Protein AF-A0A2V8KDV2-F1 (afdb_monomer)

Structure (mmCIF, N/CA/C/O backbone):
data_AF-A0A2V8KDV2-F1
#
_entry.id   AF-A0A2V8KDV2-F1
#
loop_
_atom_site.group_PDB
_atom_site.id
_atom_site.type_symbol
_atom_site.label_atom_id
_atom_site.label_alt_id
_atom_site.label_comp_id
_atom_site.label_asym_id
_atom_site.label_entity_id
_atom_site.label_seq_id
_atom_site.pdbx_PDB_ins_code
_atom_site.Cartn_x
_atom_site.Cartn_y
_atom_site.Cartn_z
_atom_site.occupancy
_atom_site.B_iso_or_equiv
_atom_site.auth_seq_id
_atom_site.auth_comp_id
_atom_site.auth_asym_id
_atom_site.auth_atom_id
_atom_site.pdbx_PDB_model_num
ATOM 1 N N . MET A 1 1 ? 4.527 46.635 -53.537 1.00 34.62 1 MET A N 1
ATOM 2 C CA . MET A 1 1 ? 4.434 48.098 -53.340 1.00 34.62 1 MET A CA 1
ATOM 3 C C . MET A 1 1 ? 5.466 48.495 -52.297 1.00 34.62 1 MET A C 1
ATOM 5 O O . MET A 1 1 ? 5.543 47.807 -51.293 1.00 34.62 1 MET A O 1
ATOM 9 N N . ALA A 1 2 ? 6.193 49.582 -52.572 1.00 33.09 2 ALA A N 1
ATOM 10 C CA . ALA A 1 2 ? 7.099 50.331 -51.689 1.00 33.09 2 ALA A CA 1
ATOM 11 C C . ALA A 1 2 ? 8.478 49.719 -51.327 1.00 33.09 2 ALA A C 1
ATOM 13 O O . ALA A 1 2 ? 8.607 48.861 -50.462 1.00 33.09 2 ALA A O 1
ATOM 14 N N . PHE A 1 3 ? 9.504 50.270 -51.992 1.00 33.22 3 PHE A N 1
ATOM 15 C CA . PHE A 1 3 ? 10.864 50.568 -51.491 1.00 33.22 3 PHE A CA 1
ATOM 16 C C . PHE A 1 3 ? 10.808 51.548 -50.291 1.00 33.22 3 PHE A C 1
ATOM 18 O O . PHE A 1 3 ? 9.760 52.188 -50.147 1.00 33.22 3 PHE A O 1
ATOM 25 N N . PRO A 1 4 ? 11.857 51.717 -49.441 1.00 47.66 4 PRO A N 1
ATOM 26 C CA . PRO A 1 4 ? 13.233 52.181 -49.778 1.00 47.66 4 PRO A CA 1
ATOM 27 C C . PRO A 1 4 ? 14.346 51.423 -48.998 1.00 47.66 4 PRO A C 1
ATOM 29 O O . PRO A 1 4 ? 14.032 50.593 -48.160 1.00 47.66 4 PRO A O 1
ATOM 32 N N . GLY A 1 5 ? 15.666 51.557 -49.178 1.00 29.25 5 GLY A N 1
ATOM 33 C CA . GLY A 1 5 ? 16.561 52.512 -49.845 1.00 29.25 5 GLY A CA 1
ATOM 34 C C . GLY A 1 5 ? 17.769 52.768 -48.915 1.00 29.25 5 GLY A C 1
ATOM 35 O O . GLY A 1 5 ? 17.532 53.039 -47.744 1.00 29.25 5 GLY A O 1
ATOM 36 N N . ALA A 1 6 ? 19.012 52.635 -49.413 1.00 30.75 6 ALA A N 1
ATOM 37 C CA . ALA A 1 6 ? 20.308 53.131 -48.874 1.00 30.75 6 ALA A CA 1
ATOM 38 C C . ALA A 1 6 ? 21.452 52.236 -49.404 1.00 30.75 6 ALA A C 1
ATOM 40 O O . ALA A 1 6 ? 21.262 51.031 -49.511 1.00 30.75 6 ALA A O 1
ATOM 41 N N . LEU A 1 7 ? 22.679 52.663 -49.694 1.00 30.34 7 LEU A N 1
ATOM 42 C CA . LEU A 1 7 ? 23.321 53.939 -50.026 1.00 30.34 7 LEU A CA 1
ATOM 43 C C . LEU A 1 7 ? 24.714 53.496 -50.520 1.00 30.34 7 LEU A C 1
ATOM 45 O O . LEU A 1 7 ? 25.354 52.667 -49.876 1.00 30.34 7 LEU A O 1
ATOM 49 N N . TRP A 1 8 ? 25.135 53.968 -51.691 1.00 27.30 8 TRP A N 1
ATOM 50 C CA . TRP A 1 8 ? 26.495 53.782 -52.201 1.00 27.30 8 TRP A CA 1
ATOM 51 C C . TRP A 1 8 ? 27.394 54.864 -51.616 1.00 27.30 8 TRP A C 1
ATOM 53 O O . TRP A 1 8 ? 26.974 56.019 -51.572 1.00 27.30 8 TRP A O 1
ATOM 63 N N . ASP A 1 9 ? 28.624 54.500 -51.259 1.00 28.36 9 ASP A N 1
ATOM 64 C CA . ASP A 1 9 ? 29.692 55.460 -51.007 1.00 28.36 9 ASP A CA 1
ATOM 65 C C . ASP A 1 9 ? 30.884 55.176 -51.921 1.00 28.36 9 ASP A C 1
ATOM 67 O O . ASP A 1 9 ? 31.297 54.035 -52.139 1.00 28.36 9 ASP A O 1
ATOM 71 N N . SER A 1 10 ? 31.384 56.258 -52.502 1.00 30.78 10 SER A N 1
ATOM 72 C CA . SER A 1 10 ? 32.435 56.331 -53.508 1.00 30.78 10 SER A CA 1
ATOM 73 C C . SER A 1 10 ? 33.691 56.949 -52.907 1.00 30.78 10 SER A C 1
ATOM 75 O O . SER A 1 10 ? 33.577 57.958 -52.224 1.00 30.78 10 SER A O 1
ATOM 77 N N . THR A 1 11 ? 34.876 56.425 -53.220 1.00 31.62 11 THR A N 1
ATOM 78 C CA . THR A 1 11 ? 36.174 57.136 -53.355 1.00 31.62 11 THR A CA 1
ATOM 79 C C . THR A 1 11 ? 37.250 56.070 -53.637 1.00 31.62 11 THR A C 1
ATOM 81 O O . THR A 1 11 ? 37.161 54.964 -53.127 1.00 31.62 11 THR A O 1
ATOM 84 N N . GLY A 1 12 ? 38.274 56.251 -54.468 1.00 28.36 12 GLY A N 1
ATOM 85 C CA . GLY A 1 12 ? 38.781 57.433 -55.145 1.00 28.36 12 GLY A CA 1
ATOM 86 C C . GLY A 1 12 ? 39.626 57.057 -56.372 1.00 28.36 12 GLY A C 1
ATOM 87 O O . GLY A 1 12 ? 39.880 55.891 -56.665 1.00 28.36 12 GLY A O 1
ATOM 88 N N . CYS A 1 13 ? 40.016 58.095 -57.100 1.00 27.50 13 CYS A N 1
ATOM 89 C CA . CYS A 1 13 ? 40.739 58.084 -58.365 1.00 27.50 13 CYS A CA 1
ATOM 90 C C . CYS A 1 13 ? 42.143 58.675 -58.148 1.00 27.50 13 CYS A C 1
ATOM 92 O O . CYS A 1 13 ? 42.252 59.623 -57.376 1.00 27.50 13 CYS A O 1
ATOM 94 N N . HIS A 1 14 ? 43.170 58.147 -58.829 1.00 31.34 14 HIS A N 1
ATOM 95 C CA . HIS A 1 14 ? 44.278 58.887 -59.476 1.00 31.34 14 HIS A CA 1
ATOM 96 C C . HIS A 1 14 ? 45.264 57.887 -60.121 1.00 31.34 14 HIS A C 1
ATOM 98 O O . HIS A 1 14 ? 45.765 57.000 -59.442 1.00 31.34 14 HIS A O 1
ATOM 104 N N . SER A 1 15 ? 45.277 57.821 -61.465 1.00 30.39 15 SER A N 1
ATOM 105 C CA . SER A 1 15 ? 46.349 58.255 -62.401 1.00 30.39 15 SER A CA 1
ATOM 106 C C . SER A 1 15 ? 47.634 57.397 -62.333 1.00 30.39 15 SER A C 1
ATOM 108 O O . SER A 1 15 ? 48.112 57.066 -61.262 1.00 30.39 15 SER A O 1
ATOM 110 N N . VAL A 1 16 ? 48.237 56.942 -63.441 1.00 30.56 16 VAL A N 1
ATOM 111 C CA . VAL A 1 16 ? 49.133 57.728 -64.312 1.00 30.56 16 VAL A CA 1
ATOM 112 C C . VAL A 1 16 ? 49.655 56.832 -65.473 1.00 30.56 16 VAL A C 1
ATOM 114 O O . VAL A 1 16 ? 50.129 55.729 -65.237 1.00 30.56 16 VAL A O 1
ATOM 117 N N . HIS A 1 17 ? 49.655 57.408 -66.685 1.00 30.64 17 HIS A N 1
ATOM 118 C CA . HIS A 1 17 ? 50.540 57.206 -67.856 1.00 30.64 17 HIS A CA 1
ATOM 119 C C . HIS A 1 17 ? 50.221 56.241 -69.010 1.00 30.64 17 HIS A C 1
ATOM 121 O O . HIS A 1 17 ? 49.856 55.083 -68.870 1.00 30.64 17 HIS A O 1
ATOM 127 N N . ASN A 1 18 ? 50.439 56.834 -70.186 1.00 33.66 18 ASN A N 1
ATOM 128 C CA . ASN A 1 18 ? 50.181 56.420 -71.550 1.00 33.66 18 ASN A CA 1
ATOM 129 C C . ASN A 1 18 ? 51.482 56.705 -72.327 1.00 33.66 18 ASN A C 1
ATOM 131 O O . ASN A 1 18 ? 51.979 57.828 -72.244 1.00 33.66 18 ASN A O 1
ATOM 135 N N . ALA A 1 19 ? 52.035 55.718 -73.030 1.00 31.22 19 ALA A N 1
ATOM 136 C CA . ALA A 1 19 ? 53.083 55.824 -74.060 1.00 31.22 19 ALA A CA 1
ATOM 137 C C . ALA A 1 19 ? 53.296 54.400 -74.607 1.00 31.22 19 ALA A C 1
ATOM 139 O O . ALA A 1 19 ? 53.347 53.466 -73.820 1.00 31.22 19 ALA A O 1
ATOM 140 N N . GLY A 1 20 ? 53.427 54.091 -75.889 1.00 30.09 20 GLY A N 1
ATOM 141 C CA . GLY A 1 20 ? 53.430 54.827 -77.143 1.00 30.09 20 GLY A CA 1
ATOM 142 C C . GLY A 1 20 ? 53.583 53.753 -78.232 1.00 30.09 20 GLY A C 1
ATOM 143 O O . GLY A 1 20 ? 54.290 52.767 -78.031 1.00 30.09 20 GLY A O 1
ATOM 144 N N . LEU A 1 21 ? 52.866 53.893 -79.346 1.00 33.53 21 LEU A N 1
ATOM 145 C CA . LEU A 1 21 ? 52.949 52.989 -80.495 1.00 33.53 21 LEU A CA 1
ATOM 146 C C . LEU A 1 21 ? 54.197 53.332 -81.320 1.00 33.53 21 LEU A C 1
ATOM 148 O O . LEU A 1 21 ? 54.305 54.448 -81.823 1.00 33.53 21 LEU A O 1
ATOM 152 N N . GLY A 1 22 ? 55.105 52.369 -81.470 1.00 29.73 22 GLY A N 1
ATOM 153 C CA . GLY A 1 22 ? 56.222 52.402 -82.411 1.00 29.73 22 GLY A CA 1
ATOM 154 C C . GLY A 1 22 ? 56.173 51.154 -83.287 1.00 29.73 22 GLY A C 1
ATOM 155 O O . GLY A 1 22 ? 56.286 50.041 -82.784 1.00 29.73 22 GLY A O 1
ATOM 156 N N . VAL A 1 23 ? 55.941 51.357 -84.583 1.00 35.41 23 VAL A N 1
ATOM 157 C CA . VAL A 1 23 ? 56.058 50.346 -85.637 1.00 35.41 23 VAL A CA 1
ATOM 158 C C . VAL A 1 23 ? 57.466 50.477 -86.206 1.00 35.41 23 VAL A C 1
ATOM 160 O O . VAL A 1 23 ? 57.772 51.507 -86.802 1.00 35.41 23 VAL A O 1
ATOM 163 N N . GLU A 1 24 ? 58.300 49.452 -86.052 1.00 30.30 24 GLU A N 1
ATOM 164 C CA . GLU A 1 24 ? 59.510 49.278 -86.857 1.00 30.30 24 GLU A CA 1
ATOM 165 C C . GLU A 1 24 ? 59.434 47.948 -87.607 1.00 30.30 24 GLU A C 1
ATOM 167 O O . GLU A 1 24 ? 59.089 46.900 -87.064 1.00 30.30 24 GLU A O 1
ATOM 172 N N . SER A 1 25 ? 59.683 48.058 -88.907 1.00 37.00 25 SER A N 1
ATOM 173 C CA . SER A 1 25 ? 59.745 46.997 -89.898 1.00 37.00 25 SER A CA 1
ATOM 174 C C . SER A 1 25 ? 61.060 46.231 -89.781 1.00 37.00 25 SER A C 1
ATOM 176 O O . SER A 1 25 ? 62.118 46.822 -89.998 1.00 37.00 25 SER A O 1
ATOM 178 N N . GLU A 1 26 ? 60.997 44.921 -89.556 1.00 33.69 26 GLU A N 1
ATOM 179 C CA . GLU A 1 26 ? 62.131 44.022 -89.770 1.00 33.69 26 GLU A CA 1
ATOM 180 C C . GLU A 1 26 ? 61.859 43.067 -90.936 1.00 33.69 26 GLU A C 1
ATOM 182 O O . GLU A 1 26 ? 60.777 42.512 -91.113 1.00 33.69 26 GLU A O 1
ATOM 187 N N . SER A 1 27 ? 62.886 42.958 -91.771 1.00 35.72 27 SER A N 1
ATOM 188 C CA . SER A 1 27 ? 63.000 42.220 -93.021 1.00 35.72 27 SER A CA 1
ATOM 189 C C . SER A 1 27 ? 62.919 40.698 -92.849 1.00 35.72 27 SER A C 1
ATOM 191 O O . SER A 1 27 ? 63.696 40.122 -92.090 1.00 35.72 27 SER A O 1
ATOM 193 N N . GLU A 1 28 ? 62.072 40.038 -93.644 1.00 39.47 28 GLU A N 1
ATOM 194 C CA . GLU A 1 28 ? 62.040 38.577 -93.797 1.00 39.47 28 GLU A CA 1
ATOM 195 C C . GLU A 1 28 ? 63.324 38.050 -94.471 1.00 39.47 28 GLU A C 1
ATOM 197 O O . GLU A 1 28 ? 63.562 38.263 -95.661 1.00 39.47 28 GLU A O 1
ATOM 202 N N . GLN A 1 29 ? 64.147 37.311 -93.720 1.00 48.09 29 GLN A N 1
ATOM 203 C CA . GLN A 1 29 ? 65.137 36.373 -94.263 1.00 48.09 29 GLN A CA 1
ATOM 204 C C . GLN A 1 29 ? 64.539 34.957 -94.275 1.00 48.09 29 GLN A C 1
ATOM 206 O O . GLN A 1 29 ? 64.110 34.455 -93.237 1.00 48.09 29 GLN A O 1
ATOM 211 N N . MET A 1 30 ? 64.533 34.288 -95.437 1.00 44.88 30 MET A N 1
ATOM 212 C CA . MET A 1 30 ? 64.141 32.873 -95.539 1.00 44.88 30 MET A CA 1
ATOM 213 C C . MET A 1 30 ? 65.131 31.979 -94.765 1.00 44.88 30 MET A C 1
ATOM 215 O O . MET A 1 30 ? 66.336 32.051 -95.028 1.00 44.88 30 MET A O 1
ATOM 219 N N . PRO A 1 31 ? 64.665 31.096 -93.861 1.00 47.69 31 PRO A N 1
ATOM 220 C CA . PRO A 1 31 ? 65.542 30.205 -93.114 1.00 47.69 31 PRO A CA 1
ATOM 221 C C . PRO A 1 31 ? 66.068 29.068 -94.004 1.00 47.69 31 PRO A C 1
ATOM 223 O O . PRO A 1 31 ? 65.322 28.412 -94.730 1.00 47.69 31 PRO A O 1
ATOM 226 N N . THR A 1 32 ? 67.373 28.807 -93.931 1.00 58.31 32 THR A N 1
ATOM 227 C CA . THR A 1 32 ? 68.025 27.621 -94.506 1.00 58.31 32 THR A CA 1
ATOM 228 C C . THR A 1 32 ? 67.496 26.336 -93.854 1.00 58.31 32 THR A C 1
ATOM 230 O O . THR A 1 32 ? 67.084 26.341 -92.698 1.00 58.31 32 THR A O 1
ATOM 233 N N . VAL A 1 33 ? 67.544 25.207 -94.573 1.00 56.41 33 VAL A N 1
ATOM 234 C CA . VAL A 1 33 ? 66.999 23.891 -94.155 1.00 56.41 33 VAL A CA 1
ATOM 235 C C . VAL A 1 33 ? 67.446 23.450 -92.744 1.00 56.41 33 VAL A C 1
ATOM 237 O O . VAL A 1 33 ? 66.669 22.821 -92.032 1.00 56.41 33 VAL A O 1
ATOM 240 N N . ASN A 1 34 ? 68.640 23.855 -92.290 1.00 55.38 34 ASN A N 1
ATOM 241 C CA . ASN A 1 34 ? 69.121 23.605 -90.922 1.00 55.38 34 ASN A CA 1
ATOM 242 C C . ASN A 1 34 ? 68.360 24.387 -89.833 1.00 55.38 34 ASN A C 1
ATOM 244 O O . ASN A 1 34 ? 68.148 23.854 -88.749 1.00 55.38 34 ASN A O 1
ATOM 248 N N . ASN A 1 35 ? 67.915 25.619 -90.107 1.00 56.16 35 ASN A N 1
ATOM 249 C CA . ASN A 1 35 ? 67.125 26.408 -89.153 1.00 56.16 35 ASN A CA 1
ATOM 250 C C . ASN A 1 35 ? 65.719 25.822 -88.967 1.00 56.16 35 ASN A C 1
ATOM 252 O O . ASN A 1 35 ? 65.177 25.854 -87.866 1.00 56.16 35 ASN A O 1
ATOM 256 N N . ILE A 1 36 ? 65.140 25.241 -90.022 1.00 58.59 36 ILE A N 1
ATOM 257 C CA . ILE A 1 36 ? 63.823 24.592 -89.949 1.00 58.59 36 ILE A CA 1
ATOM 258 C C . ILE A 1 36 ? 63.907 23.311 -89.106 1.00 58.59 36 ILE A C 1
ATOM 260 O O . ILE A 1 36 ? 63.037 23.085 -88.272 1.00 58.59 36 ILE A O 1
ATOM 264 N N . ALA A 1 37 ? 64.970 22.512 -89.257 1.00 60.38 37 ALA A N 1
ATOM 265 C CA . ALA A 1 37 ? 65.183 21.304 -88.456 1.00 60.38 37 ALA A CA 1
ATOM 266 C C . ALA A 1 37 ? 65.340 21.610 -86.952 1.00 60.38 37 ALA A C 1
ATOM 268 O O . ALA A 1 37 ? 64.659 20.991 -86.138 1.00 60.38 37 ALA A O 1
ATOM 269 N N . GLN A 1 38 ? 66.142 22.623 -86.597 1.00 63.66 38 GLN A N 1
ATOM 270 C CA . GLN A 1 38 ? 66.318 23.069 -85.208 1.00 63.66 38 GLN A CA 1
ATOM 271 C C . GLN A 1 38 ? 64.997 23.576 -84.598 1.00 63.66 38 GLN A C 1
ATOM 273 O O . GLN A 1 38 ? 64.636 23.212 -83.484 1.00 63.66 38 GLN A O 1
ATOM 278 N N . THR A 1 39 ? 64.222 24.351 -85.366 1.00 66.69 39 THR A N 1
ATOM 279 C CA . THR A 1 39 ? 62.921 24.886 -84.921 1.00 66.69 39 THR A CA 1
ATOM 280 C C . THR A 1 39 ? 61.887 23.773 -84.712 1.00 66.69 39 THR A C 1
ATOM 282 O O . THR A 1 39 ? 61.055 23.858 -83.806 1.00 66.69 39 THR A O 1
ATOM 285 N N . VAL A 1 40 ? 61.928 22.714 -85.530 1.00 67.19 40 VAL A N 1
ATOM 286 C CA . VAL A 1 40 ? 61.067 21.532 -85.368 1.00 67.19 40 VAL A CA 1
ATOM 287 C C . VAL A 1 40 ? 61.475 20.725 -84.135 1.00 67.19 40 VAL A C 1
ATOM 289 O O . VAL A 1 40 ? 60.594 20.356 -83.364 1.00 67.19 40 VAL A O 1
ATOM 292 N N . GLU A 1 41 ? 62.770 20.498 -83.895 1.00 70.25 41 GLU A N 1
ATOM 293 C CA . GLU A 1 41 ? 63.252 19.831 -82.674 1.00 70.25 41 GLU A CA 1
ATOM 294 C C . GLU A 1 41 ? 62.891 20.613 -81.404 1.00 70.25 41 GLU A C 1
ATOM 296 O O . GLU A 1 41 ? 62.358 20.029 -80.459 1.00 70.25 41 GLU A O 1
ATOM 301 N N . ASP A 1 42 ? 63.075 21.935 -81.399 1.00 73.69 42 ASP A N 1
ATOM 302 C CA . ASP A 1 42 ? 62.696 22.792 -80.271 1.00 73.69 42 ASP A CA 1
ATOM 303 C C . ASP A 1 42 ? 61.176 22.792 -80.038 1.00 73.69 42 ASP A C 1
ATOM 305 O O . ASP A 1 42 ? 60.716 22.762 -78.893 1.00 73.69 42 ASP A O 1
ATOM 309 N N . SER A 1 43 ? 60.380 22.751 -81.113 1.00 71.44 43 SER A N 1
ATOM 310 C CA . SER A 1 43 ? 58.916 22.647 -81.031 1.00 71.44 43 SER A CA 1
ATOM 311 C C . SER A 1 43 ? 58.456 21.283 -80.506 1.00 71.44 43 SER A C 1
ATOM 313 O O . SER A 1 43 ? 57.512 21.219 -79.717 1.00 71.44 43 SER A O 1
ATOM 315 N N . VAL A 1 44 ? 59.127 20.191 -80.889 1.00 75.38 44 VAL A N 1
ATOM 316 C CA . VAL A 1 44 ? 58.861 18.840 -80.366 1.00 75.38 44 VAL A CA 1
ATOM 317 C C . VAL A 1 44 ? 59.246 18.756 -78.886 1.00 75.38 44 VAL A C 1
ATOM 319 O O . VAL A 1 44 ? 58.448 18.286 -78.078 1.00 75.38 44 VAL A O 1
ATOM 322 N N . ALA A 1 45 ? 60.399 19.304 -78.495 1.00 74.44 45 ALA A N 1
ATOM 323 C CA . ALA A 1 45 ? 60.830 19.362 -77.099 1.00 74.44 45 ALA A CA 1
ATOM 324 C C . ALA A 1 45 ? 59.925 20.261 -76.230 1.00 74.44 45 ALA A C 1
ATOM 326 O O . ALA A 1 45 ? 59.726 19.994 -75.041 1.00 74.44 45 ALA A O 1
ATOM 327 N N . ALA A 1 46 ? 59.360 21.332 -76.797 1.00 77.25 46 ALA A N 1
ATOM 328 C CA . ALA A 1 46 ? 58.353 22.161 -76.133 1.00 77.25 46 ALA A CA 1
ATOM 329 C C . ALA A 1 46 ? 57.011 21.420 -75.982 1.00 77.25 46 ALA A C 1
ATOM 331 O O . ALA A 1 46 ? 56.392 21.480 -74.917 1.00 77.25 46 ALA A O 1
ATOM 332 N N . ALA A 1 47 ? 56.587 20.671 -77.004 1.00 76.38 47 ALA A N 1
ATOM 333 C CA . ALA A 1 47 ? 55.383 19.844 -76.955 1.00 76.38 47 ALA A CA 1
ATOM 334 C C . ALA A 1 47 ? 55.503 18.697 -75.933 1.00 76.38 47 ALA A C 1
ATOM 336 O O . ALA A 1 47 ? 54.548 18.426 -75.203 1.00 76.38 47 ALA A O 1
ATOM 337 N N . GLU A 1 48 ? 56.673 18.062 -75.817 1.00 80.75 48 GLU A N 1
ATOM 338 C CA . GLU A 1 48 ? 56.940 17.047 -74.790 1.00 80.75 48 GLU A CA 1
ATOM 339 C C . GLU A 1 48 ? 56.935 17.635 -73.373 1.00 80.75 48 GLU A C 1
ATOM 341 O O . GLU A 1 48 ? 56.349 17.038 -72.467 1.00 80.75 48 GLU A O 1
ATOM 346 N N . ARG A 1 49 ? 57.492 18.840 -73.175 1.00 80.50 49 ARG A N 1
ATOM 347 C CA . ARG A 1 49 ? 57.406 19.555 -71.888 1.00 80.50 49 ARG A CA 1
ATOM 348 C C . ARG A 1 49 ? 55.962 19.868 -71.494 1.00 80.50 49 ARG A C 1
ATOM 350 O O . ARG A 1 49 ? 55.569 19.572 -70.368 1.00 80.50 49 ARG A O 1
ATOM 357 N N . LEU A 1 50 ? 55.159 20.387 -72.424 1.00 82.12 50 LEU A N 1
ATOM 358 C CA . LEU A 1 50 ? 53.734 20.658 -72.194 1.00 82.12 50 LEU A CA 1
ATOM 359 C C . LEU A 1 50 ? 52.937 19.379 -71.908 1.00 82.12 50 LEU A C 1
ATOM 361 O O . LEU A 1 50 ? 52.034 19.392 -71.073 1.00 82.12 50 LEU A O 1
ATOM 365 N N . ARG A 1 51 ? 53.271 18.262 -72.564 1.00 83.81 51 ARG A N 1
ATOM 366 C CA . ARG A 1 51 ? 52.642 16.960 -72.309 1.00 83.81 51 ARG A CA 1
ATOM 367 C C . ARG A 1 51 ? 52.918 16.460 -70.890 1.00 83.81 51 ARG A C 1
ATOM 369 O O . ARG A 1 51 ? 51.976 16.062 -70.209 1.00 83.81 51 ARG A O 1
ATOM 376 N N . LEU A 1 52 ? 54.173 16.507 -70.441 1.00 83.75 52 LEU A N 1
ATOM 377 C CA . LEU A 1 52 ? 54.552 16.120 -69.076 1.00 83.75 52 LEU A CA 1
ATOM 378 C C . LEU A 1 52 ? 53.891 17.026 -68.027 1.00 83.75 52 LEU A C 1
ATOM 380 O O . LEU A 1 52 ? 53.451 16.557 -66.979 1.00 83.75 52 LEU A O 1
ATOM 384 N N . GLU A 1 53 ? 53.758 18.319 -68.322 1.00 84.62 53 GLU A N 1
ATOM 385 C CA . GLU A 1 53 ? 53.080 19.270 -67.442 1.00 84.62 53 GLU A CA 1
ATOM 386 C C . GLU A 1 53 ? 51.558 19.030 -67.376 1.00 84.62 53 GLU A C 1
ATOM 388 O O . GLU A 1 53 ? 50.971 19.062 -66.294 1.00 84.62 53 GLU A O 1
ATOM 393 N N . LEU A 1 54 ? 50.919 18.674 -68.498 1.00 83.38 54 LEU A N 1
ATOM 394 C CA . LEU A 1 54 ? 49.524 18.214 -68.543 1.00 83.38 54 LEU A CA 1
ATOM 395 C C . LEU A 1 54 ? 49.305 16.905 -67.770 1.00 83.38 54 LEU A C 1
ATOM 397 O O . LEU A 1 54 ? 48.273 16.752 -67.114 1.00 83.38 54 LEU A O 1
ATOM 401 N N . GLU A 1 55 ? 50.245 15.959 -67.833 1.00 83.69 55 GLU A N 1
ATOM 402 C CA . GLU A 1 55 ? 50.203 14.719 -67.046 1.00 83.69 55 GLU A CA 1
ATOM 403 C C . GLU A 1 55 ? 50.330 15.010 -65.539 1.00 83.69 55 GLU A C 1
ATOM 405 O O . GLU A 1 55 ? 49.538 14.478 -64.754 1.00 83.69 55 GLU A O 1
ATOM 410 N N . ARG A 1 56 ? 51.216 15.937 -65.140 1.00 85.19 56 ARG A N 1
ATOM 411 C CA . ARG A 1 56 ? 51.322 16.426 -63.752 1.00 85.19 56 ARG A CA 1
ATOM 412 C C . ARG A 1 56 ? 50.009 17.053 -63.274 1.00 85.19 56 ARG A C 1
ATOM 414 O O . ARG A 1 56 ? 49.472 16.625 -62.255 1.00 85.19 56 ARG A O 1
ATOM 421 N N . TYR A 1 57 ? 49.441 17.991 -64.037 1.00 82.69 57 TYR A N 1
ATOM 422 C CA . TYR A 1 57 ? 48.170 18.635 -63.683 1.00 82.69 57 TYR A CA 1
ATOM 423 C C . TYR A 1 57 ? 46.998 17.651 -63.619 1.00 82.69 57 TYR A C 1
ATOM 425 O O . TYR A 1 57 ? 46.128 17.791 -62.762 1.00 82.69 57 TYR A O 1
ATOM 433 N N . ARG A 1 58 ? 46.952 16.630 -64.485 1.00 82.38 58 ARG A N 1
ATOM 434 C CA . ARG A 1 58 ? 45.934 15.567 -64.399 1.00 82.38 58 ARG A CA 1
ATOM 435 C C . ARG A 1 58 ? 46.064 14.749 -63.117 1.00 82.38 58 ARG A C 1
ATOM 437 O O . ARG A 1 58 ? 45.035 14.422 -62.528 1.00 82.38 58 ARG A O 1
ATOM 444 N N . SER A 1 59 ? 47.289 14.446 -62.685 1.00 82.00 59 SER A N 1
ATOM 445 C CA . SER A 1 59 ? 47.544 13.752 -61.418 1.00 82.00 59 SER A CA 1
ATOM 446 C C . SER A 1 59 ? 47.120 14.607 -60.221 1.00 82.00 59 SER A C 1
ATOM 448 O O . SER A 1 59 ? 46.351 14.144 -59.381 1.00 82.00 59 SER A O 1
ATOM 450 N N . GLU A 1 60 ? 47.523 15.880 -60.188 1.00 84.44 60 GLU A N 1
ATOM 451 C CA . GLU A 1 60 ? 47.149 16.833 -59.130 1.00 84.44 60 GLU A CA 1
ATOM 452 C C . GLU A 1 60 ? 45.628 17.061 -59.067 1.00 84.44 60 GLU A C 1
ATOM 454 O O . GLU A 1 60 ? 45.034 17.031 -57.991 1.00 84.44 60 GLU A O 1
ATOM 459 N N . LEU A 1 61 ? 44.953 17.214 -60.214 1.00 80.19 61 LEU A N 1
ATOM 460 C CA . LEU A 1 61 ? 43.488 17.316 -60.279 1.00 80.19 61 LEU A CA 1
ATOM 461 C C . LEU A 1 61 ? 42.785 16.023 -59.843 1.00 80.19 61 LEU A C 1
ATOM 463 O O . LEU A 1 61 ? 41.662 16.085 -59.338 1.00 80.19 61 LEU A O 1
ATOM 467 N N . GLY A 1 62 ? 43.410 14.862 -60.055 1.00 77.31 62 GLY A N 1
ATOM 468 C CA . GLY A 1 62 ? 42.936 13.573 -59.554 1.00 77.31 62 GLY A CA 1
ATOM 469 C C . GLY A 1 62 ? 43.007 13.493 -58.028 1.00 77.31 62 GLY A C 1
ATOM 470 O O . GLY A 1 62 ? 42.023 13.125 -57.388 1.00 77.31 62 GLY A O 1
ATOM 471 N N . GLU A 1 63 ? 44.128 13.914 -57.438 1.00 79.19 63 GLU A N 1
ATOM 472 C CA . GLU A 1 63 ? 44.292 13.997 -55.982 1.00 79.19 63 GLU A CA 1
ATOM 473 C C . GLU A 1 63 ? 43.352 15.027 -55.344 1.00 79.19 63 GLU A C 1
ATOM 475 O O . GLU A 1 63 ? 42.720 14.730 -54.330 1.00 79.19 63 GLU A O 1
ATOM 480 N N . CYS A 1 64 ? 43.191 16.208 -55.951 1.00 77.31 64 CYS A N 1
ATOM 481 C CA . CYS A 1 64 ? 42.241 17.221 -55.486 1.00 77.31 64 CYS A CA 1
ATOM 482 C C . CYS A 1 64 ? 40.794 16.715 -55.530 1.00 77.31 64 CYS A C 1
ATOM 484 O O . CYS A 1 64 ? 40.065 16.902 -54.559 1.00 77.31 64 CYS A O 1
ATOM 486 N N . ARG A 1 65 ? 40.382 16.018 -56.601 1.00 74.00 65 ARG A N 1
ATOM 487 C CA . ARG A 1 65 ? 39.048 15.393 -56.666 1.00 74.00 65 ARG A CA 1
ATOM 488 C C . ARG A 1 65 ? 38.848 14.338 -55.584 1.00 74.00 65 ARG A C 1
ATOM 490 O O . ARG A 1 65 ? 37.775 14.281 -54.994 1.00 74.00 65 ARG A O 1
ATOM 497 N N . LYS A 1 66 ? 39.874 13.533 -55.301 1.00 75.00 66 LYS A N 1
ATOM 498 C CA . LYS A 1 66 ? 39.820 12.536 -54.228 1.00 75.00 66 LYS A CA 1
ATOM 499 C C . LYS A 1 66 ? 39.659 13.197 -52.853 1.00 75.00 66 LYS A C 1
ATOM 501 O O . LYS A 1 66 ? 38.778 12.798 -52.102 1.00 75.00 66 LYS A O 1
ATOM 506 N N . ARG A 1 67 ? 40.437 14.248 -52.563 1.00 77.75 67 ARG A N 1
ATOM 507 C CA . ARG A 1 67 ? 40.326 15.017 -51.308 1.00 77.75 67 ARG A CA 1
ATOM 508 C C . ARG A 1 67 ? 38.974 15.713 -51.162 1.00 77.75 67 ARG A C 1
ATOM 510 O O . ARG A 1 67 ? 38.431 15.729 -50.066 1.00 77.75 67 ARG A O 1
ATOM 517 N N . MET A 1 68 ? 38.426 16.269 -52.245 1.00 75.62 68 MET A N 1
ATOM 518 C CA . MET A 1 68 ? 37.078 16.850 -52.231 1.00 75.62 68 MET A CA 1
ATOM 519 C C . MET A 1 68 ? 36.015 15.799 -51.897 1.00 75.62 68 MET A C 1
ATOM 521 O O . MET A 1 68 ? 35.186 16.053 -51.035 1.00 75.62 68 MET A O 1
ATOM 525 N N . GLY A 1 69 ? 36.085 14.607 -52.499 1.00 74.25 69 GLY A N 1
ATOM 526 C CA . GLY A 1 69 ? 35.162 13.516 -52.172 1.00 74.25 69 GLY A CA 1
ATOM 527 C C . GLY A 1 69 ? 35.277 13.039 -50.718 1.00 74.25 69 GLY A C 1
ATOM 528 O O . GLY A 1 69 ? 34.263 12.787 -50.075 1.00 74.25 69 GLY A O 1
ATOM 529 N N . GLU A 1 70 ? 36.494 12.963 -50.169 1.00 74.06 70 GLU A N 1
ATOM 530 C CA . GLU A 1 70 ? 36.725 12.629 -48.752 1.00 74.06 70 GLU A CA 1
ATOM 531 C C . GLU A 1 70 ? 36.160 13.708 -47.801 1.00 74.06 70 GLU A C 1
ATOM 533 O O . GLU A 1 70 ? 35.585 13.375 -46.764 1.00 74.06 70 GLU A O 1
ATOM 538 N N . LEU A 1 71 ? 36.273 14.992 -48.166 1.00 78.25 71 LEU A N 1
ATOM 539 C CA . LEU A 1 71 ? 35.690 16.118 -47.422 1.00 78.25 71 LEU A CA 1
ATOM 540 C C . LEU A 1 71 ? 34.156 16.100 -47.452 1.00 78.25 71 LEU A C 1
ATOM 542 O O . LEU A 1 71 ? 33.535 16.186 -46.396 1.00 78.25 71 LEU A O 1
ATOM 546 N N . GLU A 1 72 ? 33.549 15.929 -48.628 1.00 78.69 72 GLU A N 1
ATOM 547 C CA . GLU A 1 72 ? 32.088 15.853 -48.790 1.00 78.69 72 GLU A CA 1
ATOM 548 C C . GLU A 1 72 ? 31.490 14.688 -47.983 1.00 78.69 72 GLU A C 1
ATOM 550 O O . GLU A 1 72 ? 30.472 14.844 -47.308 1.00 78.69 72 GLU A O 1
ATOM 555 N N . GLN A 1 73 ? 32.155 13.527 -47.984 1.00 74.75 73 GLN A N 1
ATOM 556 C CA . GLN A 1 73 ? 31.754 12.372 -47.175 1.00 74.75 73 GLN A CA 1
ATOM 557 C C . GLN A 1 73 ? 31.877 12.638 -45.670 1.00 74.75 73 GLN A C 1
ATOM 559 O O . GLN A 1 73 ? 30.995 12.246 -44.903 1.00 74.75 73 GLN A O 1
ATOM 564 N N . GLY A 1 74 ? 32.945 13.316 -45.237 1.00 79.25 74 GLY A N 1
ATOM 565 C CA . GLY A 1 74 ? 33.123 13.722 -43.842 1.00 79.25 74 GLY A CA 1
ATOM 566 C C . GLY A 1 74 ? 32.055 14.714 -43.371 1.00 79.25 74 GLY A C 1
ATOM 567 O O . GLY A 1 74 ? 31.527 14.576 -42.267 1.00 79.25 74 GLY A O 1
ATOM 568 N N . GLU A 1 75 ? 31.681 15.678 -44.214 1.00 84.12 75 GLU A N 1
ATOM 569 C CA . GLU A 1 75 ? 30.607 16.635 -43.923 1.00 84.12 75 GLU A CA 1
ATOM 570 C C . GLU A 1 75 ? 29.233 15.958 -43.840 1.00 84.12 75 GLU A C 1
ATOM 572 O O . GLU A 1 75 ? 28.479 16.221 -42.899 1.00 84.12 75 GLU A O 1
ATOM 577 N N . ALA A 1 76 ? 28.920 15.050 -44.773 1.00 84.31 76 ALA A N 1
ATOM 578 C CA . ALA A 1 76 ? 27.676 14.278 -44.759 1.00 84.31 76 ALA A CA 1
ATOM 579 C C . ALA A 1 76 ? 27.553 13.417 -43.492 1.00 84.31 76 ALA A C 1
ATOM 581 O O . ALA A 1 76 ? 26.497 13.383 -42.854 1.00 84.31 76 ALA A O 1
ATOM 582 N N . LEU A 1 77 ? 28.655 12.783 -43.082 1.00 86.25 77 LEU A N 1
ATOM 583 C CA . LEU A 1 77 ? 28.734 11.999 -41.855 1.00 86.25 77 LEU A CA 1
ATOM 584 C C . LEU A 1 77 ? 28.454 12.861 -40.617 1.00 86.25 77 LEU A C 1
ATOM 586 O O . LEU A 1 77 ? 27.535 12.550 -39.863 1.00 86.25 77 LEU A O 1
ATOM 590 N N . LEU A 1 78 ? 29.157 13.986 -40.452 1.00 87.12 78 LEU A N 1
ATOM 591 C CA . LEU A 1 78 ? 28.951 14.905 -39.323 1.00 87.12 78 LEU A CA 1
ATOM 592 C C . LEU A 1 78 ? 27.524 15.480 -39.282 1.00 87.12 78 LEU A C 1
ATOM 594 O O . LEU A 1 78 ? 26.910 15.577 -38.214 1.00 87.12 78 LEU A O 1
ATOM 598 N N . ALA A 1 79 ? 26.969 15.854 -40.438 1.00 88.81 79 ALA A N 1
ATOM 599 C CA . ALA A 1 79 ? 25.598 16.349 -40.536 1.00 88.81 79 ALA A CA 1
ATOM 600 C C . ALA A 1 79 ? 24.574 15.269 -40.141 1.00 88.81 79 ALA A C 1
ATOM 602 O O . ALA A 1 79 ? 23.617 15.548 -39.408 1.00 88.81 79 ALA A O 1
ATOM 603 N N . GLY A 1 80 ? 24.796 14.029 -40.582 1.00 89.00 80 GLY A N 1
ATOM 604 C CA . GLY A 1 80 ? 23.985 12.874 -40.219 1.00 89.00 80 GLY A CA 1
ATOM 605 C C . GLY A 1 80 ? 24.047 12.540 -38.729 1.00 89.00 80 GLY A C 1
ATOM 606 O O . GLY A 1 80 ? 23.000 12.358 -38.105 1.00 89.00 80 GLY A O 1
ATOM 607 N N . GLU A 1 81 ? 25.245 12.528 -38.140 1.00 90.25 81 GLU A N 1
ATOM 608 C CA . GLU A 1 81 ? 25.457 12.306 -36.705 1.00 90.25 81 GLU A CA 1
ATOM 609 C C . GLU A 1 81 ? 24.702 13.338 -35.866 1.00 90.25 81 GLU A C 1
ATOM 611 O O . GLU A 1 81 ? 23.957 12.977 -34.951 1.00 90.25 81 GLU A O 1
ATOM 616 N N . LYS A 1 82 ? 24.827 14.625 -36.216 1.00 91.50 82 LYS A N 1
ATOM 617 C CA . LYS A 1 82 ? 24.107 15.707 -35.536 1.00 91.50 82 LYS A CA 1
ATOM 618 C C . LYS A 1 82 ? 22.596 15.476 -35.570 1.00 91.50 82 LYS A C 1
ATOM 620 O O . LYS A 1 82 ? 21.939 15.567 -34.533 1.00 91.50 82 LYS A O 1
ATOM 625 N N . ARG A 1 83 ? 22.042 15.135 -36.738 1.00 92.50 83 ARG A N 1
ATOM 626 C CA . ARG A 1 83 ? 20.608 14.843 -36.896 1.00 92.50 83 ARG A CA 1
ATOM 627 C C . ARG A 1 83 ? 20.166 13.683 -35.999 1.00 92.50 83 ARG A C 1
ATOM 629 O O . ARG A 1 83 ? 19.119 13.768 -35.362 1.00 92.50 83 ARG A O 1
ATOM 636 N N . ILE A 1 84 ? 20.957 12.617 -35.923 1.00 93.00 84 ILE A N 1
ATOM 637 C CA . ILE A 1 84 ? 20.646 11.432 -35.112 1.00 93.00 84 ILE A CA 1
ATOM 638 C C . ILE A 1 84 ? 20.718 11.755 -33.616 1.00 93.00 84 ILE A C 1
ATOM 640 O O . ILE A 1 84 ? 19.809 11.394 -32.868 1.00 93.00 84 ILE A O 1
ATOM 644 N N . LEU A 1 85 ? 21.736 12.496 -33.176 1.00 91.06 85 LEU A N 1
ATOM 645 C CA . LEU A 1 85 ? 21.840 12.965 -31.793 1.00 91.06 85 LEU A CA 1
ATOM 646 C C . LEU A 1 85 ? 20.652 13.852 -31.402 1.00 91.06 85 LEU A C 1
ATOM 648 O O . LEU A 1 85 ? 20.129 13.713 -30.298 1.00 91.06 85 LEU A O 1
ATOM 652 N N . GLU A 1 86 ? 20.164 14.704 -32.306 1.00 92.38 86 GLU A N 1
ATOM 653 C CA . GLU A 1 86 ? 18.936 15.474 -32.084 1.00 92.38 86 GLU A CA 1
ATOM 654 C C . GLU A 1 86 ? 17.694 14.577 -31.955 1.00 92.38 86 GLU A C 1
ATOM 656 O O . GLU A 1 86 ? 16.840 14.839 -31.105 1.00 92.38 86 GLU A O 1
ATOM 661 N N . MET A 1 87 ? 17.580 13.510 -32.756 1.00 92.19 87 MET A N 1
ATOM 662 C CA . MET A 1 87 ? 16.477 12.544 -32.648 1.00 92.19 87 MET A CA 1
ATOM 663 C C . MET A 1 87 ? 16.501 11.798 -31.310 1.00 92.19 87 MET A C 1
ATOM 665 O O . MET A 1 87 ? 15.451 11.661 -30.673 1.00 92.19 87 MET A O 1
ATOM 669 N N . ILE A 1 88 ? 17.690 11.368 -30.868 1.00 90.44 88 ILE A N 1
ATOM 670 C CA . ILE A 1 88 ? 17.913 10.754 -29.553 1.00 90.44 88 ILE A CA 1
ATOM 671 C C . ILE A 1 88 ? 17.538 11.754 -28.455 1.00 90.44 88 ILE A C 1
ATOM 673 O O . ILE A 1 88 ? 16.775 11.416 -27.553 1.00 90.44 88 ILE A O 1
ATOM 677 N N . ALA A 1 89 ? 18.015 13.001 -28.549 1.00 88.94 89 ALA A N 1
ATOM 678 C CA . ALA A 1 89 ? 17.746 14.061 -27.579 1.00 88.94 89 ALA A CA 1
ATOM 679 C C . ALA A 1 89 ? 16.247 14.346 -27.412 1.00 88.94 89 ALA A C 1
ATOM 681 O O . ALA A 1 89 ? 15.790 14.521 -26.282 1.00 88.94 89 ALA A O 1
ATOM 682 N N . LYS A 1 90 ? 15.488 14.322 -28.513 1.00 87.38 90 LYS A N 1
ATOM 683 C CA . LYS A 1 90 ? 14.033 14.539 -28.551 1.00 87.38 90 LYS A CA 1
ATOM 684 C C . LYS A 1 90 ? 13.199 13.318 -28.119 1.00 87.38 90 LYS A C 1
ATOM 686 O O . LYS A 1 90 ? 11.981 13.368 -28.247 1.00 87.38 90 LYS A O 1
ATOM 691 N N . SER A 1 91 ? 13.822 12.243 -27.617 1.00 77.19 91 SER A N 1
ATOM 692 C CA . SER A 1 91 ? 13.149 10.987 -27.231 1.00 77.19 91 SER A CA 1
ATOM 693 C C . SER A 1 91 ? 12.271 10.404 -28.351 1.00 77.19 91 SER A C 1
ATOM 695 O O . SER A 1 91 ? 11.152 9.947 -28.120 1.00 77.19 91 SER A O 1
ATOM 697 N N . SER A 1 92 ? 12.777 10.428 -29.589 1.00 79.81 92 SER A N 1
ATOM 698 C CA . SER A 1 92 ? 12.090 9.798 -30.724 1.00 79.81 92 SER A CA 1
ATOM 699 C C . SER A 1 92 ? 11.979 8.280 -30.524 1.00 79.81 92 SER A C 1
ATOM 701 O O . SER A 1 92 ? 12.733 7.681 -29.753 1.00 79.81 92 SER A O 1
ATOM 703 N N . LEU A 1 93 ? 11.051 7.637 -31.239 1.00 88.62 93 LEU A N 1
ATOM 704 C CA . LEU A 1 93 ? 10.977 6.174 -31.275 1.00 88.62 93 LEU A CA 1
ATOM 705 C C . LEU A 1 93 ? 12.321 5.585 -31.741 1.00 88.62 93 LEU A C 1
ATOM 707 O O . LEU A 1 93 ? 12.997 6.162 -32.595 1.00 88.62 93 LEU A O 1
ATOM 711 N N . LEU A 1 94 ? 12.701 4.436 -31.173 1.00 92.69 94 LEU A N 1
ATOM 712 C CA . LEU A 1 94 ? 14.001 3.809 -31.431 1.00 92.69 94 LEU A CA 1
ATOM 713 C C . LEU A 1 94 ? 14.152 3.378 -32.895 1.00 92.69 94 LEU A C 1
ATOM 715 O O . LEU A 1 94 ? 15.198 3.608 -33.487 1.00 92.69 94 LEU A O 1
ATOM 719 N N . GLU A 1 95 ? 13.107 2.804 -33.485 1.00 92.62 95 GLU A N 1
ATOM 720 C CA . GLU A 1 95 ? 13.112 2.309 -34.867 1.00 92.62 95 GLU A CA 1
ATOM 721 C C . GLU A 1 95 ? 13.492 3.405 -35.889 1.00 92.62 95 GLU A C 1
ATOM 723 O O . GLU A 1 95 ? 14.496 3.221 -36.575 1.00 92.62 95 GLU A O 1
ATOM 728 N N . PRO A 1 96 ? 12.858 4.600 -35.919 1.00 93.44 96 PRO A N 1
ATOM 729 C CA . PRO A 1 96 ? 13.310 5.711 -36.762 1.00 93.44 96 PRO A CA 1
ATOM 730 C C . PRO A 1 96 ? 14.775 6.126 -36.571 1.00 93.44 96 PRO A C 1
ATOM 732 O O . PRO A 1 96 ? 15.419 6.558 -37.526 1.00 93.44 96 PRO A O 1
ATOM 735 N N . ILE A 1 97 ? 15.307 6.033 -35.347 1.00 94.38 97 ILE A N 1
ATOM 736 C CA . ILE A 1 97 ? 16.709 6.367 -35.055 1.00 94.38 97 ILE A CA 1
ATOM 737 C C . ILE A 1 97 ? 17.642 5.317 -35.673 1.00 94.38 97 ILE A C 1
ATOM 739 O O . ILE A 1 97 ? 18.624 5.677 -36.322 1.00 94.38 97 ILE A O 1
ATOM 743 N N . LEU A 1 98 ? 17.332 4.030 -35.496 1.00 95.94 98 LEU A N 1
ATOM 744 C CA . LEU A 1 98 ? 18.111 2.926 -36.064 1.00 95.94 98 LEU A CA 1
ATOM 745 C C . LEU A 1 98 ? 18.042 2.910 -37.598 1.00 95.94 98 LEU A C 1
ATOM 747 O O . LEU A 1 98 ? 19.053 2.668 -38.259 1.00 95.94 98 LEU A O 1
ATOM 751 N N . ASP A 1 99 ? 16.887 3.246 -38.170 1.00 94.94 99 ASP A N 1
ATOM 752 C CA . ASP A 1 99 ? 16.720 3.424 -39.612 1.00 94.94 99 ASP A CA 1
ATOM 753 C C . ASP A 1 99 ? 17.556 4.595 -40.137 1.00 94.94 99 ASP A C 1
ATOM 755 O O . ASP A 1 99 ? 18.243 4.459 -41.150 1.00 94.94 99 ASP A O 1
ATOM 759 N N . ALA A 1 100 ? 17.556 5.735 -39.440 1.00 94.69 100 ALA A N 1
ATOM 760 C CA . ALA A 1 100 ? 18.380 6.884 -39.807 1.00 94.69 100 ALA A CA 1
ATOM 761 C C . ALA A 1 100 ? 19.884 6.566 -39.743 1.00 94.69 100 ALA A C 1
ATOM 763 O O . ALA A 1 100 ? 20.631 7.019 -40.610 1.00 94.69 100 ALA A O 1
ATOM 764 N N . LEU A 1 101 ? 20.318 5.762 -38.763 1.00 95.56 101 LEU A N 1
ATOM 765 C CA . LEU A 1 101 ? 21.690 5.250 -38.672 1.00 95.56 101 LEU A CA 1
ATOM 766 C C . LEU A 1 101 ? 22.050 4.381 -39.881 1.00 95.56 101 LEU A C 1
ATOM 768 O O . LEU A 1 101 ? 23.109 4.574 -40.473 1.00 95.56 101 LEU A O 1
ATOM 772 N N . CYS A 1 102 ? 21.167 3.465 -40.284 1.00 95.38 102 CYS A N 1
ATOM 773 C CA . CYS A 1 102 ? 21.405 2.633 -41.463 1.00 95.38 102 CYS A CA 1
ATOM 774 C C . CYS A 1 102 ? 21.468 3.478 -42.745 1.00 95.38 102 CYS A C 1
ATOM 776 O O . CYS A 1 102 ? 22.409 3.334 -43.519 1.00 95.38 102 CYS A O 1
ATOM 778 N N . ARG A 1 103 ? 20.536 4.422 -42.939 1.00 94.31 103 ARG A N 1
ATOM 779 C CA . ARG A 1 103 ? 20.548 5.323 -44.107 1.00 94.31 103 ARG A CA 1
ATOM 780 C C . ARG A 1 103 ? 21.810 6.182 -44.174 1.00 94.31 103 ARG A C 1
ATOM 782 O O . ARG A 1 103 ? 22.312 6.414 -45.264 1.00 94.31 103 ARG A O 1
ATOM 789 N N . LEU A 1 104 ? 22.336 6.626 -43.030 1.00 93.38 104 LEU A N 1
ATOM 790 C CA . LEU A 1 104 ? 23.578 7.402 -42.979 1.00 93.38 104 LEU A CA 1
ATOM 791 C C . LEU A 1 104 ? 24.776 6.599 -43.508 1.00 93.38 104 LEU A C 1
ATOM 793 O O . LEU A 1 104 ? 25.597 7.128 -44.251 1.00 93.38 104 LEU A O 1
ATOM 797 N N . VAL A 1 105 ? 24.860 5.313 -43.163 1.00 92.94 105 VAL A N 1
ATOM 798 C CA . VAL A 1 105 ? 25.909 4.418 -43.680 1.00 92.94 105 VAL A CA 1
ATOM 799 C C . VAL A 1 105 ? 25.804 4.271 -45.193 1.00 92.94 105 VAL A C 1
ATOM 801 O O . VAL A 1 105 ? 26.816 4.342 -45.885 1.00 92.94 105 VAL A O 1
ATOM 804 N N . GLU A 1 106 ? 24.586 4.074 -45.695 1.00 92.44 106 GLU A N 1
ATOM 805 C CA . GLU A 1 106 ? 24.300 3.892 -47.123 1.00 92.44 106 GLU A CA 1
ATOM 806 C C . GLU A 1 106 ? 24.556 5.172 -47.939 1.00 92.44 106 GLU A C 1
ATOM 808 O O . GLU A 1 106 ? 24.920 5.096 -49.109 1.00 92.44 106 GLU A O 1
ATOM 813 N N . GLU A 1 107 ? 24.408 6.348 -47.320 1.00 89.69 107 GLU A N 1
ATOM 814 C CA . GLU A 1 107 ? 24.701 7.655 -47.921 1.00 89.69 107 GLU A CA 1
ATOM 815 C C . GLU A 1 107 ? 26.211 7.937 -47.990 1.00 89.69 107 GLU A C 1
ATOM 817 O O . GLU A 1 107 ? 26.714 8.392 -49.017 1.00 89.69 107 GLU A O 1
ATOM 822 N N . VAL A 1 108 ? 26.951 7.638 -46.916 1.00 87.62 108 VAL A N 1
ATOM 823 C CA . VAL A 1 108 ? 28.391 7.942 -46.816 1.00 87.62 108 VAL A CA 1
ATOM 824 C C . VAL A 1 108 ? 29.257 6.870 -47.494 1.00 87.62 108 VAL A C 1
ATOM 826 O O . VAL A 1 108 ? 30.347 7.180 -47.977 1.00 87.62 108 VAL A O 1
ATOM 829 N N . SER A 1 109 ? 28.786 5.619 -47.569 1.00 85.88 109 SER A N 1
ATOM 830 C CA . SER A 1 109 ? 29.469 4.520 -48.263 1.00 85.88 109 SER A CA 1
ATOM 831 C C . SER A 1 109 ? 28.651 4.006 -49.449 1.00 85.88 109 SER A C 1
ATOM 833 O O . SER A 1 109 ? 27.761 3.164 -49.317 1.00 85.88 109 SER A O 1
ATOM 835 N N . ASN A 1 110 ? 28.994 4.491 -50.642 1.00 79.62 110 ASN A N 1
ATOM 836 C CA . ASN A 1 110 ? 28.294 4.126 -51.868 1.00 79.62 110 ASN A CA 1
ATOM 837 C C . ASN A 1 110 ? 28.414 2.618 -52.168 1.00 79.62 110 ASN A C 1
ATOM 839 O O . ASN A 1 110 ? 29.510 2.058 -52.169 1.00 79.62 110 ASN A O 1
ATOM 843 N N . GLY A 1 111 ? 27.283 1.969 -52.450 1.00 83.62 111 GLY A N 1
ATOM 844 C CA . GLY A 1 111 ? 27.205 0.526 -52.710 1.00 83.62 111 GLY A CA 1
ATOM 845 C C . GLY A 1 111 ? 27.118 -0.357 -51.458 1.00 83.62 111 GLY A C 1
ATOM 846 O O . GLY A 1 111 ? 26.915 -1.566 -51.594 1.00 83.62 111 GLY A O 1
ATOM 847 N N . SER A 1 112 ? 27.214 0.231 -50.262 1.00 91.31 112 SER A N 1
ATOM 848 C CA . SER A 1 112 ? 26.965 -0.461 -48.997 1.00 91.31 112 SER A CA 1
ATOM 849 C C . SER A 1 112 ? 25.481 -0.443 -48.638 1.00 91.31 112 SER A C 1
ATOM 851 O O . SER A 1 112 ? 24.781 0.534 -48.882 1.00 91.31 112 SER A O 1
ATOM 853 N N . LEU A 1 113 ? 25.011 -1.526 -48.027 1.00 94.38 113 LEU A N 1
ATOM 854 C CA . LEU A 1 113 ? 23.691 -1.661 -47.409 1.00 94.38 113 LEU A CA 1
ATOM 855 C C . LEU A 1 113 ? 23.883 -1.873 -45.909 1.00 94.38 113 LEU A C 1
ATOM 857 O O . LEU A 1 113 ? 24.844 -2.530 -45.506 1.00 94.38 113 LEU A O 1
ATOM 861 N N . ALA A 1 114 ? 22.988 -1.353 -45.078 1.00 94.88 114 ALA A N 1
ATOM 862 C CA . ALA A 1 114 ? 23.143 -1.415 -43.628 1.00 94.88 114 ALA A CA 1
ATOM 863 C C . ALA A 1 114 ? 21.958 -2.097 -42.941 1.00 94.88 114 ALA A C 1
ATOM 865 O O . ALA A 1 114 ? 20.800 -1.935 -43.327 1.00 94.88 114 ALA A O 1
ATOM 866 N N . THR A 1 115 ? 22.251 -2.852 -41.884 1.00 95.94 115 THR A N 1
ATOM 867 C CA . THR A 1 115 ? 21.227 -3.413 -41.002 1.00 95.94 115 THR A CA 1
ATOM 868 C C . THR A 1 115 ? 21.659 -3.405 -39.543 1.00 95.94 115 THR A C 1
ATOM 870 O O . THR A 1 115 ? 22.829 -3.608 -39.218 1.00 95.94 115 THR A O 1
ATOM 873 N N . ILE A 1 116 ? 20.695 -3.186 -38.652 1.00 96.81 116 ILE A N 1
ATOM 874 C CA . ILE A 1 116 ? 20.843 -3.351 -37.209 1.00 96.81 116 ILE A CA 1
ATOM 875 C C . ILE A 1 116 ? 19.865 -4.428 -36.742 1.00 96.81 116 ILE A C 1
ATOM 877 O O . ILE A 1 116 ? 18.665 -4.373 -37.028 1.00 96.81 116 ILE A O 1
ATOM 881 N N . LEU A 1 117 ? 20.392 -5.387 -35.983 1.00 95.44 117 LEU A N 1
ATOM 882 C CA . LEU A 1 117 ? 19.625 -6.392 -35.259 1.00 95.44 117 LEU A CA 1
ATOM 883 C C . LEU A 1 117 ? 19.769 -6.148 -33.757 1.00 95.44 117 LEU A C 1
ATOM 885 O O . LEU A 1 117 ? 20.887 -5.962 -33.275 1.00 95.44 117 LEU A O 1
ATOM 889 N N . LEU A 1 118 ? 18.670 -6.186 -33.012 1.00 95.94 118 LEU A N 1
ATOM 890 C CA . LEU A 1 118 ? 18.666 -6.039 -31.558 1.00 95.94 118 LEU A CA 1
ATOM 891 C C . LEU A 1 118 ? 18.613 -7.398 -30.871 1.00 95.94 118 LEU A C 1
ATOM 893 O O . LEU A 1 118 ? 17.912 -8.304 -31.310 1.00 95.94 118 LEU A O 1
ATOM 897 N N . LEU A 1 119 ? 19.340 -7.522 -29.765 1.00 94.62 119 LEU A N 1
ATOM 898 C CA . LEU A 1 119 ? 19.237 -8.669 -28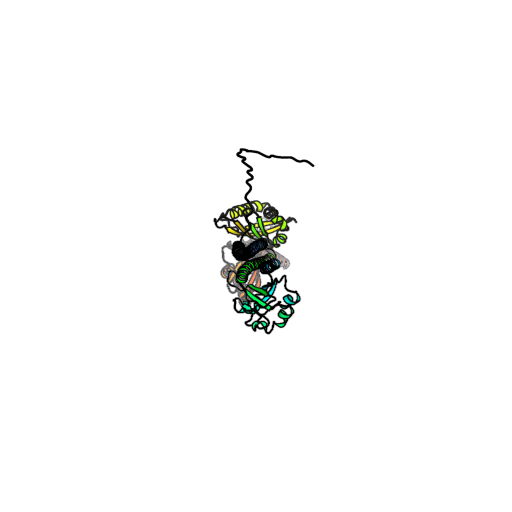.876 1.00 94.62 119 LEU A CA 1
ATOM 899 C C . LEU A 1 119 ? 17.954 -8.565 -28.053 1.00 94.62 119 LEU A C 1
ATOM 901 O O . LEU A 1 119 ? 17.793 -7.615 -27.280 1.00 94.62 119 LEU A O 1
ATOM 905 N N . ASP A 1 120 ? 17.111 -9.584 -28.156 1.00 91.38 120 ASP A N 1
ATOM 906 C CA . ASP A 1 120 ? 16.117 -9.892 -27.139 1.00 91.38 120 ASP A CA 1
ATOM 907 C C . ASP A 1 120 ? 16.778 -10.728 -26.034 1.00 91.38 120 ASP A C 1
ATOM 909 O O . ASP A 1 120 ? 17.247 -11.846 -26.267 1.00 91.38 120 ASP A O 1
ATOM 913 N N . SER A 1 121 ? 16.841 -10.159 -24.830 1.00 83.38 121 SER A N 1
ATOM 914 C CA . SER A 1 121 ? 17.457 -10.795 -23.667 1.00 83.38 121 SER A CA 1
ATOM 915 C C . SER A 1 121 ? 16.670 -11.993 -23.141 1.00 83.38 121 SER A C 1
ATOM 917 O O . SER A 1 121 ? 17.275 -12.852 -22.506 1.00 83.38 121 SER A O 1
ATOM 919 N N . GLU A 1 122 ? 15.358 -12.073 -23.388 1.00 85.69 122 GLU A N 1
ATOM 920 C CA . GLU A 1 122 ? 14.531 -13.178 -22.889 1.00 85.69 122 GLU A CA 1
ATOM 921 C C . GLU A 1 122 ? 14.705 -14.434 -23.744 1.00 85.69 122 GLU A C 1
ATOM 923 O O . GLU A 1 122 ? 14.965 -15.519 -23.224 1.00 85.69 122 GLU A O 1
ATOM 928 N N . SER A 1 123 ? 14.612 -14.289 -25.069 1.00 88.69 123 SER A N 1
ATOM 929 C CA . SER A 1 123 ? 14.781 -15.415 -25.995 1.00 88.69 123 SER A CA 1
ATOM 930 C C . SER A 1 123 ? 16.239 -15.697 -26.379 1.00 88.69 123 SER A C 1
ATOM 932 O O . SER A 1 123 ? 16.510 -16.726 -27.005 1.00 88.69 123 SER A O 1
ATOM 934 N N . ASN A 1 124 ? 17.173 -14.811 -26.005 1.00 89.81 124 ASN A N 1
ATOM 935 C CA . ASN A 1 124 ? 18.586 -14.829 -26.400 1.00 89.81 124 ASN A CA 1
ATOM 936 C C . ASN A 1 124 ? 18.772 -14.934 -27.928 1.00 89.81 124 ASN A C 1
ATOM 938 O O . ASN A 1 124 ? 19.568 -15.731 -28.439 1.00 89.81 124 ASN A O 1
ATOM 942 N N . ARG A 1 125 ? 17.981 -14.150 -28.667 1.00 94.12 125 ARG A N 1
ATOM 943 C CA . ARG A 1 125 ? 17.948 -14.122 -30.136 1.00 94.12 125 ARG A CA 1
ATOM 944 C C . ARG A 1 125 ? 18.076 -12.702 -30.659 1.00 94.12 125 ARG A C 1
ATOM 946 O O . ARG A 1 125 ? 17.694 -11.742 -29.994 1.00 94.12 125 ARG A O 1
ATOM 953 N N . LEU A 1 126 ? 18.608 -12.585 -31.869 1.00 92.88 126 LEU A N 1
ATOM 954 C CA . LEU A 1 126 ? 18.679 -11.324 -32.593 1.00 92.88 126 LEU A CA 1
ATOM 955 C C . LEU A 1 126 ? 17.421 -11.140 -33.440 1.00 92.88 126 LEU A C 1
ATOM 957 O O . LEU A 1 126 ? 17.023 -12.034 -34.188 1.00 92.88 126 LEU A O 1
ATOM 961 N N . TRP A 1 127 ? 16.828 -9.960 -33.341 1.00 93.12 127 TRP A N 1
ATOM 962 C CA . TRP A 1 127 ? 15.652 -9.557 -34.095 1.00 93.12 127 TRP A CA 1
ATOM 963 C C . TRP A 1 127 ? 15.975 -8.363 -34.973 1.00 93.12 127 TRP A C 1
ATOM 965 O O . TRP A 1 127 ? 16.701 -7.456 -34.563 1.00 93.12 127 TRP A O 1
ATOM 975 N N . HIS A 1 128 ? 15.432 -8.369 -36.186 1.00 92.50 128 HIS A N 1
ATOM 976 C CA . HIS A 1 128 ? 15.513 -7.224 -37.083 1.00 92.50 128 HIS A CA 1
ATOM 977 C C . HIS A 1 128 ? 14.957 -5.965 -36.411 1.00 92.50 128 HIS A C 1
ATOM 979 O O . HIS A 1 128 ? 13.904 -6.008 -35.778 1.00 92.50 128 HIS A O 1
ATOM 985 N N . ALA A 1 129 ? 15.709 -4.868 -36.518 1.00 92.81 129 ALA A N 1
ATOM 986 C CA . ALA A 1 129 ? 15.327 -3.580 -35.950 1.00 92.81 129 ALA A CA 1
ATOM 987 C C . ALA A 1 129 ? 15.405 -2.430 -36.957 1.00 92.81 129 ALA A C 1
ATOM 989 O O . ALA A 1 129 ? 14.599 -1.512 -36.878 1.00 92.81 129 ALA A O 1
ATOM 990 N N . ALA A 1 130 ? 16.365 -2.466 -37.886 1.00 94.81 130 ALA A N 1
ATOM 991 C CA . ALA A 1 130 ? 16.454 -1.507 -38.984 1.00 94.81 130 ALA A CA 1
ATOM 992 C C . ALA A 1 130 ? 17.174 -2.124 -40.186 1.00 94.81 130 ALA A C 1
ATOM 994 O O . ALA A 1 130 ? 18.181 -2.824 -40.030 1.00 94.81 130 ALA A O 1
ATOM 995 N N . ALA A 1 131 ? 16.640 -1.892 -41.385 1.00 92.88 131 ALA A N 1
ATOM 996 C CA . ALA A 1 131 ? 17.269 -2.258 -42.658 1.00 92.88 131 ALA A CA 1
ATOM 997 C C . ALA A 1 131 ? 16.558 -1.558 -43.839 1.00 92.88 131 ALA A C 1
ATOM 999 O O . ALA A 1 131 ? 15.853 -2.202 -44.616 1.00 92.88 131 ALA A O 1
ATOM 1000 N N . PRO A 1 132 ? 16.704 -0.234 -43.966 1.00 92.19 132 PRO A N 1
ATOM 1001 C CA . PRO A 1 132 ? 15.856 0.612 -44.805 1.00 92.19 132 PRO A CA 1
ATOM 1002 C C . PRO A 1 132 ? 15.937 0.327 -46.312 1.00 92.19 132 PRO A C 1
ATOM 1004 O O . PRO A 1 132 ? 14.988 0.643 -47.031 1.00 92.19 132 PRO A O 1
ATOM 1007 N N . SER A 1 133 ? 17.055 -0.227 -46.789 1.00 92.06 133 SER A N 1
ATOM 1008 C CA . SER A 1 133 ? 17.299 -0.501 -48.214 1.00 92.06 133 SER A CA 1
ATOM 1009 C C . SER A 1 133 ? 17.393 -1.995 -48.541 1.00 92.06 133 SER A C 1
ATOM 1011 O O . SER A 1 133 ? 17.696 -2.364 -49.680 1.00 92.06 133 SER A O 1
ATOM 1013 N N . LEU A 1 134 ? 17.120 -2.870 -47.565 1.00 88.62 134 LEU A N 1
ATOM 1014 C CA . LEU A 1 134 ? 17.001 -4.307 -47.804 1.00 88.62 134 LEU A CA 1
ATOM 1015 C C . LEU A 1 134 ? 15.554 -4.677 -48.170 1.00 88.62 134 LEU A C 1
ATOM 1017 O O . LEU A 1 134 ? 14.617 -4.124 -47.596 1.00 88.62 134 LEU A O 1
ATOM 1021 N N . PRO A 1 135 ? 15.340 -5.621 -49.108 1.00 85.75 135 PRO A N 1
ATOM 1022 C CA . PRO A 1 135 ? 14.001 -6.106 -49.437 1.00 85.75 135 PRO A CA 1
ATOM 1023 C C . PRO A 1 135 ? 13.293 -6.715 -48.222 1.00 85.75 135 PRO A C 1
ATOM 1025 O O . PRO A 1 135 ? 13.921 -7.445 -47.450 1.00 85.75 135 PRO A O 1
ATOM 1028 N N . SER A 1 136 ? 11.978 -6.506 -48.103 1.00 81.75 136 SER A N 1
ATOM 1029 C CA . SER A 1 136 ? 11.183 -7.055 -46.993 1.00 81.75 136 SER A CA 1
ATOM 1030 C C . SER A 1 136 ? 11.259 -8.584 -46.915 1.00 81.75 136 SER A C 1
ATOM 1032 O O . SER A 1 136 ? 11.383 -9.148 -45.833 1.00 81.75 136 SER A O 1
ATOM 1034 N N . THR A 1 137 ? 11.317 -9.255 -48.069 1.00 83.25 137 THR A N 1
ATOM 1035 C CA . THR A 1 137 ? 11.502 -10.712 -48.189 1.00 83.25 137 THR A CA 1
ATOM 1036 C C . THR A 1 137 ? 12.799 -11.218 -47.557 1.00 83.25 137 THR A C 1
ATOM 1038 O O . THR A 1 137 ? 12.891 -12.386 -47.187 1.00 83.25 137 THR A O 1
ATOM 1041 N N . TYR A 1 138 ? 13.811 -10.358 -47.430 1.00 84.19 138 TYR A N 1
ATOM 1042 C CA . TYR A 1 138 ? 15.066 -10.676 -46.758 1.00 84.19 138 TYR A CA 1
ATOM 1043 C C . TYR A 1 138 ? 15.001 -10.349 -45.260 1.00 84.19 138 TYR A C 1
ATOM 1045 O O . TYR A 1 138 ? 15.442 -11.154 -44.442 1.00 84.19 138 TYR A O 1
ATOM 1053 N N . THR A 1 139 ? 14.419 -9.206 -44.882 1.00 83.00 139 THR A N 1
ATOM 1054 C CA . THR A 1 139 ? 14.327 -8.772 -43.476 1.00 83.00 139 THR A CA 1
ATOM 1055 C C . THR A 1 139 ? 13.348 -9.615 -42.659 1.00 83.00 139 THR A C 1
ATOM 1057 O O . THR A 1 139 ? 13.622 -9.895 -41.496 1.00 83.00 139 THR A O 1
ATOM 1060 N N . GLU A 1 140 ? 12.258 -10.099 -43.262 1.00 78.12 140 GLU A N 1
ATOM 1061 C CA . GLU A 1 140 ? 11.331 -11.058 -42.638 1.00 78.12 140 GLU A CA 1
ATOM 1062 C C . GLU A 1 140 ? 12.044 -12.363 -42.244 1.00 78.12 140 GLU A C 1
ATOM 1064 O O . GLU A 1 140 ? 11.762 -12.943 -41.196 1.00 78.12 140 GLU A O 1
ATOM 1069 N N . GLY A 1 141 ? 13.039 -12.785 -43.033 1.00 73.69 141 GLY A N 1
ATOM 1070 C CA . GLY A 1 141 ? 13.885 -13.946 -42.742 1.00 73.69 141 GLY A CA 1
ATOM 1071 C C . GLY A 1 141 ? 14.923 -13.725 -41.634 1.00 73.69 141 GLY A C 1
ATOM 1072 O O . GLY A 1 141 ? 15.558 -14.687 -41.207 1.00 73.69 141 GLY A O 1
ATOM 1073 N N . MET A 1 142 ? 15.106 -12.488 -41.154 1.00 73.62 142 MET A N 1
ATOM 1074 C CA . MET A 1 142 ? 16.037 -12.144 -40.068 1.00 73.62 142 MET A CA 1
ATOM 1075 C C . MET A 1 142 ? 15.385 -12.081 -38.680 1.00 73.62 142 MET A C 1
ATOM 1077 O O . MET A 1 142 ? 16.040 -11.711 -37.703 1.00 73.62 142 MET A O 1
ATOM 1081 N N . GLY A 1 143 ? 14.101 -12.416 -38.563 1.00 74.69 143 GLY A N 1
ATOM 1082 C CA . GLY A 1 143 ? 13.428 -12.498 -37.269 1.00 74.69 143 GLY A CA 1
ATOM 1083 C C . GLY A 1 143 ? 13.901 -13.708 -36.457 1.00 74.69 143 GLY A C 1
ATOM 1084 O O . GLY A 1 143 ? 13.781 -14.846 -36.904 1.00 74.69 143 GLY A O 1
ATOM 1085 N N . GLY A 1 144 ? 14.414 -13.479 -35.245 1.00 85.25 144 GLY A N 1
ATOM 1086 C CA . GLY A 1 144 ? 14.690 -14.545 -34.276 1.00 85.25 144 GLY A CA 1
ATOM 1087 C C . GLY A 1 144 ? 15.956 -15.370 -34.542 1.00 85.25 144 GLY A C 1
ATOM 1088 O O . GLY A 1 144 ? 15.990 -16.563 -34.211 1.00 85.25 144 GLY A O 1
ATOM 1089 N N . ILE A 1 145 ? 17.004 -14.755 -35.101 1.00 88.25 145 ILE A N 1
ATOM 1090 C CA . ILE A 1 145 ? 18.297 -15.400 -35.377 1.00 88.25 145 ILE A CA 1
ATOM 1091 C C . ILE A 1 145 ? 18.933 -15.893 -34.069 1.00 88.25 145 ILE A C 1
ATOM 1093 O O . ILE A 1 145 ? 19.087 -15.141 -33.105 1.00 88.25 145 ILE A O 1
ATOM 1097 N N . VAL A 1 146 ? 19.325 -17.169 -34.041 1.00 90.69 146 VAL A N 1
ATOM 1098 C CA . VAL A 1 146 ? 20.031 -17.778 -32.903 1.00 90.69 146 VAL A CA 1
ATOM 1099 C C . VAL A 1 146 ? 21.447 -17.218 -32.806 1.00 90.69 146 VAL A C 1
ATOM 1101 O O . VAL A 1 146 ? 22.147 -17.091 -33.807 1.00 90.69 146 VAL A O 1
ATOM 1104 N N . ILE A 1 147 ? 21.910 -16.938 -31.593 1.00 93.56 147 ILE A N 1
ATOM 1105 C CA . ILE A 1 147 ? 23.313 -16.596 -31.353 1.00 93.56 147 ILE A CA 1
ATOM 1106 C C . ILE A 1 147 ? 24.120 -17.890 -31.235 1.00 93.56 147 ILE A C 1
ATOM 1108 O O . ILE A 1 147 ? 23.862 -18.712 -30.357 1.00 93.56 147 ILE A O 1
ATOM 1112 N N . GLY A 1 148 ? 25.099 -18.082 -32.120 1.00 92.56 148 GLY A N 1
ATOM 1113 C CA . GLY A 1 148 ? 25.897 -19.305 -32.164 1.00 92.56 148 GLY A CA 1
ATOM 1114 C C . GLY A 1 148 ? 27.171 -19.169 -33.003 1.00 92.56 148 GLY A C 1
ATOM 1115 O O . GLY A 1 148 ? 27.343 -18.176 -33.703 1.00 92.56 148 GLY A O 1
ATOM 1116 N N . PRO A 1 149 ? 28.072 -20.165 -32.959 1.00 92.19 149 PRO A N 1
ATOM 1117 C CA . PRO A 1 149 ? 29.418 -20.068 -33.533 1.00 92.19 149 PRO A CA 1
ATOM 1118 C C . PRO A 1 149 ? 29.479 -20.052 -35.071 1.00 92.19 149 PRO A C 1
ATOM 1120 O O . PRO A 1 149 ? 30.536 -19.732 -35.618 1.00 92.19 149 PRO A O 1
ATOM 1123 N N . SER A 1 150 ? 28.386 -20.424 -35.748 1.00 90.88 150 SER A N 1
ATOM 1124 C CA . SER A 1 150 ? 28.293 -20.530 -37.211 1.00 90.88 150 SER A CA 1
ATOM 1125 C C . SER A 1 150 ? 26.901 -20.135 -37.722 1.00 90.88 150 SER A C 1
ATOM 1127 O O . SER A 1 150 ? 26.26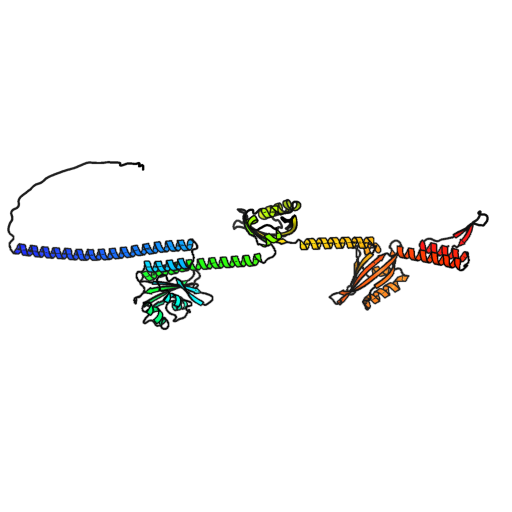9 -20.876 -38.469 1.00 90.88 150 SER A O 1
ATOM 1129 N N . VAL A 1 151 ? 26.395 -18.986 -37.265 1.00 89.94 151 VAL A N 1
ATOM 1130 C CA . VAL A 1 151 ? 25.045 -18.491 -37.586 1.00 89.94 151 VAL A CA 1
ATOM 1131 C C . VAL A 1 151 ? 25.134 -17.191 -38.386 1.00 89.94 151 VAL A C 1
ATOM 1133 O O . VAL A 1 151 ? 24.896 -16.095 -37.870 1.00 89.94 151 VAL A O 1
ATOM 1136 N N . GLY A 1 152 ? 25.572 -17.303 -39.644 1.00 90.50 152 GLY A N 1
ATOM 1137 C CA . GLY A 1 152 ? 25.873 -16.149 -40.492 1.00 90.50 152 GLY A CA 1
ATOM 1138 C C . GLY A 1 152 ? 26.934 -15.234 -39.872 1.00 90.50 152 GLY A C 1
ATOM 1139 O O . GLY A 1 152 ? 27.636 -15.602 -38.928 1.00 90.50 152 GLY A O 1
ATOM 1140 N N . SER A 1 153 ? 27.052 -14.011 -40.378 1.00 92.75 153 SER A N 1
ATOM 1141 C CA . SER A 1 153 ? 27.954 -12.998 -39.813 1.00 92.75 153 SER A CA 1
ATOM 1142 C C . SER A 1 153 ? 27.405 -12.401 -38.509 1.00 92.75 153 SER A C 1
ATOM 1144 O O . SER A 1 153 ? 28.121 -12.359 -37.510 1.00 92.75 153 SER A O 1
ATOM 1146 N N . CYS A 1 154 ? 26.128 -12.002 -38.469 1.00 92.62 154 CYS A N 1
ATOM 1147 C CA . CYS A 1 154 ? 25.524 -11.337 -37.307 1.00 92.62 154 CYS A CA 1
ATOM 1148 C C . CYS A 1 154 ? 25.428 -12.239 -36.065 1.00 92.62 154 CYS A C 1
ATOM 1150 O O . CYS A 1 154 ? 25.911 -11.864 -34.998 1.00 92.62 154 CYS A O 1
ATOM 1152 N N . GLY A 1 155 ? 24.854 -13.442 -36.186 1.00 92.69 155 GLY A N 1
ATOM 1153 C CA . GLY A 1 155 ? 24.714 -14.367 -35.053 1.00 92.69 155 GLY A CA 1
ATOM 1154 C C . GLY A 1 155 ? 26.068 -14.817 -34.500 1.00 92.69 155 GLY A C 1
ATOM 1155 O O . GLY A 1 155 ? 26.248 -14.908 -33.284 1.00 92.69 155 GLY A O 1
ATOM 1156 N N . THR A 1 156 ? 27.050 -15.004 -35.386 1.00 95.56 156 THR A N 1
ATOM 1157 C CA . THR A 1 156 ? 28.426 -15.347 -35.005 1.00 95.56 156 THR A CA 1
ATOM 1158 C C . THR A 1 156 ? 29.155 -14.186 -34.333 1.00 95.56 156 THR A C 1
ATOM 1160 O O . THR A 1 156 ? 29.824 -14.405 -33.325 1.00 95.56 156 THR A O 1
ATOM 1163 N N . ALA A 1 157 ? 29.006 -12.953 -34.828 1.00 96.06 157 ALA A N 1
ATOM 1164 C CA . ALA A 1 157 ? 29.597 -11.771 -34.199 1.00 96.06 157 ALA A CA 1
ATOM 1165 C C . ALA A 1 157 ? 29.063 -11.575 -32.774 1.00 96.06 157 ALA A C 1
ATOM 1167 O O . ALA A 1 157 ? 29.836 -11.368 -31.839 1.00 96.06 157 ALA A O 1
ATOM 1168 N N . ALA A 1 158 ? 27.749 -11.727 -32.584 1.00 95.56 158 ALA A N 1
ATOM 1169 C CA . ALA A 1 158 ? 27.126 -11.714 -31.263 1.00 95.56 158 ALA A CA 1
ATOM 1170 C C . ALA A 1 158 ? 27.689 -12.804 -30.334 1.00 95.56 158 ALA A C 1
ATOM 1172 O O . ALA A 1 158 ? 27.994 -12.520 -29.177 1.00 95.56 158 ALA A O 1
ATOM 1173 N N . TYR A 1 159 ? 27.865 -14.030 -30.842 1.00 96.06 159 TYR A N 1
ATOM 1174 C CA . TYR A 1 159 ? 28.383 -15.161 -30.066 1.00 96.06 159 TYR A CA 1
ATOM 1175 C C . TYR A 1 159 ? 29.835 -14.948 -29.632 1.00 96.06 159 TYR A C 1
ATOM 1177 O O . TYR A 1 159 ? 30.171 -15.131 -28.463 1.00 96.06 159 TYR A O 1
ATOM 1185 N N . ARG A 1 160 ? 30.693 -14.539 -30.572 1.00 96.25 160 ARG A N 1
ATOM 1186 C CA . ARG A 1 160 ? 32.123 -14.318 -30.318 1.00 96.25 160 ARG A CA 1
ATOM 1187 C C . ARG A 1 160 ? 32.404 -13.013 -29.581 1.00 96.25 160 ARG A C 1
ATOM 1189 O O . ARG A 1 160 ? 33.475 -12.865 -29.006 1.00 96.25 160 ARG A O 1
ATOM 1196 N N . ARG A 1 161 ? 31.443 -12.082 -29.579 1.00 95.88 161 ARG A N 1
ATOM 1197 C CA . ARG A 1 161 ? 31.577 -10.726 -29.026 1.00 95.88 161 ARG A CA 1
ATOM 1198 C C . ARG A 1 161 ? 32.716 -9.932 -29.680 1.00 95.88 161 ARG A C 1
ATOM 1200 O O . ARG A 1 161 ? 33.289 -9.041 -29.062 1.00 95.88 161 ARG A O 1
ATOM 1207 N N . GLU A 1 162 ? 32.991 -10.225 -30.947 1.00 96.00 162 GLU A N 1
ATOM 1208 C CA . GLU A 1 162 ? 33.997 -9.564 -31.779 1.00 96.00 162 GLU A CA 1
ATOM 1209 C C . GLU A 1 162 ? 33.456 -9.355 -33.208 1.00 96.00 162 GLU A C 1
ATOM 1211 O O . GLU A 1 162 ? 32.495 -10.028 -33.602 1.00 96.00 162 GLU A O 1
ATOM 1216 N N . PRO A 1 163 ? 34.028 -8.428 -33.998 1.00 96.44 163 PRO A N 1
ATOM 1217 C CA . PRO A 1 163 ? 33.640 -8.247 -35.393 1.00 96.44 163 PRO A CA 1
ATOM 1218 C C . PRO A 1 163 ? 33.884 -9.504 -36.242 1.00 96.44 163 PRO A C 1
ATOM 1220 O O . PRO A 1 163 ? 34.940 -10.127 -36.163 1.00 96.44 163 PRO A O 1
ATOM 1223 N N . VAL A 1 164 ? 32.930 -9.837 -37.112 1.00 97.12 164 VAL A N 1
ATOM 1224 C CA . VAL A 1 164 ? 33.027 -10.939 -38.080 1.00 97.12 164 VAL A CA 1
ATOM 1225 C C . VAL A 1 164 ? 32.964 -10.371 -39.490 1.00 97.12 164 VAL A C 1
ATOM 1227 O O . VAL A 1 164 ? 32.000 -9.703 -39.860 1.00 97.12 164 VAL A O 1
ATOM 1230 N N . ILE A 1 165 ? 33.996 -10.653 -40.284 1.00 96.50 165 ILE A N 1
ATOM 1231 C CA . ILE A 1 165 ? 34.157 -10.144 -41.647 1.00 96.50 165 ILE A CA 1
ATOM 1232 C C . ILE A 1 165 ? 34.018 -11.314 -42.619 1.00 96.50 165 ILE A C 1
ATOM 1234 O O . ILE A 1 165 ? 34.871 -12.196 -42.647 1.00 96.50 165 ILE A O 1
ATOM 1238 N N . VAL A 1 166 ? 32.962 -11.299 -43.433 1.00 96.44 166 VAL A N 1
ATOM 1239 C CA . VAL A 1 166 ? 32.754 -12.242 -44.536 1.00 96.44 166 VAL A CA 1
ATOM 1240 C C . VAL A 1 166 ? 32.897 -11.496 -45.860 1.00 96.44 166 VAL A C 1
ATOM 1242 O O . VAL A 1 166 ? 32.021 -10.715 -46.231 1.00 96.44 166 VAL A O 1
ATOM 1245 N N . CYS A 1 167 ? 33.999 -11.737 -46.575 1.00 94.69 167 CYS A N 1
ATOM 1246 C CA . CYS A 1 167 ? 34.292 -11.057 -47.843 1.00 94.69 167 CYS A CA 1
ATOM 1247 C C . CYS A 1 167 ? 33.585 -11.682 -49.058 1.00 94.69 167 CYS A C 1
ATOM 1249 O O . CYS A 1 167 ? 33.371 -10.983 -50.045 1.00 94.69 167 CYS A O 1
ATOM 1251 N N . ASP A 1 168 ? 33.216 -12.970 -48.997 1.00 96.00 168 ASP A N 1
ATOM 1252 C CA . ASP A 1 168 ? 32.347 -13.620 -49.990 1.00 96.00 168 ASP A CA 1
ATOM 1253 C C . ASP A 1 168 ? 31.411 -14.660 -49.347 1.00 96.00 168 ASP A C 1
ATOM 1255 O O . ASP A 1 168 ? 31.814 -15.775 -49.014 1.00 96.00 168 ASP A O 1
ATOM 1259 N N . ILE A 1 169 ? 30.129 -14.316 -49.230 1.00 94.75 169 ILE A N 1
ATOM 1260 C CA . ILE A 1 169 ? 29.045 -15.161 -48.704 1.00 94.75 169 ILE A CA 1
ATOM 1261 C C . ILE A 1 169 ? 28.936 -16.487 -49.475 1.00 94.75 169 ILE A C 1
ATOM 1263 O O . ILE A 1 169 ? 28.574 -17.520 -48.902 1.00 94.75 169 ILE A O 1
ATOM 1267 N N . ALA A 1 170 ? 29.261 -16.490 -50.773 1.00 93.38 170 ALA A N 1
ATOM 1268 C CA . ALA A 1 170 ? 29.164 -17.688 -51.603 1.00 93.38 170 ALA A CA 1
ATOM 1269 C C . ALA A 1 170 ? 30.186 -18.771 -51.218 1.00 93.38 170 ALA A C 1
ATOM 1271 O O . ALA A 1 170 ? 29.937 -19.951 -51.463 1.00 93.38 170 ALA A O 1
ATOM 1272 N N . ALA A 1 171 ? 31.312 -18.383 -50.614 1.00 93.00 171 ALA A N 1
ATOM 1273 C CA . ALA A 1 171 ? 32.406 -19.283 -50.258 1.00 93.00 171 ALA A CA 1
ATOM 1274 C C . ALA A 1 171 ? 32.556 -19.482 -48.741 1.00 93.00 171 ALA A C 1
ATOM 1276 O O . ALA A 1 171 ? 33.120 -20.488 -48.312 1.00 93.00 171 ALA A O 1
ATOM 1277 N N . ASP A 1 172 ? 32.039 -18.560 -47.927 1.00 94.81 172 ASP A N 1
ATOM 1278 C CA . ASP A 1 172 ? 32.265 -18.566 -46.484 1.00 94.81 172 ASP A CA 1
ATOM 1279 C C . ASP A 1 172 ? 31.459 -19.665 -45.753 1.00 94.81 172 ASP A C 1
ATOM 1281 O O . ASP A 1 172 ? 30.263 -19.851 -46.036 1.00 94.81 172 ASP A O 1
ATOM 1285 N N . PRO A 1 173 ? 32.085 -20.416 -44.823 1.00 92.62 173 PRO A N 1
ATOM 1286 C CA . PRO A 1 173 ? 31.429 -21.489 -44.077 1.00 92.62 173 PRO A CA 1
ATOM 1287 C C . PRO A 1 173 ? 30.387 -20.992 -43.065 1.00 92.62 173 PRO A C 1
ATOM 1289 O O . PRO A 1 173 ? 29.427 -21.716 -42.809 1.00 92.62 173 PRO A O 1
ATOM 1292 N N . LEU A 1 174 ? 30.504 -19.767 -42.533 1.00 92.00 174 LEU A N 1
ATOM 1293 C CA . LEU A 1 174 ? 29.529 -19.215 -41.576 1.00 92.00 174 LEU A CA 1
ATOM 1294 C C . LEU A 1 174 ? 28.140 -19.039 -42.198 1.00 92.00 174 LEU A C 1
ATOM 1296 O O . LEU A 1 174 ? 27.137 -18.967 -41.489 1.00 92.00 174 LEU A O 1
ATOM 1300 N N . TRP A 1 175 ? 28.083 -18.972 -43.528 1.00 91.44 175 TRP A N 1
ATOM 1301 C CA . TRP A 1 175 ? 26.861 -18.807 -44.301 1.00 91.44 175 TRP A CA 1
ATOM 1302 C C . TRP A 1 175 ? 26.294 -20.120 -44.844 1.00 91.44 175 TRP A C 1
ATOM 1304 O O . TRP A 1 175 ? 25.310 -20.054 -45.566 1.00 91.44 175 TRP A O 1
ATOM 1314 N N . ALA A 1 176 ? 26.844 -21.299 -44.523 1.00 89.75 176 ALA A N 1
ATOM 1315 C CA . ALA A 1 176 ? 26.404 -22.575 -45.111 1.00 89.75 176 ALA A CA 1
ATOM 1316 C C . ALA A 1 176 ? 24.872 -22.772 -45.095 1.00 89.75 176 ALA A C 1
ATOM 1318 O O . ALA A 1 176 ? 24.288 -23.087 -46.132 1.00 89.75 176 ALA A O 1
ATOM 1319 N N . ASP A 1 177 ? 24.224 -22.469 -43.967 1.00 86.44 177 ASP A N 1
ATOM 1320 C CA . ASP A 1 177 ? 22.773 -22.632 -43.787 1.00 86.44 177 ASP A CA 1
ATOM 1321 C C . ASP A 1 177 ? 21.939 -21.439 -44.301 1.00 86.44 177 ASP A C 1
ATOM 1323 O O . ASP A 1 177 ? 20.724 -21.540 -44.458 1.00 86.44 177 ASP A O 1
ATOM 1327 N N . TYR A 1 178 ? 22.580 -20.303 -44.602 1.00 86.81 178 TYR A N 1
ATOM 1328 C CA . TYR A 1 178 ? 21.923 -19.019 -44.907 1.00 86.81 178 TYR A CA 1
ATOM 1329 C C . TYR A 1 178 ? 22.247 -18.473 -46.308 1.00 86.81 178 TYR A C 1
ATOM 1331 O O . TYR A 1 178 ? 21.620 -17.522 -46.780 1.00 86.81 178 TYR A O 1
ATOM 1339 N N . ARG A 1 179 ? 23.218 -19.074 -47.004 1.00 89.44 179 ARG A N 1
ATOM 1340 C CA . ARG A 1 179 ? 23.801 -18.589 -48.264 1.00 89.44 179 ARG A CA 1
ATOM 1341 C C . ARG A 1 179 ? 22.751 -18.394 -49.346 1.00 89.44 179 ARG A C 1
ATOM 1343 O O . ARG A 1 179 ? 22.745 -17.359 -50.002 1.00 89.44 179 ARG A O 1
ATOM 1350 N N . ASN A 1 180 ? 21.846 -19.357 -49.513 1.00 87.88 180 ASN A N 1
ATOM 1351 C CA . ASN A 1 180 ? 20.812 -19.295 -50.550 1.00 87.88 180 ASN A CA 1
ATOM 1352 C C . ASN A 1 180 ? 19.901 -18.071 -50.376 1.00 87.88 180 ASN A C 1
ATOM 1354 O O . ASN A 1 180 ? 19.532 -17.437 -51.360 1.00 87.88 180 ASN A O 1
ATOM 1358 N N . VAL A 1 181 ? 19.594 -17.706 -49.127 1.00 87.12 181 VAL A N 1
ATOM 1359 C CA . VAL A 1 181 ? 18.726 -16.568 -48.799 1.00 87.12 181 VAL A CA 1
ATOM 1360 C C . VAL A 1 181 ? 19.418 -15.241 -49.123 1.00 87.12 181 VAL A C 1
ATOM 1362 O O . VAL A 1 181 ? 18.811 -14.371 -49.744 1.00 87.12 181 VAL A O 1
ATOM 1365 N N . ALA A 1 182 ? 20.696 -15.091 -48.765 1.00 88.31 182 ALA A N 1
ATOM 1366 C CA . ALA A 1 182 ? 21.464 -13.882 -49.072 1.00 88.31 182 ALA A CA 1
ATOM 1367 C C . ALA A 1 182 ? 21.770 -13.729 -50.573 1.00 88.31 182 ALA A C 1
ATOM 1369 O O . ALA A 1 182 ? 21.587 -12.645 -51.132 1.00 88.31 182 ALA A O 1
ATOM 1370 N N . LEU A 1 183 ? 22.169 -14.813 -51.252 1.00 91.25 183 LEU A N 1
ATOM 1371 C CA . LEU A 1 183 ? 22.485 -14.788 -52.685 1.00 91.25 183 LEU A CA 1
ATOM 1372 C C . LEU A 1 183 ? 21.255 -14.496 -53.551 1.00 91.25 183 LEU A C 1
ATOM 1374 O O . LEU A 1 183 ? 21.379 -13.776 -54.540 1.00 91.25 183 LEU A O 1
ATOM 1378 N N . ALA A 1 184 ? 20.068 -14.983 -53.167 1.00 90.62 184 ALA A N 1
ATOM 1379 C CA . ALA A 1 184 ? 18.816 -14.675 -53.865 1.00 90.62 184 ALA A CA 1
ATOM 1380 C C . ALA A 1 184 ? 18.506 -13.166 -53.902 1.00 90.62 184 ALA A C 1
ATOM 1382 O O . ALA A 1 184 ? 17.861 -12.693 -54.834 1.00 90.62 184 ALA A O 1
ATOM 1383 N N . HIS A 1 185 ? 19.010 -12.405 -52.927 1.00 90.00 185 HIS A N 1
ATOM 1384 C CA . HIS A 1 185 ? 18.862 -10.950 -52.850 1.00 90.00 185 HIS A CA 1
ATOM 1385 C C . HIS A 1 185 ? 20.100 -10.190 -53.366 1.00 90.00 185 HIS A C 1
ATOM 1387 O O . HIS A 1 185 ? 20.185 -8.968 -53.235 1.00 90.00 185 HIS A O 1
ATOM 1393 N N . GLY A 1 186 ? 21.050 -10.900 -53.987 1.00 91.06 186 GLY A N 1
ATOM 1394 C CA . GLY A 1 186 ? 22.249 -10.327 -54.596 1.00 91.06 186 GLY A CA 1
ATOM 1395 C C . GLY A 1 186 ? 23.312 -9.876 -53.596 1.00 91.06 186 GLY A C 1
ATOM 1396 O O . GLY A 1 186 ? 24.153 -9.061 -53.955 1.00 91.06 186 GLY A O 1
ATOM 1397 N N . LEU A 1 187 ? 23.276 -10.366 -52.354 1.00 93.25 187 LEU A N 1
ATOM 1398 C CA . LEU A 1 187 ? 24.248 -10.016 -51.320 1.00 93.25 187 LEU A CA 1
ATOM 1399 C C . LEU A 1 187 ? 25.456 -10.946 -51.401 1.00 93.25 187 LEU A C 1
ATOM 1401 O O . LEU A 1 187 ? 25.310 -12.167 -51.453 1.00 93.25 187 LEU A O 1
ATOM 1405 N N . ARG A 1 188 ? 26.656 -10.367 -51.411 1.00 95.38 188 ARG A N 1
ATOM 1406 C CA . ARG A 1 188 ? 27.919 -11.082 -51.621 1.00 95.38 188 ARG A CA 1
ATOM 1407 C C . ARG A 1 188 ? 28.930 -10.901 -50.508 1.00 95.38 188 ARG A C 1
ATOM 1409 O O . ARG A 1 188 ? 29.718 -11.812 -50.328 1.00 95.38 188 ARG A O 1
ATOM 1416 N N . ALA A 1 189 ? 28.890 -9.832 -49.723 1.00 95.44 189 ALA A N 1
ATOM 1417 C CA . ALA A 1 189 ? 29.736 -9.691 -48.535 1.00 95.44 189 ALA A CA 1
ATOM 1418 C C . ALA A 1 189 ? 28.914 -9.202 -47.339 1.00 95.44 189 ALA A C 1
ATOM 1420 O O . ALA A 1 189 ? 27.890 -8.538 -47.518 1.00 95.44 189 ALA A O 1
ATOM 1421 N N . SER A 1 190 ? 29.352 -9.543 -46.125 1.00 95.44 190 SER A N 1
ATOM 1422 C CA . SER A 1 190 ? 28.719 -9.109 -44.878 1.00 95.44 190 SER A CA 1
ATOM 1423 C C . SER A 1 190 ? 29.745 -8.926 -43.766 1.00 95.44 190 SER A C 1
ATOM 1425 O O . SER A 1 190 ? 30.480 -9.855 -43.429 1.00 95.44 190 SER A O 1
ATOM 1427 N N . TRP A 1 191 ? 29.772 -7.742 -43.166 1.00 96.56 191 TRP A N 1
ATOM 1428 C CA . TRP A 1 191 ? 30.663 -7.410 -42.059 1.00 96.56 191 TRP A CA 1
ATOM 1429 C C . TRP A 1 191 ? 29.826 -6.993 -40.864 1.00 96.56 191 TRP A C 1
ATOM 1431 O O . TRP A 1 191 ? 29.168 -5.956 -40.901 1.00 96.56 191 TRP A O 1
ATOM 1441 N N . SER A 1 192 ? 29.848 -7.804 -39.814 1.00 96.44 192 SER A N 1
ATOM 1442 C CA . SER A 1 192 ? 28.998 -7.629 -38.641 1.00 96.44 192 SER A CA 1
ATOM 1443 C C . SER A 1 192 ? 29.833 -7.263 -37.429 1.00 96.44 192 SER A C 1
ATOM 1445 O O . SER A 1 192 ? 30.797 -7.948 -37.098 1.00 96.44 192 SER A O 1
ATOM 1447 N N . THR A 1 193 ? 29.440 -6.200 -36.741 1.00 97.56 193 THR A N 1
ATOM 1448 C CA . THR A 1 193 ? 30.074 -5.708 -35.520 1.00 97.56 193 THR A CA 1
ATOM 1449 C C . THR A 1 193 ? 29.068 -5.729 -34.371 1.00 97.56 193 THR A C 1
ATOM 1451 O O . THR A 1 193 ? 27.958 -5.208 -34.519 1.00 97.56 193 THR A O 1
ATOM 1454 N N . PRO A 1 194 ? 29.416 -6.321 -33.218 1.00 97.56 194 PRO A N 1
ATOM 1455 C CA . PRO A 1 194 ? 28.571 -6.271 -32.032 1.00 97.56 194 PRO A CA 1
ATOM 1456 C C . PRO A 1 194 ? 28.392 -4.842 -31.514 1.00 97.56 194 PRO A C 1
ATOM 1458 O O . PRO A 1 194 ? 29.345 -4.068 -31.456 1.00 97.56 194 PRO A O 1
ATOM 1461 N N . ILE A 1 195 ? 27.176 -4.511 -31.092 1.00 97.75 195 ILE A N 1
ATOM 1462 C CA . ILE A 1 195 ? 26.870 -3.264 -30.388 1.00 97.75 195 ILE A CA 1
ATOM 1463 C C . ILE A 1 195 ? 26.870 -3.578 -28.894 1.00 97.75 195 ILE A C 1
ATOM 1465 O O . ILE A 1 195 ? 26.106 -4.436 -28.446 1.00 97.75 195 ILE A O 1
ATOM 1469 N N . PHE A 1 196 ? 27.700 -2.881 -28.121 1.00 96.12 196 PHE A N 1
ATOM 1470 C CA . PHE A 1 196 ? 27.769 -3.034 -26.667 1.00 96.12 196 PHE A CA 1
ATOM 1471 C C . PHE A 1 196 ? 27.232 -1.803 -25.951 1.00 96.12 196 PHE A C 1
ATOM 1473 O O . PHE A 1 196 ? 27.403 -0.688 -26.437 1.00 96.12 196 PHE A O 1
ATOM 1480 N N . SER A 1 197 ? 26.626 -2.004 -24.784 1.00 95.12 197 SER A N 1
ATOM 1481 C CA . SER A 1 197 ? 26.313 -0.925 -23.848 1.00 95.12 197 SER A CA 1
ATOM 1482 C C . SER A 1 197 ? 27.585 -0.319 -23.256 1.00 95.12 197 SER A C 1
ATOM 1484 O O . SER A 1 197 ? 28.646 -0.947 -23.257 1.00 95.12 197 SER A O 1
ATOM 1486 N N . SER A 1 198 ? 27.455 0.855 -22.645 1.00 91.88 198 SER A N 1
ATOM 1487 C CA . SER A 1 198 ? 28.476 1.479 -21.795 1.00 91.88 198 SER A CA 1
ATOM 1488 C C . SER A 1 198 ? 29.005 0.546 -20.690 1.00 91.88 198 SER A C 1
ATOM 1490 O O . SER A 1 198 ? 30.173 0.613 -20.316 1.00 91.88 198 SER A O 1
ATOM 1492 N N . SER A 1 199 ? 28.161 -0.374 -20.209 1.00 91.50 199 SER A N 1
ATOM 1493 C CA . SER A 1 199 ? 28.483 -1.421 -19.226 1.00 91.50 199 SER A CA 1
ATOM 1494 C C . SER A 1 199 ? 29.076 -2.707 -19.823 1.00 91.50 199 SER A C 1
ATOM 1496 O O . SER A 1 199 ? 29.363 -3.647 -19.085 1.00 91.50 199 SER A O 1
ATOM 1498 N N . GLY A 1 200 ? 29.256 -2.780 -21.144 1.00 91.50 200 GLY A N 1
ATOM 1499 C CA . GLY A 1 200 ? 29.831 -3.937 -21.830 1.00 91.50 200 GLY A CA 1
ATOM 1500 C C . GLY A 1 200 ? 28.855 -5.092 -22.073 1.00 91.50 200 GLY A C 1
ATOM 1501 O O . GLY A 1 200 ? 29.295 -6.198 -22.368 1.00 91.50 200 GLY A O 1
ATOM 1502 N N . ASN A 1 201 ? 27.542 -4.892 -21.975 1.00 93.38 201 ASN A N 1
ATOM 1503 C CA . ASN A 1 201 ? 26.546 -5.908 -22.330 1.00 93.38 201 ASN A CA 1
ATOM 1504 C C . ASN A 1 201 ? 26.247 -5.873 -23.830 1.00 93.38 201 ASN A C 1
ATOM 1506 O O . ASN A 1 201 ? 26.197 -4.802 -24.428 1.00 93.38 201 ASN A O 1
ATOM 1510 N N . LEU A 1 202 ? 26.033 -7.037 -24.450 1.00 95.69 202 LEU A N 1
ATOM 1511 C CA . LEU A 1 202 ? 25.642 -7.109 -25.858 1.00 95.69 202 LEU A CA 1
ATOM 1512 C C . LEU A 1 202 ? 24.221 -6.548 -26.025 1.00 95.69 202 LEU A C 1
ATOM 1514 O O . LEU A 1 202 ? 23.287 -7.011 -25.376 1.00 95.69 202 LEU A O 1
ATOM 1518 N N . LEU A 1 203 ? 24.058 -5.557 -26.897 1.00 95.81 203 LEU A N 1
ATOM 1519 C CA . LEU A 1 203 ? 22.768 -4.937 -27.214 1.00 95.81 203 LEU A CA 1
ATOM 1520 C C . LEU A 1 203 ? 22.196 -5.428 -28.542 1.00 95.81 203 LEU A C 1
ATOM 1522 O O . LEU A 1 203 ? 20.983 -5.400 -28.739 1.00 95.81 203 LEU A O 1
ATOM 1526 N N . GLY A 1 204 ? 23.061 -5.867 -29.450 1.00 96.19 204 GLY A N 1
ATOM 1527 C CA . GLY A 1 204 ? 22.690 -6.249 -30.801 1.00 96.19 204 GLY A CA 1
ATOM 1528 C C . GLY A 1 204 ? 23.907 -6.352 -31.707 1.00 96.19 204 GLY A C 1
ATOM 1529 O O . GLY A 1 204 ? 25.047 -6.397 -31.244 1.00 96.19 204 GLY A O 1
ATOM 1530 N N . THR A 1 205 ? 23.668 -6.359 -33.010 1.00 96.94 205 THR A N 1
ATOM 1531 C CA . THR A 1 205 ? 24.714 -6.370 -34.034 1.00 96.94 205 THR A CA 1
ATOM 1532 C C . THR A 1 205 ? 24.362 -5.397 -35.141 1.00 96.94 205 THR A C 1
ATOM 1534 O O . THR A 1 205 ? 23.212 -5.334 -35.567 1.00 96.94 205 THR A O 1
ATOM 1537 N N . PHE A 1 206 ? 25.355 -4.658 -35.607 1.00 97.56 206 PHE A N 1
ATOM 1538 C CA . PHE A 1 206 ? 25.277 -3.825 -36.796 1.00 97.56 206 PHE A CA 1
ATOM 1539 C C . PHE A 1 206 ? 26.029 -4.527 -37.920 1.00 97.56 206 PHE A C 1
ATOM 1541 O O . PHE A 1 206 ? 27.127 -5.030 -37.685 1.00 97.56 206 PHE A O 1
ATOM 1548 N N . ALA A 1 207 ? 25.466 -4.572 -39.122 1.00 95.69 207 ALA A N 1
ATOM 1549 C CA . ALA A 1 207 ? 26.132 -5.161 -40.269 1.00 95.69 207 ALA A CA 1
ATOM 1550 C C . ALA A 1 207 ? 26.089 -4.262 -41.500 1.00 95.69 207 ALA A C 1
ATOM 1552 O O . ALA A 1 207 ? 25.055 -3.680 -41.827 1.00 95.69 207 ALA A O 1
ATOM 1553 N N . ILE A 1 208 ? 27.221 -4.223 -42.199 1.00 96.00 208 ILE A N 1
ATOM 1554 C CA . ILE A 1 208 ? 27.353 -3.663 -43.540 1.00 96.00 208 ILE A CA 1
ATOM 1555 C C . ILE A 1 208 ? 27.347 -4.825 -44.533 1.00 96.00 208 ILE A C 1
ATOM 1557 O O . ILE A 1 208 ? 28.023 -5.836 -44.336 1.00 96.00 208 ILE A O 1
ATOM 1561 N N . LEU A 1 209 ? 26.560 -4.694 -45.591 1.00 94.19 209 LEU A N 1
ATOM 1562 C CA . LEU A 1 209 ? 26.358 -5.682 -46.640 1.00 94.19 209 LEU A CA 1
ATOM 1563 C C . LEU A 1 209 ? 26.758 -5.078 -47.988 1.00 94.19 209 LEU A C 1
ATOM 1565 O O . LEU A 1 209 ? 26.492 -3.908 -48.248 1.00 94.19 209 LEU A O 1
ATOM 1569 N N . SER A 1 210 ? 27.354 -5.883 -48.864 1.00 93.75 210 SER A N 1
ATOM 1570 C CA . SER A 1 210 ? 27.721 -5.477 -50.228 1.00 93.75 210 SER A CA 1
ATOM 1571 C C . SER A 1 210 ? 27.157 -6.453 -51.250 1.00 93.75 210 SER A C 1
ATOM 1573 O O . SER A 1 210 ? 27.014 -7.648 -50.972 1.00 93.75 210 SER A O 1
ATOM 1575 N N . ARG A 1 211 ? 26.860 -5.950 -52.452 1.00 93.62 211 ARG A N 1
ATOM 1576 C CA . ARG A 1 211 ? 26.441 -6.765 -53.605 1.00 93.62 211 ARG A CA 1
ATOM 1577 C C . ARG A 1 211 ? 27.609 -7.401 -54.360 1.00 93.62 211 ARG A C 1
ATOM 1579 O O . ARG A 1 211 ? 27.397 -8.289 -55.180 1.00 93.62 211 ARG A O 1
ATOM 1586 N N . GLU A 1 212 ? 28.834 -6.993 -54.052 1.00 92.81 212 GLU A N 1
ATOM 1587 C CA . GLU A 1 212 ? 30.064 -7.531 -54.632 1.00 92.81 212 GLU A CA 1
ATOM 1588 C C . GLU A 1 212 ? 30.962 -8.133 -53.542 1.00 92.81 212 GLU A C 1
ATOM 1590 O O . GLU A 1 212 ? 30.941 -7.645 -52.407 1.00 92.81 212 GLU A O 1
ATOM 1595 N N . PRO A 1 213 ? 31.756 -9.177 -53.850 1.00 94.31 213 PRO A N 1
ATOM 1596 C CA . PRO A 1 213 ? 32.774 -9.670 -52.930 1.00 94.31 213 PRO A CA 1
ATOM 1597 C C . PRO A 1 213 ? 33.808 -8.586 -52.638 1.00 94.31 213 PRO A C 1
ATOM 1599 O O . PRO A 1 213 ? 34.499 -8.118 -53.544 1.00 94.31 213 PRO A O 1
ATOM 1602 N N . CYS A 1 214 ? 33.927 -8.184 -51.377 1.00 92.62 214 CYS A N 1
ATOM 1603 C CA . CYS A 1 214 ? 34.866 -7.147 -50.976 1.00 92.62 214 CYS A CA 1
ATOM 1604 C C . CYS A 1 214 ? 35.272 -7.269 -49.505 1.00 92.62 214 CYS A C 1
ATOM 1606 O O . CYS A 1 214 ? 34.562 -7.837 -48.671 1.00 92.62 214 CYS A O 1
ATOM 1608 N N . SER A 1 215 ? 36.443 -6.713 -49.198 1.00 91.94 215 SER A N 1
ATOM 1609 C CA . SER A 1 215 ? 36.936 -6.531 -47.832 1.00 91.94 215 SER A CA 1
ATOM 1610 C C . SER A 1 215 ? 36.612 -5.116 -47.339 1.00 91.94 215 SER A C 1
ATOM 1612 O O . SER A 1 215 ? 36.563 -4.192 -48.158 1.00 91.94 215 SER A O 1
ATOM 1614 N N . PRO A 1 216 ? 36.428 -4.914 -46.020 1.00 91.75 216 PRO A N 1
ATOM 1615 C CA . PRO A 1 216 ? 36.198 -3.588 -45.469 1.00 91.75 216 PRO A CA 1
ATOM 1616 C C . PRO A 1 216 ? 37.399 -2.676 -45.727 1.00 91.75 216 PRO A C 1
ATOM 1618 O O . PRO A 1 216 ? 38.552 -3.106 -45.781 1.00 91.75 216 PRO A O 1
ATOM 1621 N N . THR A 1 217 ? 37.110 -1.389 -45.879 1.00 89.94 217 THR A N 1
ATOM 1622 C CA . THR A 1 217 ? 38.112 -0.333 -46.070 1.00 89.94 217 THR A CA 1
ATOM 1623 C C . THR A 1 217 ? 38.320 0.402 -44.740 1.00 89.94 217 THR A C 1
ATOM 1625 O O . THR A 1 217 ? 37.470 0.303 -43.851 1.00 89.94 217 THR A O 1
ATOM 1628 N N . PRO A 1 218 ? 39.396 1.193 -44.571 1.00 86.94 218 PRO A N 1
ATOM 1629 C CA . PRO A 1 218 ? 39.568 2.034 -43.382 1.00 86.94 218 PRO A CA 1
ATOM 1630 C C . PRO A 1 218 ? 38.361 2.942 -43.087 1.00 86.94 218 PRO A C 1
ATOM 1632 O O . PRO A 1 218 ? 37.991 3.124 -41.929 1.00 86.94 218 PRO A O 1
ATOM 1635 N N . GLN A 1 219 ? 37.691 3.437 -44.131 1.00 84.44 219 GLN A N 1
ATOM 1636 C CA . GLN A 1 219 ? 36.456 4.213 -44.009 1.00 84.44 219 GLN A CA 1
ATOM 1637 C C . GLN A 1 219 ? 35.310 3.390 -43.403 1.00 84.44 219 GLN A C 1
ATOM 1639 O O . GLN A 1 219 ? 34.627 3.867 -42.500 1.00 84.44 219 GLN A O 1
ATOM 1644 N N . HIS A 1 220 ? 35.134 2.135 -43.833 1.00 90.06 220 HIS A N 1
ATOM 1645 C CA . HIS A 1 220 ? 34.137 1.238 -43.244 1.00 90.06 220 HIS A CA 1
ATOM 1646 C C . HIS A 1 220 ? 34.385 1.002 -41.754 1.00 90.06 220 HIS A C 1
ATOM 1648 O O . HIS A 1 220 ? 33.430 0.978 -40.980 1.00 90.06 220 HIS A O 1
ATOM 1654 N N . HIS A 1 221 ? 35.647 0.873 -41.333 1.00 88.69 221 HIS A N 1
ATOM 1655 C CA . HIS A 1 221 ? 35.983 0.744 -39.915 1.00 88.69 221 HIS A CA 1
ATOM 1656 C C . HIS A 1 221 ? 35.598 1.992 -39.114 1.00 88.69 221 HIS A C 1
ATOM 1658 O O . HIS A 1 221 ? 34.991 1.856 -38.052 1.00 88.69 221 HIS A O 1
ATOM 1664 N N . HIS A 1 222 ? 35.891 3.189 -39.633 1.00 86.62 222 HIS A N 1
ATOM 1665 C CA . HIS A 1 222 ? 35.550 4.447 -38.966 1.00 86.62 222 HIS A CA 1
ATOM 1666 C C . HIS A 1 222 ? 34.031 4.624 -38.806 1.00 86.62 222 HIS A C 1
ATOM 1668 O O . HIS A 1 222 ? 33.545 4.784 -37.686 1.00 86.62 222 HIS A O 1
ATOM 1674 N N . ILE A 1 223 ? 33.277 4.462 -39.899 1.00 89.62 223 ILE A N 1
ATOM 1675 C CA . ILE A 1 223 ? 31.810 4.574 -39.890 1.00 89.62 223 ILE A CA 1
ATOM 1676 C C . ILE A 1 223 ? 31.201 3.523 -38.956 1.00 89.62 223 ILE A C 1
ATOM 1678 O O . ILE A 1 223 ? 30.323 3.830 -38.157 1.00 89.62 223 ILE A O 1
ATOM 1682 N N . THR A 1 224 ? 31.693 2.281 -38.996 1.00 92.19 224 THR A N 1
ATOM 1683 C CA . THR A 1 224 ? 31.206 1.208 -38.117 1.00 92.19 224 THR A CA 1
ATOM 1684 C C . THR A 1 224 ? 31.362 1.570 -36.641 1.00 92.19 224 THR A C 1
ATOM 1686 O O . THR A 1 224 ? 30.435 1.354 -35.859 1.00 92.19 224 THR A O 1
ATOM 1689 N N . GLN A 1 225 ? 32.499 2.145 -36.242 1.00 90.75 225 GLN A N 1
ATOM 1690 C CA . GLN A 1 225 ? 32.722 2.578 -34.860 1.00 90.75 225 GLN A CA 1
ATOM 1691 C C . GLN A 1 225 ? 31.740 3.680 -34.441 1.00 90.75 225 GLN A C 1
ATOM 1693 O O . GLN A 1 225 ? 31.142 3.588 -33.371 1.00 90.75 225 GLN A O 1
ATOM 1698 N N . GLN A 1 226 ? 31.517 4.686 -35.289 1.00 90.69 226 GLN A N 1
ATOM 1699 C CA . GLN A 1 226 ? 30.587 5.780 -34.984 1.00 90.69 226 GLN A CA 1
ATOM 1700 C C . GLN A 1 226 ? 29.139 5.301 -34.897 1.00 90.69 226 GLN A C 1
ATOM 1702 O O . GLN A 1 226 ? 28.422 5.621 -33.949 1.00 90.69 226 GLN A O 1
ATOM 1707 N N . ILE A 1 227 ? 28.712 4.480 -35.854 1.00 93.44 227 ILE A N 1
ATOM 1708 C CA . ILE A 1 227 ? 27.338 3.985 -35.930 1.00 93.44 227 ILE A CA 1
ATOM 1709 C C . ILE A 1 227 ? 27.029 3.041 -34.773 1.00 93.44 227 ILE A C 1
ATOM 1711 O O . ILE A 1 227 ? 25.979 3.171 -34.148 1.00 93.44 227 ILE A O 1
ATOM 1715 N N . THR A 1 228 ? 27.947 2.132 -34.433 1.00 95.38 228 THR A N 1
ATOM 1716 C CA . THR A 1 228 ? 27.773 1.251 -33.265 1.00 95.38 228 THR A CA 1
ATOM 1717 C C . THR A 1 228 ? 27.743 2.044 -31.959 1.00 95.38 228 THR A C 1
ATOM 1719 O O . THR A 1 228 ? 26.944 1.721 -31.079 1.00 95.38 228 THR A O 1
ATOM 1722 N N . HIS A 1 229 ? 28.529 3.120 -31.847 1.00 94.12 229 HIS A N 1
ATOM 1723 C CA . HIS A 1 229 ? 28.497 4.018 -30.694 1.00 94.12 229 HIS A CA 1
ATOM 1724 C C . HIS A 1 229 ? 27.162 4.774 -30.569 1.00 94.12 229 HIS A C 1
ATOM 1726 O O . HIS A 1 229 ? 26.541 4.752 -29.506 1.00 94.12 229 HIS A O 1
ATOM 1732 N N . LEU A 1 230 ? 26.663 5.381 -31.649 1.00 94.44 230 LEU A N 1
ATOM 1733 C CA . LEU A 1 230 ? 25.369 6.076 -31.645 1.00 94.44 230 LEU A CA 1
ATOM 1734 C C . LEU A 1 230 ? 24.190 5.120 -31.427 1.00 94.44 230 LEU A C 1
ATOM 1736 O O . LEU A 1 230 ? 23.261 5.448 -30.685 1.00 94.44 230 LEU A O 1
ATOM 1740 N N . ALA A 1 231 ? 24.238 3.927 -32.027 1.00 95.44 231 ALA A N 1
ATOM 1741 C CA . ALA A 1 231 ? 23.250 2.879 -31.794 1.00 95.44 231 ALA A CA 1
ATOM 1742 C C . ALA A 1 231 ? 23.230 2.469 -30.317 1.00 95.44 231 ALA A C 1
ATOM 1744 O O . ALA A 1 231 ? 22.155 2.372 -29.731 1.00 95.44 231 ALA A O 1
ATOM 1745 N N . SER A 1 232 ? 24.403 2.292 -29.701 1.00 96.00 232 SER A N 1
ATOM 1746 C CA . SER A 1 232 ? 24.529 1.987 -28.274 1.00 96.00 232 SER A CA 1
ATOM 1747 C C . SER A 1 232 ? 23.826 3.036 -27.405 1.00 96.00 232 SER A C 1
ATOM 1749 O O . SER A 1 232 ? 22.920 2.688 -26.646 1.00 96.00 232 SER A O 1
ATOM 1751 N N . ILE A 1 233 ? 24.122 4.325 -27.617 1.00 93.75 233 ILE A N 1
ATOM 1752 C CA . ILE A 1 233 ? 23.485 5.436 -26.888 1.00 93.75 233 ILE A CA 1
ATOM 1753 C C . ILE A 1 233 ? 21.959 5.419 -27.062 1.00 93.75 233 ILE A C 1
ATOM 1755 O O . ILE A 1 233 ? 21.218 5.550 -26.084 1.00 93.75 233 ILE A O 1
ATOM 1759 N N . ALA A 1 234 ? 21.473 5.258 -28.297 1.00 93.94 234 ALA A N 1
ATOM 1760 C CA . ALA A 1 234 ? 20.042 5.245 -28.590 1.00 93.94 234 ALA A CA 1
ATOM 1761 C C . ALA A 1 234 ? 19.321 4.076 -27.896 1.00 93.94 234 ALA A C 1
ATOM 1763 O O . ALA A 1 234 ? 18.273 4.270 -27.272 1.00 93.94 234 ALA A O 1
ATOM 1764 N N . ILE A 1 235 ? 19.897 2.873 -27.973 1.00 93.56 235 ILE A N 1
ATOM 1765 C CA . ILE A 1 235 ? 19.334 1.654 -27.384 1.00 93.56 235 ILE A CA 1
ATOM 1766 C C . ILE A 1 235 ? 19.343 1.744 -25.853 1.00 93.56 235 ILE A C 1
ATOM 1768 O O . ILE A 1 235 ? 18.323 1.458 -25.225 1.00 93.56 235 ILE A O 1
ATOM 1772 N N . GLU A 1 236 ? 20.455 2.163 -25.240 1.00 92.44 236 GLU A N 1
ATOM 1773 C CA . GLU A 1 236 ? 20.561 2.306 -23.781 1.00 92.44 236 GLU A CA 1
ATOM 1774 C C . GLU A 1 236 ? 19.572 3.335 -23.238 1.00 92.44 236 GLU A C 1
ATOM 1776 O O . GLU A 1 236 ? 18.872 3.062 -22.258 1.00 92.44 236 GLU A O 1
ATOM 1781 N N . ARG A 1 237 ? 19.453 4.492 -23.901 1.00 90.75 237 ARG A N 1
ATOM 1782 C CA . ARG A 1 237 ? 18.485 5.521 -23.510 1.00 90.75 237 ARG A CA 1
ATOM 1783 C C . ARG A 1 237 ? 17.062 4.982 -23.571 1.00 90.75 237 ARG A C 1
ATOM 1785 O O . ARG A 1 237 ? 16.309 5.174 -22.617 1.00 90.75 237 ARG A O 1
ATOM 1792 N N . LYS A 1 238 ? 16.697 4.278 -24.649 1.00 89.56 238 LYS A N 1
ATOM 1793 C CA . LYS A 1 238 ? 15.343 3.730 -24.788 1.00 89.56 238 LYS A CA 1
ATOM 1794 C C . LYS A 1 238 ? 15.045 2.649 -23.753 1.00 89.56 238 LYS A C 1
ATOM 1796 O O . LYS A 1 238 ? 13.959 2.653 -23.180 1.00 89.56 238 LYS A O 1
ATOM 1801 N N . ARG A 1 239 ? 15.997 1.752 -23.482 1.00 87.88 239 ARG A N 1
ATOM 1802 C CA . ARG A 1 239 ? 15.848 0.718 -22.444 1.00 87.88 239 ARG A CA 1
ATOM 1803 C C . ARG A 1 239 ? 15.719 1.329 -21.050 1.00 87.88 239 ARG A C 1
ATOM 1805 O O . ARG A 1 239 ? 14.873 0.886 -20.284 1.00 87.88 239 ARG A O 1
ATOM 1812 N N . THR A 1 240 ? 16.500 2.365 -20.744 1.00 88.25 240 THR A N 1
ATOM 1813 C CA . THR A 1 240 ? 16.422 3.078 -19.456 1.00 88.25 240 THR A CA 1
ATOM 1814 C C . THR A 1 240 ? 15.076 3.775 -19.286 1.00 88.25 240 THR A C 1
ATOM 1816 O O . THR A 1 240 ? 14.454 3.668 -18.234 1.00 88.25 240 THR A O 1
ATOM 1819 N N . GLU A 1 241 ? 14.597 4.450 -20.332 1.00 88.31 241 GLU A N 1
ATOM 1820 C CA . GLU A 1 241 ? 13.281 5.092 -20.332 1.00 88.31 241 GLU A CA 1
ATOM 1821 C C . GLU A 1 241 ? 12.151 4.069 -20.145 1.00 88.31 241 GLU A C 1
ATOM 1823 O O . GLU A 1 241 ? 11.272 4.281 -19.315 1.00 88.31 241 GLU A O 1
ATOM 1828 N N . ALA A 1 242 ? 12.197 2.941 -20.861 1.00 87.44 242 ALA A N 1
ATOM 1829 C CA . ALA A 1 242 ? 11.203 1.877 -20.732 1.00 87.44 242 ALA A CA 1
ATOM 1830 C C . ALA A 1 242 ? 11.215 1.236 -19.334 1.00 87.44 242 ALA A C 1
ATOM 1832 O O . ALA A 1 242 ? 10.157 1.049 -18.742 1.00 87.44 242 ALA A O 1
ATOM 1833 N N . ALA A 1 243 ? 12.397 0.959 -18.774 1.00 87.00 243 ALA A N 1
ATOM 1834 C CA . ALA A 1 243 ? 12.530 0.414 -17.424 1.00 87.00 243 ALA A CA 1
ATOM 1835 C C . ALA A 1 243 ? 12.013 1.390 -16.353 1.00 87.00 243 ALA A C 1
ATOM 1837 O O . ALA A 1 243 ? 11.366 0.973 -15.391 1.00 87.00 243 ALA A O 1
ATOM 1838 N N . LEU A 1 244 ? 12.260 2.694 -16.528 1.00 89.19 244 LEU A N 1
ATOM 1839 C CA . LEU A 1 244 ? 11.715 3.726 -15.650 1.00 89.19 244 LEU A CA 1
ATOM 1840 C C . LEU A 1 244 ? 10.185 3.770 -15.739 1.00 89.19 244 LEU A C 1
ATOM 1842 O O . LEU A 1 244 ? 9.524 3.731 -14.705 1.00 89.19 244 LEU A O 1
ATOM 1846 N N . GLN A 1 245 ? 9.627 3.786 -16.953 1.00 88.44 245 GLN A N 1
ATOM 1847 C CA . GLN A 1 245 ? 8.177 3.754 -17.171 1.00 88.44 245 GLN A CA 1
ATOM 1848 C C . GLN A 1 245 ? 7.535 2.509 -16.549 1.00 88.44 245 GLN A C 1
ATOM 1850 O O . GLN A 1 245 ? 6.536 2.623 -15.844 1.00 88.44 245 GLN A O 1
ATOM 1855 N N . GLU A 1 246 ? 8.130 1.331 -16.736 1.00 89.19 246 GLU A N 1
ATOM 1856 C CA . GLU A 1 246 ? 7.630 0.090 -16.142 1.00 89.19 246 GLU A CA 1
ATOM 1857 C C . GLU A 1 246 ? 7.676 0.137 -14.606 1.00 89.19 246 GLU A C 1
ATOM 1859 O O . GLU A 1 246 ? 6.722 -0.262 -13.934 1.00 89.19 246 GLU A O 1
ATOM 1864 N N . SER A 1 247 ? 8.763 0.658 -14.031 1.00 88.62 247 SER A N 1
ATOM 1865 C CA . SER A 1 247 ? 8.886 0.839 -12.583 1.00 88.62 247 SER A CA 1
ATOM 1866 C C . SER A 1 247 ? 7.850 1.830 -12.042 1.00 88.62 247 SER A C 1
ATOM 1868 O O . SER A 1 247 ? 7.249 1.575 -10.997 1.00 88.62 247 SER A O 1
ATOM 1870 N N . GLU A 1 248 ? 7.607 2.941 -12.742 1.00 89.25 248 GLU A N 1
ATOM 1871 C CA . GLU A 1 248 ? 6.572 3.916 -12.383 1.00 89.25 248 GLU A CA 1
ATOM 1872 C C . GLU A 1 248 ? 5.168 3.311 -12.454 1.00 89.25 248 GLU A C 1
ATOM 1874 O O . GLU A 1 248 ? 4.360 3.507 -11.546 1.00 89.25 248 GLU A O 1
ATOM 1879 N N . GLU A 1 249 ? 4.863 2.553 -13.506 1.00 90.00 249 GLU A N 1
ATOM 1880 C CA . GLU A 1 249 ? 3.582 1.860 -13.629 1.00 90.00 249 GLU A CA 1
ATOM 1881 C C . GLU A 1 249 ? 3.395 0.823 -12.527 1.00 90.00 249 GLU A C 1
ATOM 1883 O O . GLU A 1 249 ? 2.318 0.734 -11.936 1.00 90.00 249 GLU A O 1
ATOM 1888 N N . ARG A 1 250 ? 4.442 0.054 -12.219 1.00 89.69 250 ARG A N 1
ATOM 1889 C CA . ARG A 1 250 ? 4.426 -0.922 -11.129 1.00 89.69 250 ARG A CA 1
ATOM 1890 C C . ARG A 1 250 ? 4.157 -0.239 -9.792 1.00 89.69 250 ARG A C 1
ATOM 1892 O O . ARG A 1 250 ? 3.324 -0.724 -9.029 1.00 89.69 250 ARG A O 1
ATOM 1899 N N . PHE A 1 251 ? 4.805 0.898 -9.535 1.00 88.81 251 PHE A N 1
ATOM 1900 C CA . PHE A 1 251 ? 4.536 1.724 -8.361 1.00 88.81 251 PHE A CA 1
ATOM 1901 C C . PHE A 1 251 ? 3.075 2.186 -8.315 1.00 88.81 251 PHE A C 1
ATOM 1903 O O . PHE A 1 251 ? 2.413 1.951 -7.306 1.00 88.81 251 PHE A O 1
ATOM 1910 N N . ARG A 1 252 ? 2.543 2.765 -9.403 1.00 87.75 252 ARG A N 1
ATOM 1911 C CA . ARG A 1 252 ? 1.141 3.223 -9.459 1.00 87.75 252 ARG A CA 1
ATOM 1912 C C . ARG A 1 252 ? 0.163 2.083 -9.201 1.00 87.75 252 ARG A C 1
ATOM 1914 O O . ARG A 1 252 ? -0.705 2.220 -8.354 1.00 87.75 252 ARG A O 1
ATOM 1921 N N . ARG A 1 253 ? 0.349 0.920 -9.836 1.00 89.44 253 ARG A N 1
ATOM 1922 C CA . ARG A 1 253 ? -0.524 -0.250 -9.622 1.00 89.44 253 ARG A CA 1
ATOM 1923 C C . ARG A 1 253 ? -0.551 -0.695 -8.160 1.00 89.44 253 ARG A C 1
ATOM 1925 O O . ARG A 1 253 ? -1.617 -1.031 -7.654 1.00 89.44 253 ARG A O 1
ATOM 1932 N N . MET A 1 254 ? 0.599 -0.700 -7.483 1.00 91.50 254 MET A N 1
ATOM 1933 C CA . MET A 1 254 ? 0.659 -1.030 -6.055 1.00 91.50 254 MET A CA 1
ATOM 1934 C C . MET A 1 254 ? -0.002 0.052 -5.198 1.00 91.50 254 MET A C 1
ATOM 1936 O O . MET A 1 254 ? -0.809 -0.268 -4.332 1.00 91.50 254 MET A O 1
ATOM 1940 N N . ALA A 1 255 ? 0.310 1.323 -5.451 1.00 89.75 255 ALA A N 1
ATOM 1941 C CA . ALA A 1 255 ? -0.227 2.444 -4.691 1.00 89.75 255 ALA A CA 1
ATOM 1942 C C . ALA A 1 255 ? -1.751 2.601 -4.855 1.00 89.75 255 ALA A C 1
ATOM 1944 O O . ALA A 1 255 ? -2.432 2.941 -3.894 1.00 89.75 255 ALA A O 1
ATOM 1945 N N . ASP A 1 256 ? -2.298 2.305 -6.035 1.00 88.62 256 ASP A N 1
ATOM 1946 C CA . ASP A 1 256 ? -3.734 2.387 -6.333 1.00 88.62 256 ASP A CA 1
ATOM 1947 C C . ASP A 1 256 ? -4.542 1.241 -5.703 1.00 88.62 256 ASP A C 1
ATOM 1949 O O . ASP A 1 256 ? -5.741 1.383 -5.450 1.00 88.62 256 ASP A O 1
ATOM 1953 N N . ALA A 1 257 ? -3.895 0.100 -5.443 1.00 88.88 257 ALA A N 1
ATOM 1954 C CA . ALA A 1 257 ? -4.515 -1.045 -4.781 1.00 88.88 257 ALA A CA 1
ATOM 1955 C C . ALA A 1 257 ? -4.659 -0.851 -3.261 1.00 88.88 257 ALA A C 1
ATOM 1957 O O . ALA A 1 257 ? -5.463 -1.539 -2.629 1.00 88.88 257 ALA A O 1
ATOM 1958 N N . ILE A 1 258 ? -3.895 0.076 -2.674 1.00 92.25 258 ILE A N 1
ATOM 1959 C CA . ILE A 1 258 ? -3.906 0.367 -1.240 1.00 92.25 258 ILE A CA 1
ATOM 1960 C C . ILE A 1 258 ? -5.160 1.202 -0.892 1.00 92.25 258 ILE A C 1
ATOM 1962 O O . ILE A 1 258 ? -5.425 2.218 -1.542 1.00 92.25 258 ILE A O 1
ATOM 1966 N N . PRO A 1 259 ? -5.978 0.790 0.100 1.00 91.00 259 PRO A N 1
ATOM 1967 C CA . PRO A 1 259 ? -7.187 1.524 0.490 1.00 91.00 259 PRO A CA 1
ATOM 1968 C C . PRO A 1 259 ? -6.917 2.924 1.050 1.00 91.00 259 PRO A C 1
ATOM 1970 O O . PRO A 1 259 ? -7.755 3.812 0.896 1.00 91.00 259 PRO A O 1
ATOM 1973 N N . GLU A 1 260 ? -5.770 3.124 1.696 1.00 95.69 260 GLU A N 1
ATOM 1974 C CA . GLU A 1 260 ? -5.319 4.423 2.182 1.00 95.69 260 GLU A CA 1
ATOM 1975 C C . GLU A 1 260 ? -4.953 5.391 1.050 1.00 95.69 260 GLU A C 1
ATOM 1977 O O . GLU A 1 260 ? -4.662 5.000 -0.081 1.00 95.69 260 GLU A O 1
ATOM 1982 N N . VAL A 1 261 ? -4.945 6.688 1.364 1.00 96.62 261 VAL A N 1
ATOM 1983 C CA . VAL A 1 261 ? -4.476 7.714 0.431 1.00 96.62 261 VAL A CA 1
ATOM 1984 C C . VAL A 1 261 ? -2.974 7.848 0.537 1.00 96.62 261 VAL A C 1
ATOM 1986 O O . VAL A 1 261 ? -2.474 8.245 1.580 1.00 96.62 261 VAL A O 1
ATOM 1989 N N . ILE A 1 262 ? -2.268 7.588 -0.555 1.00 96.38 262 ILE A N 1
ATOM 1990 C CA . ILE A 1 262 ? -0.841 7.881 -0.686 1.00 96.38 262 ILE A CA 1
ATOM 1991 C C . ILE A 1 262 ? -0.693 9.208 -1.419 1.00 96.38 262 ILE A C 1
ATOM 1993 O O . ILE A 1 262 ? -1.295 9.393 -2.479 1.00 96.38 262 ILE A O 1
ATOM 1997 N N . TRP A 1 263 ? 0.125 10.117 -0.891 1.00 95.12 263 TRP A N 1
ATOM 1998 C CA . TRP A 1 263 ? 0.340 11.436 -1.483 1.00 95.12 263 TRP A CA 1
ATOM 1999 C C . TRP A 1 263 ? 1.807 11.875 -1.439 1.00 95.12 263 TRP A C 1
ATOM 2001 O O . TRP A 1 263 ? 2.570 11.489 -0.555 1.00 95.12 263 TRP A O 1
ATOM 2011 N N . PHE A 1 264 ? 2.189 12.701 -2.416 1.00 95.31 264 PHE A N 1
ATOM 2012 C CA . PHE A 1 264 ? 3.506 13.322 -2.552 1.00 95.31 264 PHE A CA 1
ATOM 2013 C C . PHE A 1 264 ? 3.337 14.770 -3.005 1.00 95.31 264 PHE A C 1
ATOM 2015 O O . PHE A 1 264 ? 2.690 15.035 -4.021 1.00 95.31 264 PHE A O 1
ATOM 2022 N N . THR A 1 265 ? 3.977 15.695 -2.300 1.00 94.94 265 THR A N 1
ATOM 2023 C CA . THR A 1 265 ? 3.886 17.135 -2.534 1.00 94.94 265 THR A CA 1
ATOM 2024 C C . THR A 1 265 ? 5.281 17.747 -2.510 1.00 94.94 265 THR A C 1
ATOM 2026 O O . THR A 1 265 ? 5.963 17.725 -1.485 1.00 94.94 265 THR A O 1
ATOM 2029 N N . ALA A 1 266 ? 5.709 18.299 -3.645 1.00 94.75 266 ALA A N 1
ATOM 2030 C CA . ALA A 1 266 ? 6.877 19.169 -3.704 1.00 94.75 266 ALA A CA 1
ATOM 2031 C C . ALA A 1 266 ? 6.575 20.463 -2.941 1.00 94.75 266 ALA A C 1
ATOM 2033 O O . ALA A 1 266 ? 5.465 20.983 -3.051 1.00 94.75 266 ALA A O 1
ATOM 2034 N N . LEU A 1 267 ? 7.543 20.962 -2.170 1.00 91.19 267 LEU A N 1
ATOM 2035 C CA . LEU A 1 267 ? 7.350 22.126 -1.298 1.00 91.19 267 LEU A CA 1
ATOM 2036 C C . LEU A 1 267 ? 7.705 23.457 -1.981 1.00 91.19 267 LEU A C 1
ATOM 2038 O O . LEU A 1 267 ? 7.100 24.480 -1.669 1.00 91.19 267 LEU A O 1
ATOM 2042 N N . GLU A 1 268 ? 8.630 23.452 -2.947 1.00 88.00 268 GLU A N 1
ATOM 2043 C CA . GLU A 1 268 ? 9.098 24.661 -3.638 1.00 88.00 268 GLU A CA 1
ATOM 2044 C C . GLU A 1 268 ? 9.218 24.447 -5.166 1.00 88.00 268 GLU A C 1
ATOM 2046 O O . GLU A 1 268 ? 10.187 23.840 -5.628 1.00 88.00 268 GLU A O 1
ATOM 2051 N N . PRO A 1 269 ? 8.264 24.953 -5.979 1.00 89.06 269 PRO A N 1
ATOM 2052 C CA . PRO A 1 269 ? 6.954 25.467 -5.569 1.00 89.06 269 PRO A CA 1
ATOM 2053 C C . PRO A 1 269 ? 6.033 24.353 -5.042 1.00 89.06 269 PRO A C 1
ATOM 2055 O O . PRO A 1 269 ? 6.168 23.193 -5.434 1.00 89.06 269 PRO A O 1
ATOM 2058 N N . GLU A 1 270 ? 5.059 24.733 -4.208 1.00 89.31 270 GLU A N 1
ATOM 2059 C CA . GLU A 1 270 ? 4.032 23.824 -3.686 1.00 89.31 270 GLU A CA 1
ATOM 2060 C C . GLU A 1 270 ? 3.265 23.160 -4.844 1.00 89.31 270 GLU A C 1
ATOM 2062 O O . GLU A 1 270 ? 2.510 23.814 -5.570 1.00 89.31 270 GLU A O 1
ATOM 2067 N N . LYS A 1 271 ? 3.476 21.855 -5.046 1.00 93.88 271 LYS A N 1
ATOM 2068 C CA . LYS A 1 271 ? 2.851 21.087 -6.130 1.00 93.88 271 LYS A CA 1
ATOM 2069 C C . LYS A 1 271 ? 2.646 19.634 -5.727 1.00 93.88 271 LYS A C 1
ATOM 2071 O O . LYS A 1 271 ? 3.600 18.933 -5.402 1.00 93.88 271 LYS A O 1
ATOM 2076 N N . VAL A 1 272 ? 1.413 19.150 -5.849 1.00 94.44 272 VAL A N 1
ATOM 2077 C CA . VAL A 1 272 ? 1.104 17.723 -5.694 1.00 94.44 272 VAL A CA 1
ATOM 2078 C C . VAL A 1 272 ? 1.708 16.961 -6.875 1.00 94.44 272 VAL A C 1
ATOM 2080 O O . VAL A 1 272 ? 1.341 17.195 -8.028 1.00 94.44 272 VAL A O 1
ATOM 2083 N N . LEU A 1 273 ? 2.669 16.084 -6.590 1.00 93.94 273 LEU A N 1
ATOM 2084 C CA . LEU A 1 273 ? 3.330 15.225 -7.574 1.00 93.94 273 LEU A CA 1
ATOM 2085 C C . LEU A 1 273 ? 2.517 13.959 -7.832 1.00 93.94 273 LEU A C 1
ATOM 2087 O O . LEU A 1 273 ? 2.446 13.494 -8.966 1.00 93.94 273 LEU A O 1
ATOM 2091 N N . TYR A 1 274 ? 1.895 13.425 -6.783 1.00 93.81 274 TYR A N 1
ATOM 2092 C CA . TYR A 1 274 ? 1.072 12.231 -6.857 1.00 93.81 274 TYR A CA 1
ATOM 2093 C C . TYR A 1 274 ? 0.053 12.206 -5.720 1.00 93.81 274 TYR A C 1
ATOM 2095 O O . TYR A 1 274 ? 0.361 12.583 -4.591 1.00 93.81 274 TYR A O 1
ATOM 2103 N N . VAL A 1 275 ? -1.144 11.716 -6.020 1.00 95.44 275 VAL A N 1
ATOM 2104 C CA . VAL A 1 275 ? -2.153 11.302 -5.048 1.00 95.44 275 VAL A CA 1
ATOM 2105 C C . VAL A 1 275 ? -2.860 10.058 -5.588 1.00 95.44 275 VAL A C 1
ATOM 2107 O O . VAL A 1 275 ? -3.262 10.031 -6.753 1.00 95.44 275 VAL A O 1
ATOM 2110 N N . SER A 1 276 ? -2.998 9.024 -4.759 1.00 95.75 276 SER A N 1
ATOM 2111 C CA . SER A 1 276 ? -3.680 7.781 -5.138 1.00 95.75 276 SER A CA 1
ATOM 2112 C C . SER A 1 276 ? -5.193 7.998 -5.344 1.00 95.75 276 SER A C 1
ATOM 2114 O O . SER A 1 276 ? -5.787 8.794 -4.604 1.00 95.75 276 SER A O 1
ATOM 2116 N N . PRO A 1 277 ? -5.867 7.229 -6.222 1.00 94.81 277 PRO A N 1
ATOM 2117 C CA . PRO A 1 277 ? -7.315 7.292 -6.458 1.00 94.81 277 PRO A CA 1
ATOM 2118 C C . PRO A 1 277 ? -8.186 7.084 -5.211 1.00 94.81 277 PRO A C 1
ATOM 2120 O O . PRO A 1 277 ? -9.323 7.552 -5.170 1.00 94.81 277 PRO A O 1
ATOM 2123 N N . SER A 1 278 ? -7.657 6.442 -4.161 1.00 95.69 278 SER A N 1
ATOM 2124 C CA . SER A 1 278 ? -8.311 6.332 -2.848 1.00 95.69 278 SER A CA 1
ATOM 2125 C C . SER A 1 278 ? -8.764 7.684 -2.285 1.00 95.69 278 SER A C 1
ATOM 2127 O O . SER A 1 278 ? -9.750 7.735 -1.549 1.00 95.69 278 SER A O 1
ATOM 2129 N N . PHE A 1 279 ? -8.119 8.786 -2.689 1.00 95.94 279 PHE A N 1
ATOM 2130 C CA . PHE A 1 279 ? -8.519 10.137 -2.306 1.00 95.94 279 PHE A CA 1
ATOM 2131 C C . PHE A 1 279 ? -9.952 10.451 -2.731 1.00 95.94 279 PHE A C 1
ATOM 2133 O O . PHE A 1 279 ? -10.698 11.022 -1.945 1.00 95.94 279 PHE A O 1
ATOM 2140 N N . GLU A 1 280 ? -10.390 10.019 -3.915 1.00 95.19 280 GLU A N 1
ATOM 2141 C CA . GLU A 1 280 ? -11.756 10.298 -4.373 1.00 95.19 280 GLU A CA 1
ATOM 2142 C C . GLU A 1 280 ? -12.797 9.597 -3.501 1.00 95.19 280 GLU A C 1
ATOM 2144 O O . GLU A 1 280 ? -13.838 10.172 -3.193 1.00 95.19 280 GLU A O 1
ATOM 2149 N N . ARG A 1 281 ? -12.488 8.381 -3.034 1.00 93.31 281 ARG A N 1
ATOM 2150 C CA . ARG A 1 281 ? -13.364 7.615 -2.138 1.00 93.31 281 ARG A CA 1
ATOM 2151 C C . ARG A 1 281 ? -13.447 8.240 -0.746 1.00 93.31 281 ARG A C 1
ATOM 2153 O O . ARG A 1 281 ? -14.535 8.318 -0.177 1.00 93.31 281 ARG A O 1
ATOM 2160 N N . ILE A 1 282 ? -12.309 8.671 -0.197 1.00 95.50 282 ILE A N 1
ATOM 2161 C CA . ILE A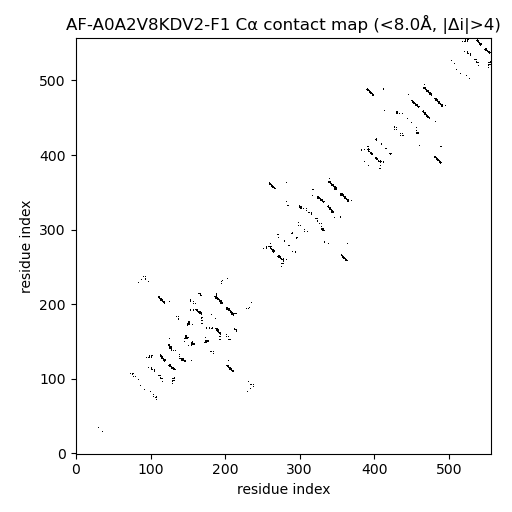 1 282 ? -12.222 9.163 1.185 1.00 95.50 282 ILE A CA 1
ATOM 2162 C C . ILE A 1 282 ? -12.603 10.649 1.279 1.00 95.50 282 ILE A C 1
ATOM 2164 O O . ILE A 1 282 ? -13.389 11.019 2.143 1.00 95.50 282 ILE A O 1
ATOM 2168 N N . TRP A 1 283 ? -12.147 11.512 0.370 1.00 94.81 283 TRP A N 1
ATOM 2169 C CA . TRP A 1 283 ? -12.490 12.944 0.368 1.00 94.81 283 TRP A CA 1
ATOM 2170 C C . TRP A 1 283 ? -13.770 13.272 -0.408 1.00 94.81 283 TRP A C 1
ATOM 2172 O O . TRP A 1 283 ? -14.309 14.363 -0.244 1.00 94.81 283 TRP A O 1
ATOM 2182 N N . GLY A 1 284 ? -14.277 12.365 -1.250 1.00 94.50 284 GLY A N 1
ATOM 2183 C CA . GLY A 1 284 ? -15.444 12.638 -2.101 1.00 94.50 284 GLY A CA 1
ATOM 2184 C C . GLY A 1 284 ? -15.165 13.673 -3.199 1.00 94.50 284 GLY A C 1
ATOM 2185 O O . GLY A 1 284 ? -16.091 14.251 -3.767 1.00 94.50 284 GLY A O 1
ATOM 2186 N N . LEU A 1 285 ? -13.888 13.951 -3.478 1.00 94.06 285 LEU A N 1
ATOM 2187 C CA . LEU A 1 285 ? -13.431 14.974 -4.414 1.00 94.06 285 LEU A CA 1
ATOM 2188 C C . LEU A 1 285 ? -12.540 14.345 -5.486 1.00 94.06 285 LEU A C 1
ATOM 2190 O O . LEU A 1 285 ? -11.684 13.532 -5.150 1.00 94.06 285 LEU A O 1
ATOM 2194 N N . PRO A 1 286 ? -12.672 14.746 -6.761 1.00 94.94 286 PRO A N 1
ATOM 2195 C CA . PRO A 1 286 ? -11.842 14.190 -7.817 1.00 94.94 286 PRO A CA 1
ATOM 2196 C C . PRO A 1 286 ? -10.376 14.616 -7.655 1.00 94.94 286 PRO A C 1
ATOM 2198 O O . PRO A 1 286 ? -10.093 15.791 -7.385 1.00 94.94 286 PRO A O 1
ATOM 2201 N N . VAL A 1 287 ? -9.435 13.694 -7.889 1.00 94.44 287 VAL A N 1
ATOM 2202 C CA . VAL A 1 287 ? -7.987 13.952 -7.718 1.00 94.44 287 VAL A CA 1
ATOM 2203 C C . VAL A 1 287 ? -7.503 15.111 -8.589 1.00 94.44 287 VAL A C 1
ATOM 2205 O O . VAL A 1 287 ? -6.625 15.878 -8.197 1.00 94.44 287 VAL A O 1
ATOM 2208 N N . ASN A 1 288 ? -8.125 15.309 -9.756 1.00 94.31 288 ASN A N 1
ATOM 2209 C CA . ASN A 1 288 ? -7.781 16.387 -10.684 1.00 94.31 288 ASN A CA 1
ATOM 2210 C C . ASN A 1 288 ? -7.966 17.795 -10.090 1.00 94.31 288 ASN A C 1
ATOM 2212 O O . ASN A 1 288 ? -7.301 18.731 -10.536 1.00 94.31 288 ASN A O 1
ATOM 2216 N N . LYS A 1 289 ? -8.845 17.964 -9.094 1.00 93.44 289 LYS A N 1
ATOM 2217 C CA . LYS A 1 289 ? -9.020 19.239 -8.398 1.00 93.44 289 LYS A CA 1
ATOM 2218 C C . LYS A 1 289 ? -7.874 19.485 -7.427 1.00 93.44 289 LYS A C 1
ATOM 2220 O O . LYS A 1 289 ? -7.421 20.621 -7.345 1.00 93.44 289 LYS A O 1
ATOM 2225 N N . LEU A 1 290 ? -7.366 18.440 -6.773 1.00 93.06 290 LEU A N 1
ATOM 2226 C CA . LEU A 1 290 ? -6.216 18.549 -5.875 1.00 93.06 290 LEU A CA 1
ATOM 2227 C C . LEU A 1 290 ? -4.933 18.908 -6.645 1.00 93.06 290 LEU A C 1
ATOM 2229 O O . LEU A 1 290 ? -4.187 19.780 -6.216 1.00 93.06 290 LEU A O 1
ATOM 2233 N N . TYR A 1 291 ? -4.723 18.339 -7.838 1.00 93.94 291 TYR A N 1
ATOM 2234 C CA . TYR A 1 291 ? -3.596 18.733 -8.700 1.00 93.94 291 TYR A CA 1
ATOM 2235 C C . TYR A 1 291 ? -3.665 20.197 -9.173 1.00 93.94 291 TYR A C 1
ATOM 2237 O O . TYR A 1 291 ? -2.630 20.806 -9.435 1.00 93.94 291 TYR A O 1
ATOM 2245 N N . LYS A 1 292 ? -4.871 20.768 -9.299 1.00 92.88 292 LYS A N 1
ATOM 2246 C CA . LYS A 1 292 ? -5.079 22.179 -9.675 1.00 92.88 292 LYS A CA 1
ATOM 2247 C C . LYS A 1 292 ? -4.988 23.131 -8.482 1.00 92.88 292 LYS A C 1
ATOM 2249 O O . LYS A 1 292 ? -4.545 24.261 -8.650 1.00 92.88 292 LYS A O 1
ATOM 2254 N N . ASN A 1 293 ? -5.429 22.687 -7.308 1.00 91.44 293 ASN A N 1
ATOM 2255 C CA . ASN A 1 293 ? -5.380 23.432 -6.057 1.00 91.44 293 ASN A CA 1
ATOM 2256 C C . ASN A 1 293 ? -4.821 22.526 -4.943 1.00 91.44 293 ASN A C 1
ATOM 2258 O O . ASN A 1 293 ? -5.600 21.826 -4.287 1.00 91.44 293 ASN A O 1
ATOM 2262 N N . PRO A 1 294 ? -3.498 22.566 -4.689 1.00 88.50 294 PRO A N 1
ATOM 2263 C CA . PRO A 1 294 ? -2.854 21.777 -3.638 1.00 88.50 294 PRO A CA 1
ATOM 2264 C C . PRO A 1 294 ? -3.420 21.997 -2.231 1.00 88.50 294 PRO A C 1
ATOM 2266 O O . PRO A 1 294 ? -3.245 21.139 -1.377 1.00 88.50 294 PRO A O 1
ATOM 2269 N N . ARG A 1 295 ? -4.137 23.101 -1.976 1.00 87.81 295 ARG A N 1
ATOM 2270 C CA . ARG A 1 295 ? -4.727 23.407 -0.661 1.00 87.81 295 ARG A CA 1
ATOM 2271 C C . ARG A 1 295 ? -6.136 22.863 -0.459 1.00 87.81 295 ARG A C 1
ATOM 2273 O O . ARG A 1 295 ? -6.678 22.983 0.636 1.00 87.81 295 ARG A O 1
ATOM 2280 N N . LEU A 1 296 ? -6.719 22.222 -1.471 1.00 90.69 296 LEU A N 1
ATOM 2281 C CA . LEU A 1 296 ? -8.088 21.706 -1.411 1.00 90.69 296 LEU A CA 1
ATOM 2282 C C . LEU A 1 296 ? -8.305 20.706 -0.262 1.00 90.69 296 LEU A C 1
ATOM 2284 O O . LEU A 1 296 ? -9.391 20.652 0.312 1.00 90.69 296 LEU A O 1
ATOM 2288 N N . TRP A 1 297 ? -7.281 19.932 0.112 1.00 90.81 297 TRP A N 1
ATOM 2289 C CA . TRP A 1 297 ? -7.388 18.996 1.235 1.00 90.81 297 TRP A CA 1
ATOM 2290 C C . TRP A 1 297 ? -7.616 19.716 2.577 1.00 90.81 297 TRP A C 1
ATOM 2292 O O . TRP A 1 297 ? -8.352 19.195 3.411 1.00 90.81 297 TRP A O 1
ATOM 2302 N N . ILE A 1 298 ? -7.065 20.927 2.755 1.00 91.31 298 ILE A N 1
ATOM 2303 C CA . ILE A 1 298 ? -7.232 21.763 3.958 1.00 91.31 298 ILE A CA 1
ATOM 2304 C C . ILE A 1 298 ? -8.667 22.289 4.052 1.00 91.31 298 ILE A C 1
ATOM 2306 O O . ILE A 1 298 ? -9.255 22.345 5.134 1.00 91.31 298 ILE A O 1
ATOM 2310 N N . GLU A 1 299 ? -9.251 22.661 2.913 1.00 91.69 299 GLU A N 1
ATOM 2311 C CA . GLU A 1 299 ? -10.626 23.162 2.831 1.00 91.69 299 GLU A CA 1
ATOM 2312 C C . GLU A 1 299 ? -11.651 22.100 3.257 1.00 91.69 299 GLU A C 1
ATOM 2314 O O . GLU A 1 299 ? -12.672 22.441 3.856 1.00 91.69 299 GLU A O 1
ATOM 2319 N N . ALA A 1 300 ? -11.348 20.820 3.012 1.00 94.69 300 ALA A N 1
ATOM 2320 C CA . ALA A 1 300 ? -12.175 19.690 3.427 1.00 94.69 300 ALA A CA 1
ATOM 2321 C C . ALA A 1 300 ? -12.076 19.374 4.930 1.00 94.69 300 ALA A C 1
ATOM 2323 O O . ALA A 1 300 ? -12.914 18.638 5.449 1.00 94.69 300 ALA A O 1
ATOM 2324 N N . ILE A 1 301 ? -11.088 19.912 5.656 1.00 97.12 301 ILE A N 1
ATOM 2325 C CA . ILE A 1 301 ? -10.960 19.678 7.101 1.00 97.12 301 ILE A CA 1
ATOM 2326 C C . ILE A 1 301 ? -12.130 20.340 7.831 1.00 97.12 301 ILE A C 1
ATOM 2328 O O . ILE A 1 301 ? -12.487 21.497 7.558 1.00 97.12 301 ILE A O 1
ATOM 2332 N N . HIS A 1 302 ? -12.694 19.605 8.792 1.00 97.75 302 HIS A N 1
ATOM 2333 C CA . HIS A 1 302 ? -13.749 20.076 9.679 1.00 97.75 302 HIS A CA 1
ATOM 2334 C C . HIS A 1 302 ? -13.349 21.408 10.343 1.00 97.75 302 HIS A C 1
ATOM 2336 O O . HIS A 1 302 ? -12.205 21.531 10.792 1.00 97.75 302 HIS A O 1
ATOM 2342 N N . PRO A 1 303 ? -14.255 22.402 10.444 1.00 96.44 303 PRO A N 1
ATOM 2343 C CA . PRO A 1 303 ? -13.929 23.741 10.944 1.00 96.44 303 PRO A CA 1
ATOM 2344 C C . PRO A 1 303 ? -13.152 23.758 12.269 1.00 96.44 303 PRO A C 1
ATOM 2346 O O . PRO A 1 303 ? -12.125 24.427 12.353 1.00 96.44 303 PRO A O 1
ATOM 2349 N N . ASP A 1 304 ? -13.581 22.964 13.254 1.00 97.69 304 ASP A N 1
ATOM 2350 C CA . ASP A 1 304 ? -12.919 22.860 14.566 1.00 97.69 304 ASP A CA 1
ATOM 2351 C C . ASP A 1 304 ? -11.470 22.342 14.501 1.00 97.69 304 ASP A C 1
ATOM 2353 O O . ASP A 1 304 ? -10.651 22.664 15.360 1.00 97.69 304 ASP A O 1
ATOM 2357 N N . ASP A 1 305 ? -11.147 21.515 13.502 1.00 97.62 305 ASP A N 1
ATOM 2358 C CA . ASP A 1 305 ? -9.848 20.844 13.403 1.00 97.62 305 ASP A CA 1
ATOM 2359 C C . ASP A 1 305 ? -8.889 21.608 12.474 1.00 97.62 305 ASP A C 1
ATOM 2361 O O . ASP A 1 305 ? -7.668 21.476 12.587 1.00 97.62 305 ASP A O 1
ATOM 2365 N N . ARG A 1 306 ? -9.426 22.438 11.568 1.00 95.50 306 ARG A N 1
ATOM 2366 C CA . ARG A 1 306 ? -8.691 23.060 10.457 1.00 95.50 306 ARG A CA 1
ATOM 2367 C C . ARG A 1 306 ? -7.484 23.869 10.905 1.00 95.50 306 ARG A C 1
ATOM 2369 O O . ARG A 1 306 ? -6.403 23.692 10.346 1.00 95.50 306 ARG A O 1
ATOM 2376 N N . GLN A 1 307 ? -7.651 24.741 11.899 1.00 95.19 307 GLN A N 1
ATOM 2377 C CA . GLN A 1 307 ? -6.558 25.592 12.374 1.00 95.19 307 GLN A CA 1
ATOM 2378 C C . GLN A 1 307 ? -5.420 24.744 12.948 1.00 95.19 307 GLN A C 1
ATOM 2380 O O . GLN A 1 307 ? -4.275 24.895 12.533 1.00 95.19 307 GLN A O 1
ATOM 2385 N N . ARG A 1 308 ? -5.752 23.804 13.842 1.00 95.19 308 ARG A N 1
ATOM 2386 C CA . ARG A 1 308 ? -4.784 22.898 14.467 1.00 95.19 308 ARG A CA 1
ATOM 2387 C C . ARG A 1 308 ? -4.005 22.112 13.415 1.00 95.19 308 ARG A C 1
ATOM 2389 O O . ARG A 1 308 ? -2.781 22.133 13.438 1.00 95.19 308 ARG A O 1
ATOM 2396 N N . VAL A 1 309 ? -4.699 21.456 12.484 1.00 94.75 309 VAL A N 1
ATOM 2397 C CA . VAL A 1 309 ? -4.061 20.603 11.467 1.00 94.75 309 VAL A CA 1
ATOM 2398 C C . VAL A 1 309 ? -3.192 21.418 10.512 1.00 94.75 309 VAL A C 1
ATOM 2400 O O . VAL A 1 309 ? -2.070 21.010 10.220 1.00 94.75 309 VAL A O 1
ATOM 2403 N N . THR A 1 310 ? -3.672 22.584 10.068 1.00 93.06 310 THR A N 1
ATOM 2404 C CA . THR A 1 310 ? -2.907 23.461 9.167 1.00 93.06 310 THR A CA 1
ATOM 2405 C C . THR A 1 310 ? -1.627 23.944 9.840 1.00 93.06 310 THR A C 1
ATOM 2407 O O . THR A 1 310 ? -0.558 23.828 9.253 1.00 93.06 310 THR A O 1
ATOM 2410 N N . SER A 1 311 ? -1.707 24.412 11.091 1.00 92.50 311 SER A N 1
ATOM 2411 C CA . SER A 1 311 ? -0.525 24.823 11.854 1.00 92.50 311 SER A CA 1
ATOM 2412 C C . SER A 1 311 ? 0.454 23.664 12.046 1.00 92.50 311 SER A C 1
ATOM 2414 O O . SER A 1 311 ? 1.639 23.819 11.770 1.00 92.50 311 SER A O 1
ATOM 2416 N N . THR A 1 312 ? -0.030 22.485 12.452 1.00 93.69 312 THR A N 1
ATOM 2417 C CA . THR A 1 312 ? 0.797 21.278 12.601 1.00 93.69 312 THR A CA 1
ATOM 2418 C C . THR A 1 312 ? 1.517 20.913 11.299 1.00 93.69 312 THR A C 1
ATOM 2420 O O . THR A 1 312 ? 2.707 20.611 11.336 1.00 93.69 312 THR A O 1
ATOM 2423 N N . PHE A 1 313 ? 0.835 20.985 10.151 1.00 92.06 313 PHE A N 1
ATOM 2424 C CA . PHE A 1 313 ? 1.448 20.743 8.843 1.00 92.06 313 PHE A CA 1
ATOM 2425 C C . PHE A 1 313 ? 2.485 21.812 8.484 1.00 92.06 313 PHE A C 1
ATOM 2427 O O . PHE A 1 313 ? 3.588 21.457 8.087 1.00 92.06 313 PHE A O 1
ATOM 2434 N N . SER A 1 314 ? 2.175 23.101 8.669 1.00 90.94 314 SER A N 1
ATOM 2435 C CA . SER A 1 314 ? 3.098 24.206 8.375 1.00 90.94 314 SER A CA 1
ATOM 2436 C C . SER A 1 314 ? 4.396 24.130 9.184 1.00 90.94 314 SER A C 1
ATOM 2438 O O . SER A 1 314 ? 5.471 24.268 8.608 1.00 90.94 314 SER A O 1
ATOM 2440 N N . HIS A 1 315 ? 4.310 23.867 10.490 1.00 92.00 315 HIS A N 1
ATOM 2441 C CA . HIS A 1 315 ? 5.493 23.684 11.337 1.00 92.00 315 HIS A CA 1
ATOM 2442 C C . HIS A 1 315 ? 6.299 22.451 10.917 1.00 92.00 315 HIS A C 1
ATOM 2444 O O . HIS A 1 315 ? 7.525 22.501 10.835 1.00 92.00 315 HIS A O 1
ATOM 2450 N N . TRP A 1 316 ? 5.614 21.356 10.581 1.00 92.12 316 TRP A N 1
ATOM 2451 C CA . TRP A 1 316 ? 6.275 20.150 10.102 1.00 92.12 316 TRP A CA 1
ATOM 2452 C C . TRP A 1 316 ? 7.049 20.399 8.800 1.00 92.12 316 TRP A C 1
ATOM 2454 O O . TRP A 1 316 ? 8.248 20.142 8.765 1.00 92.12 316 TRP A O 1
ATOM 2464 N N . VAL A 1 317 ? 6.429 20.973 7.761 1.00 90.44 317 VAL A N 1
ATOM 2465 C CA . VAL A 1 317 ? 7.122 21.243 6.481 1.00 90.44 317 VAL A CA 1
ATOM 2466 C C . VAL A 1 317 ? 8.223 22.304 6.595 1.00 90.44 317 VAL A C 1
ATOM 2468 O O . VAL A 1 317 ? 9.136 22.309 5.773 1.00 90.44 317 VAL A O 1
ATOM 2471 N N . ALA A 1 318 ? 8.190 23.154 7.627 1.00 89.38 318 ALA A N 1
ATOM 2472 C CA . ALA A 1 318 ? 9.283 24.068 7.968 1.00 89.38 318 ALA A CA 1
ATOM 2473 C C . ALA A 1 318 ? 10.505 23.361 8.598 1.00 89.38 318 ALA A C 1
ATOM 2475 O O . ALA A 1 318 ? 11.525 24.002 8.851 1.00 89.38 318 ALA A O 1
ATOM 2476 N N . GLY A 1 319 ? 10.426 22.045 8.833 1.00 83.38 319 GLY A N 1
ATOM 2477 C CA . GLY A 1 319 ? 11.495 21.240 9.424 1.00 83.38 319 GLY A CA 1
ATOM 2478 C C . GLY A 1 319 ? 11.525 21.274 10.953 1.00 83.38 319 GLY A C 1
ATOM 2479 O O . GLY A 1 319 ? 12.506 20.836 11.554 1.00 83.38 319 GLY A O 1
ATOM 2480 N N . GLU A 1 320 ? 10.478 21.788 11.601 1.00 85.56 320 GLU A N 1
ATOM 2481 C CA . GLU A 1 320 ? 10.380 21.778 13.059 1.00 85.56 320 GLU A CA 1
ATOM 2482 C C . GLU A 1 320 ? 10.089 20.360 13.582 1.00 85.56 320 GLU A C 1
ATOM 2484 O O . GLU A 1 320 ? 9.458 19.537 12.912 1.00 85.56 320 GLU A O 1
ATOM 2489 N N . GLN A 1 321 ? 10.532 20.059 14.809 1.00 77.88 321 GLN A N 1
ATOM 2490 C CA . GLN A 1 321 ? 10.261 18.769 15.453 1.00 77.88 321 GLN A CA 1
ATOM 2491 C C . GLN A 1 321 ? 8.792 18.669 15.877 1.00 77.88 321 GLN A C 1
ATOM 2493 O O . GLN A 1 321 ? 8.420 18.944 17.017 1.00 77.88 321 GLN A O 1
ATOM 2498 N N . VAL A 1 322 ? 7.958 18.236 14.939 1.00 78.06 322 VAL A N 1
ATOM 2499 C CA . VAL A 1 322 ? 6.536 17.966 15.137 1.00 78.06 322 VAL A CA 1
ATOM 2500 C C . VAL A 1 322 ? 6.282 16.487 14.878 1.00 78.06 322 VAL A C 1
ATOM 2502 O O . VAL A 1 322 ? 6.749 15.933 13.883 1.00 78.06 322 VAL A O 1
ATOM 2505 N N . ASN A 1 323 ? 5.520 15.828 15.756 1.00 76.25 323 ASN A N 1
ATOM 2506 C CA . ASN A 1 323 ? 5.109 14.444 15.533 1.00 76.25 323 ASN A CA 1
ATOM 2507 C C . ASN A 1 323 ? 4.004 14.373 14.464 1.00 76.25 323 ASN A C 1
ATOM 2509 O O . ASN A 1 323 ? 2.822 14.240 14.779 1.00 76.25 323 ASN A O 1
ATOM 2513 N N . TYR A 1 324 ? 4.401 14.453 13.194 1.00 84.25 324 TYR A N 1
ATOM 2514 C CA . TYR A 1 324 ? 3.503 14.310 12.046 1.00 84.25 324 TYR A CA 1
ATOM 2515 C C . TYR A 1 324 ? 3.228 12.837 11.676 1.00 84.25 324 TYR A C 1
ATOM 2517 O O . TYR A 1 324 ? 2.704 12.537 10.607 1.00 84.25 324 TYR A O 1
ATOM 2525 N N . HIS A 1 325 ? 3.573 11.891 12.558 1.00 80.19 325 HIS A N 1
ATOM 2526 C CA . HIS A 1 325 ? 3.243 10.469 12.413 1.00 80.19 325 HIS A CA 1
ATOM 2527 C C . HIS A 1 325 ? 1.979 10.062 13.186 1.00 80.19 325 HIS A C 1
ATOM 2529 O O . HIS A 1 325 ? 1.659 8.876 13.236 1.00 80.19 325 HIS A O 1
ATOM 2535 N N . ASN A 1 326 ? 1.294 11.005 13.837 1.00 88.38 326 ASN A N 1
ATOM 2536 C CA . ASN A 1 326 ? 0.103 10.707 14.627 1.00 88.38 326 ASN A CA 1
ATOM 2537 C C . ASN A 1 326 ? -0.872 11.891 14.656 1.00 88.38 326 ASN A C 1
ATOM 2539 O O . ASN A 1 326 ? -1.170 12.445 15.717 1.00 88.38 326 ASN A O 1
ATOM 2543 N N . VAL A 1 327 ? -1.332 12.329 13.482 1.00 94.62 327 VAL A N 1
ATOM 2544 C CA . VAL A 1 327 ? -2.297 13.432 13.382 1.00 94.62 327 VAL A CA 1
ATOM 2545 C C . VAL A 1 327 ? -3.666 12.869 13.025 1.00 94.62 327 VAL A C 1
ATOM 2547 O O . VAL A 1 327 ? -3.890 12.425 11.905 1.00 94.62 327 VAL A O 1
ATOM 2550 N N . GLU A 1 328 ? -4.600 12.908 13.976 1.00 96.88 328 GLU A N 1
ATOM 2551 C CA . GLU A 1 328 ? -6.005 12.573 13.730 1.00 96.88 328 GLU A CA 1
ATOM 2552 C C . GLU A 1 328 ? -6.846 13.844 13.535 1.00 96.88 328 GLU A C 1
ATOM 2554 O O . GLU A 1 328 ? -6.712 14.823 14.286 1.00 96.88 328 GLU A O 1
ATOM 2559 N N . TYR A 1 329 ? -7.719 13.851 12.529 1.00 97.06 329 TYR A N 1
ATOM 2560 C CA . TYR A 1 329 ? -8.643 14.956 12.264 1.00 97.06 329 TYR A CA 1
ATOM 2561 C C . TYR A 1 329 ? -9.879 14.514 11.491 1.00 97.06 329 TYR A C 1
ATOM 2563 O O . TYR A 1 329 ? -9.908 13.454 10.870 1.00 97.06 329 TYR A O 1
ATOM 2571 N N . ARG A 1 330 ? -10.917 15.346 11.530 1.00 98.12 330 ARG A N 1
ATOM 2572 C CA . ARG A 1 330 ? -12.148 15.141 10.775 1.00 98.12 330 ARG A CA 1
ATOM 2573 C C . ARG A 1 330 ? -12.090 15.870 9.439 1.00 98.12 330 ARG A C 1
ATOM 2575 O O . ARG A 1 330 ? -11.652 17.019 9.371 1.00 98.12 330 ARG A O 1
ATOM 2582 N N . ILE A 1 331 ? -12.615 15.233 8.402 1.00 97.69 331 ILE A N 1
ATOM 2583 C CA . ILE A 1 331 ? -12.950 15.871 7.127 1.00 97.69 331 ILE A CA 1
ATOM 2584 C C . ILE A 1 331 ? -14.462 15.866 6.923 1.00 97.69 331 ILE A C 1
ATOM 2586 O O . ILE A 1 331 ? -15.162 14.997 7.447 1.00 97.69 331 ILE A O 1
ATOM 2590 N N . VAL A 1 332 ? -14.951 16.838 6.159 1.00 97.12 332 VAL A N 1
ATOM 2591 C CA . VAL A 1 332 ? -16.346 16.954 5.733 1.00 97.12 332 VAL A CA 1
ATOM 2592 C C . VAL A 1 332 ? -16.388 16.742 4.224 1.00 97.12 332 VAL A C 1
ATOM 2594 O O . VAL A 1 332 ? -15.827 17.529 3.461 1.00 97.12 332 VAL A O 1
ATOM 2597 N N . GLN A 1 333 ? -17.026 15.655 3.799 1.00 95.56 333 GLN A N 1
ATOM 2598 C CA . GLN A 1 333 ? -17.236 15.350 2.387 1.00 95.56 333 GLN A CA 1
ATOM 2599 C C . GLN A 1 333 ? -18.268 16.316 1.767 1.00 95.56 333 GLN A C 1
ATOM 2601 O O . GLN A 1 333 ? -19.042 16.946 2.494 1.00 95.56 333 GLN A O 1
ATOM 2606 N N . PRO A 1 334 ? -18.331 16.444 0.427 1.00 94.12 334 PRO A N 1
ATOM 2607 C CA . PRO A 1 334 ? -19.302 17.321 -0.238 1.00 94.12 334 PRO A CA 1
ATOM 2608 C C . PRO A 1 334 ? -20.778 17.008 0.056 1.00 94.12 334 PRO A C 1
ATOM 2610 O O . PRO A 1 334 ? -21.618 17.895 -0.068 1.00 94.12 334 PRO A O 1
ATOM 2613 N N . ASP A 1 335 ? -21.099 15.771 0.437 1.00 93.62 335 ASP A N 1
ATOM 2614 C CA . ASP A 1 335 ? -22.438 15.339 0.866 1.00 93.62 335 ASP A CA 1
ATOM 2615 C C . ASP A 1 335 ? -22.745 15.672 2.343 1.00 93.62 335 ASP A C 1
ATOM 2617 O O . ASP A 1 335 ? -23.847 15.414 2.825 1.00 93.62 335 ASP A O 1
ATOM 2621 N N . GLY A 1 336 ? -21.783 16.261 3.061 1.00 93.75 336 GLY A N 1
ATOM 2622 C CA . GLY A 1 336 ? -21.865 16.592 4.481 1.00 93.75 336 GLY A CA 1
ATOM 2623 C C . GLY A 1 336 ? -21.425 15.467 5.422 1.00 93.75 336 GLY A C 1
ATOM 2624 O O . GLY A 1 336 ? -21.409 15.679 6.637 1.00 93.75 336 GLY A O 1
ATOM 2625 N N . ALA A 1 337 ? -21.050 14.288 4.914 1.00 94.88 337 ALA A N 1
ATOM 2626 C CA . ALA A 1 337 ? -20.588 13.189 5.750 1.00 94.88 337 ALA A CA 1
ATOM 2627 C C . ALA A 1 337 ? -19.248 13.525 6.422 1.00 94.88 337 ALA A C 1
ATOM 2629 O O . ALA A 1 337 ? -18.317 14.032 5.794 1.00 94.88 337 ALA A O 1
ATOM 2630 N N . ILE A 1 338 ? -19.139 13.203 7.713 1.00 96.44 338 ILE A N 1
ATOM 2631 C CA . ILE A 1 338 ? -17.900 13.365 8.476 1.00 96.44 338 ILE A CA 1
ATOM 2632 C C . ILE A 1 338 ? -17.115 12.057 8.446 1.00 96.44 338 ILE A C 1
ATOM 2634 O O . ILE A 1 338 ? -17.646 11.000 8.805 1.00 96.44 338 ILE A O 1
ATOM 2638 N N . ARG A 1 339 ? -15.834 12.148 8.083 1.00 97.19 339 ARG A N 1
ATOM 2639 C CA . ARG A 1 339 ? -14.872 11.045 8.183 1.00 97.19 339 ARG A CA 1
ATOM 2640 C C . ARG A 1 339 ? -13.713 11.414 9.088 1.00 97.19 339 ARG A C 1
ATOM 2642 O O . ARG A 1 339 ? -13.311 12.573 9.138 1.00 97.19 339 ARG A O 1
ATOM 2649 N N . TRP A 1 340 ? -13.184 10.426 9.796 1.00 97.94 340 TRP A N 1
ATOM 2650 C CA . TRP A 1 340 ? -11.978 10.563 10.600 1.00 97.94 340 TRP A CA 1
ATOM 2651 C C . TRP A 1 340 ? -10.770 10.066 9.819 1.00 97.94 340 TRP A C 1
ATOM 2653 O O . TRP A 1 340 ? -10.764 8.940 9.330 1.00 97.94 340 TRP A O 1
ATOM 2663 N N . ILE A 1 341 ? -9.741 10.897 9.752 1.00 97.69 341 ILE A N 1
ATOM 2664 C CA . ILE A 1 341 ? -8.491 10.634 9.052 1.00 97.69 341 ILE A CA 1
ATOM 2665 C C . ILE A 1 341 ? -7.366 10.545 10.071 1.00 97.69 341 ILE A C 1
ATOM 2667 O O . ILE A 1 341 ? -7.274 11.376 10.974 1.00 97.69 341 ILE A O 1
ATOM 2671 N N . HIS A 1 342 ? -6.512 9.542 9.905 1.00 97.38 342 HIS A N 1
ATOM 2672 C CA . HIS A 1 342 ? -5.223 9.441 10.569 1.00 97.38 342 HIS A CA 1
ATOM 2673 C C . HIS A 1 342 ? -4.110 9.643 9.542 1.00 97.38 342 HIS A C 1
ATOM 2675 O O . HIS A 1 342 ? -4.002 8.888 8.578 1.00 97.38 342 HIS A O 1
ATOM 2681 N N . GLU A 1 343 ? -3.299 10.670 9.754 1.00 95.44 343 GLU A N 1
ATOM 2682 C CA . GLU A 1 343 ? -2.306 11.164 8.809 1.00 95.44 343 GLU A CA 1
ATOM 2683 C C . GLU A 1 343 ? -0.888 10.902 9.305 1.00 95.44 343 GLU A C 1
ATOM 2685 O O . GLU A 1 343 ? -0.563 11.145 10.476 1.00 95.44 343 GLU A O 1
ATOM 2690 N N . ARG A 1 344 ? -0.045 10.407 8.394 1.00 94.75 344 ARG A N 1
ATOM 2691 C CA . ARG A 1 344 ? 1.363 10.099 8.648 1.00 94.75 344 ARG A CA 1
ATOM 2692 C C . ARG A 1 344 ? 2.220 10.586 7.497 1.00 94.75 344 ARG A C 1
ATOM 2694 O O . ARG A 1 344 ? 2.077 10.085 6.387 1.00 94.75 344 ARG A O 1
ATOM 2701 N N . GLY A 1 345 ? 3.146 11.496 7.780 1.00 93.56 345 GLY A N 1
ATOM 2702 C CA . GLY A 1 345 ? 4.044 12.060 6.773 1.00 93.56 345 GLY A CA 1
ATOM 2703 C C . GLY A 1 345 ? 5.526 11.800 7.034 1.00 93.56 345 GLY A C 1
ATOM 2704 O O . GLY A 1 345 ? 5.957 11.603 8.168 1.00 93.56 345 GLY A O 1
ATOM 2705 N N . VAL A 1 346 ? 6.316 11.847 5.966 1.00 93.12 346 VAL A N 1
ATOM 2706 C CA . VAL A 1 346 ? 7.784 11.853 5.941 1.00 93.12 346 VAL A CA 1
ATOM 2707 C C . VAL A 1 346 ? 8.273 12.983 5.033 1.00 93.12 346 VAL A C 1
ATOM 2709 O O . VAL A 1 346 ? 7.725 13.202 3.949 1.00 93.12 346 VAL A O 1
ATOM 2712 N N . LEU A 1 347 ? 9.314 13.690 5.479 1.00 93.81 347 LEU A N 1
ATOM 2713 C CA . LEU A 1 347 ? 9.994 14.726 4.700 1.00 93.81 347 LEU A CA 1
ATOM 2714 C C . LEU A 1 347 ? 11.261 14.158 4.079 1.00 93.81 347 LEU A C 1
ATOM 2716 O O . LEU A 1 347 ? 12.062 13.520 4.761 1.00 93.81 347 LEU A O 1
ATOM 2720 N N . SER A 1 348 ? 11.465 14.449 2.801 1.00 92.69 348 SER A N 1
ATOM 2721 C CA . SER A 1 348 ? 12.762 14.287 2.151 1.00 92.69 348 SER A CA 1
ATOM 2722 C C . SER A 1 348 ? 13.459 15.637 2.073 1.00 92.69 348 SER A C 1
ATOM 2724 O O . SER A 1 348 ? 12.826 16.668 1.815 1.00 92.69 348 SER A O 1
ATOM 2726 N N . LEU A 1 349 ? 14.766 15.615 2.313 1.00 91.25 349 LEU A N 1
ATOM 2727 C CA . LEU A 1 349 ? 15.619 16.793 2.292 1.00 91.25 349 LEU A CA 1
ATOM 2728 C C . LEU A 1 349 ? 16.387 16.857 0.969 1.00 91.25 349 LEU A C 1
ATOM 2730 O O . LEU A 1 349 ? 16.739 15.827 0.393 1.00 91.25 349 LEU A O 1
ATOM 2734 N N . ASN A 1 350 ? 16.662 18.068 0.498 1.00 90.38 350 ASN A N 1
ATOM 2735 C CA . ASN A 1 350 ? 17.610 18.300 -0.585 1.00 90.38 350 ASN A CA 1
ATOM 2736 C C . ASN A 1 350 ? 19.071 18.149 -0.082 1.00 90.38 350 ASN A C 1
ATOM 2738 O O . ASN A 1 350 ? 19.292 18.002 1.126 1.00 90.38 350 ASN A O 1
ATOM 2742 N N . PRO A 1 351 ? 20.084 18.182 -0.972 1.00 91.75 351 PRO A N 1
ATOM 2743 C CA . PRO A 1 351 ? 21.496 18.100 -0.578 1.00 91.75 351 PRO A CA 1
ATOM 2744 C C . PRO A 1 351 ? 21.942 19.172 0.432 1.00 91.75 351 PRO A C 1
ATOM 2746 O O . PRO A 1 351 ? 22.873 18.943 1.198 1.00 91.75 351 PRO A O 1
ATOM 2749 N N . GLU A 1 352 ? 21.266 20.321 0.474 1.00 89.31 352 GLU A N 1
ATOM 2750 C CA . GLU A 1 352 ? 21.512 21.414 1.421 1.00 89.31 352 GLU A CA 1
ATOM 2751 C C . GLU A 1 352 ? 20.823 21.212 2.787 1.00 89.31 352 GLU A C 1
ATOM 2753 O O . GLU A 1 352 ? 20.893 22.088 3.650 1.00 89.31 352 GLU A O 1
ATOM 2758 N N . GLY A 1 353 ? 20.146 20.077 2.999 1.00 85.62 353 GLY A N 1
ATOM 2759 C CA . GLY A 1 353 ? 19.468 19.733 4.251 1.00 85.62 353 GLY A CA 1
ATOM 2760 C C . GLY A 1 353 ? 18.108 20.411 4.455 1.00 85.62 353 GLY A C 1
ATOM 2761 O O . GLY A 1 353 ? 17.560 20.350 5.553 1.00 85.62 353 GLY A O 1
ATOM 2762 N N . LYS A 1 354 ? 17.545 21.053 3.426 1.00 88.88 354 LYS A N 1
ATOM 2763 C CA . LYS A 1 354 ? 16.226 21.699 3.478 1.00 88.88 354 LYS A CA 1
ATOM 2764 C C . LYS A 1 354 ? 15.112 20.747 3.026 1.00 88.88 354 LYS A C 1
ATOM 2766 O O . LYS A 1 354 ? 15.310 20.037 2.038 1.00 88.88 354 LYS A O 1
ATOM 2771 N N . PRO A 1 355 ? 13.932 20.749 3.676 1.00 90.94 355 PRO A N 1
ATOM 2772 C CA . PRO A 1 355 ? 12.769 19.999 3.202 1.00 90.94 355 PRO A CA 1
ATOM 2773 C C . PRO A 1 355 ? 12.394 20.378 1.765 1.00 90.94 355 PRO A C 1
ATOM 2775 O O . PRO A 1 355 ? 12.204 21.552 1.465 1.00 90.94 355 PRO A O 1
ATOM 2778 N N . CYS A 1 356 ? 12.274 19.390 0.876 1.00 93.25 356 CYS A N 1
ATOM 2779 C CA . CYS A 1 356 ? 11.923 19.612 -0.533 1.00 93.25 356 CYS A CA 1
ATOM 2780 C C . CYS A 1 356 ? 10.697 18.812 -0.994 1.00 93.25 356 CYS A C 1
ATOM 2782 O O . CYS A 1 356 ? 9.971 19.248 -1.891 1.00 93.25 356 CYS A O 1
ATOM 2784 N N . LEU A 1 357 ? 10.438 17.666 -0.362 1.00 94.44 357 LEU A N 1
ATOM 2785 C CA . LEU A 1 357 ? 9.329 16.775 -0.682 1.00 94.44 357 LEU A CA 1
ATOM 2786 C C . LEU A 1 357 ? 8.670 16.301 0.611 1.00 94.44 357 LEU A C 1
ATOM 2788 O O . LEU A 1 357 ? 9.327 15.701 1.461 1.00 94.44 357 LEU A O 1
ATOM 2792 N N . ALA A 1 358 ? 7.368 16.525 0.728 1.00 94.19 358 ALA A N 1
ATOM 2793 C CA . ALA A 1 358 ? 6.530 15.901 1.738 1.00 94.19 358 ALA A CA 1
ATOM 2794 C C . ALA A 1 358 ? 5.788 14.719 1.111 1.00 94.19 358 ALA A C 1
ATOM 2796 O O . ALA A 1 358 ? 5.238 14.832 0.017 1.00 94.19 358 ALA A O 1
ATOM 2797 N N . SER A 1 359 ? 5.767 13.584 1.794 1.00 94.25 359 SER A N 1
ATOM 2798 C CA . SER A 1 359 ? 5.040 12.391 1.356 1.00 94.25 359 SER A CA 1
ATOM 2799 C C . SER A 1 359 ? 4.352 11.742 2.538 1.00 94.25 359 SER A C 1
ATOM 2801 O O . SER A 1 359 ? 4.821 11.898 3.663 1.00 94.25 359 SER A O 1
ATOM 2803 N N . GLY A 1 360 ? 3.260 11.023 2.318 1.00 95.00 360 GLY A N 1
ATOM 2804 C CA . GLY A 1 360 ? 2.539 10.435 3.432 1.00 95.00 360 GLY A CA 1
ATOM 2805 C C . GLY A 1 360 ? 1.401 9.517 3.046 1.00 95.00 360 GLY A C 1
ATOM 2806 O O . GLY A 1 360 ? 1.149 9.244 1.869 1.00 95.00 360 GLY A O 1
ATOM 2807 N N . ILE A 1 361 ? 0.757 9.016 4.096 1.00 96.19 361 ILE A N 1
ATOM 2808 C CA . ILE A 1 361 ? -0.384 8.119 4.028 1.00 96.19 361 ILE A CA 1
ATOM 2809 C C . ILE A 1 361 ? -1.496 8.666 4.923 1.00 96.19 361 ILE A C 1
ATOM 2811 O O . ILE A 1 361 ? -1.284 8.872 6.122 1.00 96.19 361 ILE A O 1
ATOM 2815 N N . SER A 1 362 ? -2.691 8.801 4.353 1.00 96.69 362 SER A N 1
ATOM 2816 C CA . SER A 1 362 ? -3.917 9.142 5.071 1.00 96.69 362 SER A CA 1
ATOM 2817 C C . SER A 1 362 ? -4.836 7.922 5.156 1.00 96.69 362 SER A C 1
ATOM 2819 O O . SER A 1 362 ? -5.320 7.411 4.143 1.00 96.69 362 SER A O 1
ATOM 2821 N N . THR A 1 363 ? -5.095 7.452 6.371 1.00 97.12 363 THR A N 1
ATOM 2822 C CA . THR A 1 363 ? -5.934 6.280 6.651 1.00 97.12 363 THR A CA 1
ATOM 2823 C C . THR A 1 363 ? -7.311 6.731 7.138 1.00 97.12 363 THR A C 1
ATOM 2825 O O . THR A 1 363 ? -7.399 7.515 8.084 1.00 97.12 363 THR A O 1
ATOM 2828 N N . ASP A 1 364 ? -8.391 6.217 6.542 1.00 97.50 364 ASP A N 1
ATOM 2829 C CA . ASP A 1 364 ? -9.743 6.403 7.084 1.00 97.50 364 ASP A CA 1
ATOM 2830 C C . ASP A 1 364 ? -9.923 5.524 8.332 1.00 97.50 364 ASP A C 1
ATOM 2832 O O . ASP A 1 364 ? -9.863 4.299 8.273 1.00 97.50 364 ASP A O 1
ATOM 2836 N N . ILE A 1 365 ? -10.118 6.168 9.480 1.00 97.19 365 ILE A N 1
ATOM 2837 C CA . ILE A 1 365 ? -10.308 5.540 10.794 1.00 97.19 365 ILE A CA 1
ATOM 2838 C C . ILE A 1 365 ? -11.741 5.746 11.313 1.00 97.19 365 ILE A C 1
ATOM 2840 O O . ILE A 1 365 ? -11.998 5.608 12.511 1.00 97.19 365 ILE A O 1
ATOM 2844 N N . THR A 1 366 ? -12.687 6.092 10.433 1.00 96.56 366 THR A N 1
ATOM 2845 C CA . THR A 1 366 ? -14.083 6.379 10.797 1.00 96.56 366 THR A CA 1
ATOM 2846 C C . THR A 1 366 ? -14.755 5.186 11.468 1.00 96.56 366 THR A C 1
ATOM 2848 O O . THR A 1 366 ? -15.418 5.360 12.488 1.00 96.56 366 THR A O 1
ATOM 2851 N N . GLU A 1 367 ? -14.572 3.976 10.938 1.00 94.94 367 GLU A N 1
ATOM 2852 C CA . GLU A 1 367 ? -15.152 2.758 11.521 1.00 94.94 367 GLU A CA 1
ATOM 2853 C C . GLU A 1 367 ? -14.589 2.479 12.913 1.00 94.94 367 GLU A C 1
ATOM 2855 O O . GLU A 1 367 ? -15.354 2.213 13.838 1.00 94.94 367 GLU A O 1
ATOM 2860 N N . ARG A 1 368 ? -13.274 2.653 13.095 1.00 95.75 368 ARG A N 1
ATOM 2861 C CA . ARG A 1 368 ? -12.634 2.532 14.408 1.00 95.75 368 ARG A CA 1
ATOM 2862 C C . ARG A 1 368 ? -13.230 3.520 15.410 1.00 95.75 368 ARG A C 1
ATOM 2864 O O . ARG A 1 368 ? -13.614 3.114 16.499 1.00 95.75 368 ARG A O 1
ATOM 2871 N N . LYS A 1 369 ? -13.369 4.797 15.038 1.00 94.56 369 LYS A N 1
ATOM 2872 C CA . LYS A 1 369 ? -13.964 5.822 15.916 1.00 94.56 369 LYS A CA 1
ATOM 2873 C C . LYS A 1 369 ? -15.434 5.545 16.235 1.00 94.56 369 LYS A C 1
ATOM 2875 O O . LYS A 1 369 ? -15.864 5.798 17.355 1.00 94.56 369 LYS A O 1
ATOM 2880 N N . ARG A 1 370 ? -16.205 5.014 15.279 1.00 92.69 370 ARG A N 1
ATOM 2881 C CA . ARG A 1 370 ? -17.600 4.599 15.512 1.00 92.69 370 ARG A CA 1
ATOM 2882 C C . ARG A 1 370 ? -17.679 3.428 16.488 1.00 92.69 370 ARG A C 1
ATOM 2884 O O . ARG A 1 370 ? -18.480 3.495 17.411 1.00 92.69 370 ARG A O 1
ATOM 2891 N N . ALA A 1 371 ? -16.832 2.415 16.318 1.00 92.44 371 ALA A N 1
ATOM 2892 C CA . ALA A 1 371 ? -16.773 1.267 17.216 1.00 92.44 371 ALA A CA 1
ATOM 2893 C C . ALA A 1 371 ? -16.338 1.667 18.637 1.00 92.44 371 ALA A C 1
ATOM 2895 O O . ALA A 1 371 ? -16.946 1.227 19.608 1.00 92.44 371 ALA A O 1
ATOM 2896 N N . GLU A 1 372 ? -15.335 2.543 18.766 1.00 94.19 372 GLU A N 1
ATOM 2897 C CA . GLU A 1 372 ? -14.899 3.096 20.057 1.00 94.19 372 GLU A CA 1
ATOM 2898 C C . GLU A 1 372 ? -16.041 3.847 20.766 1.00 94.19 372 GLU A C 1
ATOM 2900 O O . GLU A 1 372 ? -16.274 3.643 21.957 1.00 94.19 372 GLU A O 1
ATOM 2905 N N . GLU A 1 373 ? -16.788 4.688 20.043 1.00 92.25 373 GLU A N 1
ATOM 2906 C CA . GLU A 1 373 ? -17.904 5.443 20.619 1.00 92.25 373 GLU A CA 1
ATOM 2907 C C . GLU A 1 373 ? -19.107 4.555 20.963 1.00 92.25 373 GLU A C 1
ATOM 2909 O O . GLU A 1 373 ? -19.741 4.748 22.001 1.00 92.25 373 GLU A O 1
ATOM 2914 N N . GLU A 1 374 ? -19.425 3.565 20.127 1.00 93.19 374 GLU A N 1
ATOM 2915 C CA . GLU A 1 374 ? -20.488 2.597 20.402 1.00 93.19 374 GLU A CA 1
ATOM 2916 C C . GLU A 1 374 ? -20.165 1.746 21.631 1.00 93.19 374 GLU A C 1
ATOM 2918 O O . GLU A 1 374 ? -21.025 1.581 22.500 1.00 93.19 374 GLU A O 1
ATOM 2923 N N . LEU A 1 375 ? -18.918 1.282 21.752 1.00 93.44 375 LEU A N 1
ATOM 2924 C CA . LEU A 1 375 ? -18.444 0.575 22.937 1.00 93.44 375 LEU A CA 1
ATOM 2925 C C . LEU A 1 375 ? -18.578 1.457 24.179 1.00 93.44 375 LEU A C 1
ATOM 2927 O O . LEU A 1 375 ? -19.227 1.057 25.143 1.00 93.44 375 LEU A O 1
ATOM 2931 N N . ARG A 1 376 ? -18.062 2.691 24.127 1.00 91.69 376 ARG A N 1
ATOM 2932 C CA . ARG A 1 376 ? -18.155 3.653 25.235 1.00 91.69 376 ARG A CA 1
ATOM 2933 C C . ARG A 1 376 ? -19.605 3.914 25.647 1.00 91.69 376 ARG A C 1
ATOM 2935 O O . ARG A 1 376 ? -19.916 3.998 26.835 1.00 91.69 376 ARG A O 1
ATOM 2942 N N . ARG A 1 377 ? -20.510 4.044 24.674 1.00 92.44 377 ARG A N 1
ATOM 2943 C CA . ARG A 1 377 ? -21.943 4.246 24.913 1.00 92.44 377 ARG A CA 1
ATOM 2944 C C . ARG A 1 377 ? -22.597 3.009 25.532 1.00 92.44 377 ARG A C 1
ATOM 2946 O O . ARG A 1 377 ? -23.389 3.157 26.460 1.00 92.44 377 ARG A O 1
ATOM 2953 N N . SER A 1 378 ? -22.264 1.817 25.044 1.00 92.94 378 SER A N 1
ATOM 2954 C CA . SER A 1 378 ? -22.745 0.543 25.586 1.00 92.94 378 SER A CA 1
ATOM 2955 C C . SER A 1 378 ? -22.298 0.350 27.036 1.00 92.94 378 SER A C 1
ATOM 2957 O O . SER A 1 378 ? -23.125 0.081 27.906 1.00 92.94 378 SER A O 1
ATOM 2959 N N . GLU A 1 379 ? -21.018 0.596 27.327 1.00 91.12 379 GLU A N 1
ATOM 2960 C CA . GLU A 1 379 ? -20.460 0.544 28.681 1.00 91.12 379 GLU A CA 1
ATOM 2961 C C . GLU A 1 379 ? -21.145 1.543 29.619 1.00 91.12 379 GLU A C 1
ATOM 2963 O O . GLU A 1 379 ? -21.501 1.190 30.744 1.00 91.12 379 GLU A O 1
ATOM 2968 N N . ALA A 1 380 ? -21.390 2.773 29.154 1.00 90.69 380 ALA A N 1
ATOM 2969 C CA . ALA A 1 380 ? -22.096 3.785 29.934 1.00 90.69 380 ALA A CA 1
ATOM 2970 C C . ALA A 1 380 ? -23.547 3.374 30.242 1.00 90.69 380 ALA A C 1
ATOM 2972 O O . ALA A 1 380 ? -23.997 3.512 31.380 1.00 90.69 380 ALA A O 1
ATOM 2973 N N . TYR A 1 381 ? -24.277 2.838 29.259 1.00 90.81 381 TYR A N 1
ATOM 2974 C CA . TYR A 1 381 ? -25.638 2.342 29.475 1.00 90.81 381 TYR A CA 1
ATOM 2975 C C . TYR A 1 381 ? -25.681 1.124 30.394 1.00 90.81 381 TYR A C 1
ATOM 2977 O O . TYR A 1 381 ? -26.557 1.058 31.255 1.00 90.81 381 TYR A O 1
ATOM 2985 N N . LEU A 1 382 ? -24.734 0.194 30.261 1.00 90.38 382 LEU A N 1
ATOM 2986 C CA . LEU A 1 382 ? -24.624 -0.953 31.156 1.00 90.38 382 LEU A CA 1
ATOM 2987 C C . LEU A 1 382 ? -24.350 -0.501 32.595 1.00 90.38 382 LEU A C 1
ATOM 2989 O O . LEU A 1 382 ? -25.020 -0.967 33.514 1.00 90.38 382 LEU A O 1
ATOM 2993 N N . ALA A 1 383 ? -23.411 0.428 32.792 1.00 88.88 383 ALA A N 1
ATOM 2994 C CA . ALA A 1 383 ? -23.087 0.962 34.111 1.00 88.88 383 ALA A CA 1
ATOM 2995 C C . ALA A 1 383 ? -24.299 1.644 34.769 1.00 88.88 383 ALA A C 1
ATOM 2997 O O . ALA A 1 383 ? -24.568 1.416 35.949 1.00 88.88 383 ALA A O 1
ATOM 2998 N N . GLU A 1 384 ? -25.064 2.431 34.009 1.00 90.88 384 GLU A N 1
ATOM 2999 C CA . GLU A 1 384 ? -26.260 3.096 34.533 1.00 90.88 384 GLU A CA 1
ATOM 3000 C C . GLU A 1 384 ? -27.397 2.099 34.819 1.00 90.88 384 GLU A C 1
ATOM 3002 O O . GLU A 1 384 ? -28.051 2.187 35.858 1.00 90.88 384 GLU A O 1
ATOM 3007 N N . ALA A 1 385 ? -27.603 1.095 33.959 1.00 90.88 385 ALA A N 1
ATOM 3008 C CA . ALA A 1 385 ? -28.593 0.039 34.182 1.00 90.88 385 ALA A CA 1
ATOM 3009 C C . ALA A 1 385 ? -28.278 -0.807 35.431 1.00 90.88 385 ALA A C 1
ATOM 3011 O O . ALA A 1 385 ? -29.184 -1.114 36.212 1.00 90.88 385 ALA A O 1
ATOM 3012 N N . GLN A 1 386 ? -27.003 -1.146 35.652 1.00 91.94 386 GLN A N 1
ATOM 3013 C CA . GLN A 1 386 ? -26.537 -1.841 36.859 1.00 91.94 386 GLN A CA 1
ATOM 3014 C C . GLN A 1 386 ? -26.846 -1.034 38.122 1.00 91.94 386 GLN A C 1
ATOM 3016 O O . GLN A 1 386 ? -27.438 -1.558 39.066 1.00 91.94 386 GLN A O 1
ATOM 3021 N N . LYS A 1 387 ? -26.540 0.266 38.102 1.00 88.88 387 LYS A N 1
ATOM 3022 C CA . LYS A 1 387 ? -26.812 1.178 39.215 1.00 88.88 387 LYS A CA 1
ATOM 3023 C C . LYS A 1 387 ? -28.306 1.323 39.513 1.00 88.88 387 LYS A C 1
ATOM 3025 O O . LYS A 1 387 ? -28.716 1.249 40.669 1.00 88.88 387 LYS A O 1
ATOM 3030 N N . LEU A 1 388 ? -29.139 1.499 38.484 1.00 89.25 388 LEU A N 1
ATOM 3031 C CA . LEU A 1 388 ? -30.595 1.632 38.641 1.00 89.25 388 LEU A CA 1
ATOM 3032 C C . LEU A 1 388 ? -31.242 0.364 39.211 1.00 89.25 388 LEU A C 1
ATOM 3034 O O . LEU A 1 388 ? -32.164 0.451 40.018 1.00 89.25 388 LEU A O 1
ATOM 3038 N N . SER A 1 389 ? -30.753 -0.807 38.805 1.00 88.12 389 SER A N 1
ATOM 3039 C CA . SER A 1 389 ? -31.257 -2.107 39.263 1.00 88.12 389 SER A CA 1
ATOM 3040 C C . SER A 1 389 ? -30.585 -2.621 40.540 1.00 88.12 389 SER A C 1
ATOM 3042 O O . SER A 1 389 ? -30.921 -3.719 40.981 1.00 88.12 389 SER A O 1
ATOM 3044 N N . ARG A 1 390 ? -29.630 -1.872 41.123 1.00 89.75 390 ARG A N 1
ATOM 3045 C CA . ARG A 1 390 ? -28.771 -2.316 42.242 1.00 89.75 390 ARG A CA 1
ATOM 3046 C C . ARG A 1 390 ? -28.212 -3.722 42.007 1.00 89.75 390 ARG A C 1
ATOM 3048 O O . ARG A 1 390 ? -28.233 -4.586 42.887 1.00 89.75 390 ARG A O 1
ATOM 3055 N N . THR A 1 391 ? -27.777 -3.950 40.772 1.00 94.25 391 THR A N 1
ATOM 3056 C CA . THR A 1 391 ? -27.263 -5.228 40.293 1.00 94.25 391 THR A CA 1
ATOM 3057 C C . THR A 1 391 ? -25.834 -5.029 39.828 1.00 94.25 391 THR A C 1
ATOM 3059 O O . THR A 1 391 ? -25.579 -4.422 38.791 1.00 94.25 391 THR A O 1
ATOM 3062 N N . GLY A 1 392 ? -24.892 -5.559 40.596 1.00 94.44 392 GLY A N 1
ATOM 3063 C CA . GLY A 1 392 ? -23.497 -5.647 40.201 1.00 94.44 392 GLY A CA 1
ATOM 3064 C C . GLY A 1 392 ? -23.246 -6.863 39.318 1.00 94.44 392 GLY A C 1
ATOM 3065 O O . GLY A 1 392 ? -23.984 -7.844 39.387 1.00 94.44 392 GLY A O 1
ATOM 3066 N N . SER A 1 393 ? -22.200 -6.820 38.495 1.00 94.75 393 SER A N 1
ATOM 3067 C CA . SER A 1 393 ? -21.710 -7.995 37.769 1.00 94.75 393 SER A CA 1
ATOM 3068 C C . SER A 1 393 ? -20.346 -8.425 38.286 1.00 94.75 393 SER A C 1
ATOM 3070 O O . SER A 1 393 ? -19.574 -7.621 38.820 1.00 94.75 393 SER A O 1
ATOM 3072 N N . PHE A 1 394 ? -20.035 -9.704 38.130 1.00 94.19 394 PHE A N 1
ATOM 3073 C CA . PHE A 1 394 ? -18.729 -10.241 38.462 1.00 94.19 394 PHE A CA 1
ATOM 3074 C C . PHE A 1 394 ? -18.291 -11.325 37.482 1.00 94.19 394 PHE A C 1
ATOM 3076 O O . PHE A 1 394 ? -19.112 -12.042 36.911 1.00 94.19 394 PHE A O 1
ATOM 3083 N N . GLY A 1 395 ? -16.978 -11.424 37.312 1.00 93.56 395 GLY A N 1
ATOM 3084 C CA . GLY A 1 395 ? -16.297 -12.537 36.671 1.00 93.56 395 GLY A CA 1
ATOM 3085 C C . GLY A 1 395 ? -15.465 -13.285 37.707 1.00 93.56 395 GLY A C 1
ATOM 3086 O O . GLY A 1 395 ? -14.874 -12.654 38.584 1.00 93.56 395 GLY A O 1
ATOM 3087 N N . TRP A 1 396 ? -15.404 -14.607 37.627 1.00 92.69 396 TRP A N 1
ATOM 3088 C CA . TRP A 1 396 ? -14.549 -15.417 38.488 1.00 92.69 396 TRP A CA 1
ATOM 3089 C C . TRP A 1 396 ? -13.893 -16.543 37.699 1.00 92.69 396 TRP A C 1
ATOM 3091 O O . TRP A 1 396 ? -14.557 -17.443 37.190 1.00 92.69 396 TRP A O 1
ATOM 3101 N N . ASN A 1 397 ? -12.568 -16.499 37.627 1.00 90.00 397 ASN A N 1
ATOM 3102 C CA . ASN A 1 397 ? -11.757 -17.547 37.039 1.00 90.00 397 ASN A CA 1
ATOM 3103 C C . ASN A 1 397 ? -11.352 -18.550 38.126 1.00 90.00 397 ASN A C 1
ATOM 3105 O O . ASN A 1 397 ? -10.617 -18.214 39.057 1.00 90.00 397 ASN A O 1
ATOM 3109 N N . VAL A 1 398 ? -11.823 -19.791 37.999 1.00 87.69 398 VAL A N 1
ATOM 3110 C CA . VAL A 1 398 ? -11.631 -20.820 39.031 1.00 87.69 398 VAL A CA 1
ATOM 3111 C C . VAL A 1 398 ? -10.172 -21.264 39.132 1.00 87.69 398 VAL A C 1
ATOM 3113 O O . VAL A 1 398 ? -9.697 -21.530 40.232 1.00 87.69 398 VAL A O 1
ATOM 3116 N N . SER A 1 399 ? -9.441 -21.338 38.014 1.00 85.62 399 SER A N 1
ATOM 3117 C CA . SER A 1 399 ? -8.070 -21.865 38.011 1.00 85.62 399 SER A CA 1
ATOM 3118 C C . SER A 1 399 ? -7.056 -20.877 38.579 1.00 85.62 399 SER A C 1
ATOM 3120 O O . SER A 1 399 ? -6.116 -21.288 39.255 1.00 85.62 399 SER A O 1
ATOM 3122 N N . THR A 1 400 ? -7.243 -19.580 38.330 1.00 86.88 400 THR A N 1
ATOM 3123 C CA . THR A 1 400 ? -6.371 -18.531 38.880 1.00 86.88 400 THR A CA 1
ATOM 3124 C C . THR A 1 400 ? -6.857 -18.002 40.227 1.00 86.88 400 THR A C 1
ATOM 3126 O O . THR A 1 400 ? -6.099 -17.333 40.926 1.00 86.88 400 THR A O 1
ATOM 3129 N N . GLY A 1 401 ? -8.122 -18.254 40.578 1.00 85.94 401 GLY A N 1
ATOM 3130 C CA . GLY A 1 401 ? -8.799 -17.618 41.708 1.00 85.94 401 GLY A CA 1
ATOM 3131 C C . GLY A 1 401 ? -9.112 -16.135 41.477 1.00 85.94 401 GLY A C 1
ATOM 3132 O O . GLY A 1 401 ? -9.581 -15.464 42.395 1.00 85.94 401 GLY A O 1
ATOM 3133 N N . GLY A 1 402 ? -8.850 -15.606 40.276 1.00 89.56 402 GLY A N 1
ATOM 3134 C CA . GLY A 1 402 ? -9.051 -14.200 39.947 1.00 89.56 402 GLY A CA 1
ATOM 3135 C C . GLY A 1 402 ? -10.531 -13.837 39.903 1.00 89.56 402 GLY A C 1
ATOM 3136 O O . GLY A 1 402 ? -11.301 -14.449 39.164 1.00 89.56 402 GLY A O 1
ATOM 3137 N N . ILE A 1 403 ? -10.922 -12.821 40.673 1.00 92.56 403 ILE A N 1
ATOM 3138 C CA . ILE A 1 403 ? -12.277 -12.266 40.676 1.00 92.56 403 ILE A CA 1
ATOM 3139 C C 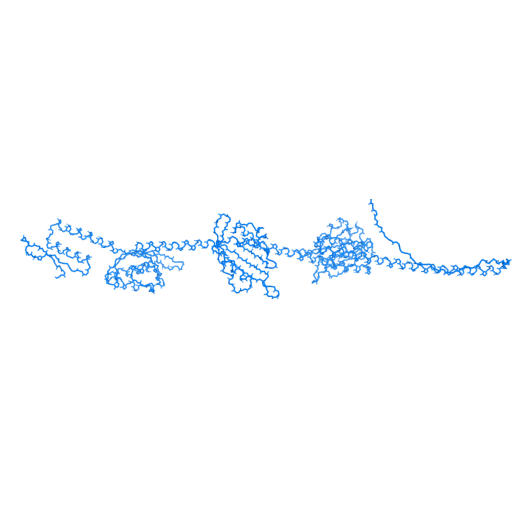. ILE A 1 403 ? -12.226 -10.851 40.102 1.00 92.56 403 ILE A C 1
ATOM 3141 O O . ILE A 1 403 ? -11.314 -10.076 40.386 1.00 92.56 403 ILE A O 1
ATOM 3145 N N . THR A 1 404 ? -13.222 -10.509 39.296 1.00 92.81 404 THR A N 1
ATOM 3146 C CA . THR A 1 404 ? -13.406 -9.171 38.734 1.00 92.81 404 THR A CA 1
ATOM 3147 C C . THR A 1 404 ? -14.798 -8.694 39.097 1.00 92.81 404 THR A C 1
ATOM 3149 O O . THR A 1 404 ? -15.759 -9.437 38.933 1.00 92.81 404 THR A O 1
ATOM 3152 N N . TRP A 1 405 ? -14.924 -7.466 39.584 1.00 94.00 405 TRP A N 1
ATOM 3153 C CA . TRP A 1 405 ? -16.199 -6.874 39.986 1.00 94.00 405 TRP A CA 1
ATOM 3154 C C . TRP A 1 405 ? -16.497 -5.639 39.153 1.00 94.00 405 TRP A C 1
ATOM 3156 O O . TRP A 1 405 ? -15.597 -4.850 38.863 1.00 94.00 405 TRP A O 1
ATOM 3166 N N . SER A 1 406 ? -17.769 -5.448 38.810 1.00 94.25 406 SER A N 1
ATOM 3167 C CA . SER A 1 406 ? -18.236 -4.158 38.328 1.00 94.25 406 SER A CA 1
ATOM 3168 C C . SER A 1 406 ? -18.234 -3.132 39.454 1.00 94.25 406 SER A C 1
ATOM 3170 O O . SER A 1 406 ? -18.226 -3.463 40.643 1.00 94.25 406 SER A O 1
ATOM 3172 N N . ASN A 1 407 ? -18.276 -1.862 39.063 1.00 92.81 407 ASN A N 1
ATOM 3173 C CA . ASN A 1 407 ? -18.364 -0.748 39.998 1.00 92.81 407 ASN A CA 1
ATOM 3174 C C . ASN A 1 407 ? -19.539 -0.892 40.975 1.00 92.81 407 ASN A C 1
ATOM 3176 O O . ASN A 1 407 ? -19.389 -0.563 42.148 1.00 92.81 407 ASN A O 1
ATOM 3180 N N . GLU A 1 408 ? -20.677 -1.404 40.506 1.00 94.75 408 GLU A N 1
ATOM 3181 C CA . GLU A 1 408 ? -21.870 -1.567 41.334 1.00 94.75 408 GLU A CA 1
ATOM 3182 C C . GLU A 1 408 ? -21.715 -2.707 42.354 1.00 94.75 408 GLU A C 1
ATOM 3184 O O . GLU A 1 408 ? -22.163 -2.571 43.487 1.00 94.75 408 GLU A O 1
ATOM 3189 N N . THR A 1 409 ? -20.992 -3.788 42.032 1.00 94.31 409 THR A N 1
ATOM 3190 C CA . THR A 1 409 ? -20.700 -4.868 42.998 1.00 94.31 409 THR A CA 1
ATOM 3191 C C . THR A 1 409 ? -19.908 -4.348 44.204 1.00 94.31 409 THR A C 1
ATOM 3193 O O . THR A 1 409 ? -20.231 -4.687 45.345 1.00 94.31 409 THR A O 1
ATOM 3196 N N . TYR A 1 410 ? -18.922 -3.468 43.977 1.00 92.94 410 TYR A N 1
ATOM 3197 C CA . TYR A 1 410 ? -18.214 -2.781 45.067 1.00 92.94 410 TYR A CA 1
ATOM 3198 C C . TYR A 1 410 ? -19.170 -1.938 45.920 1.00 92.94 410 TYR A C 1
ATOM 3200 O O . TYR A 1 410 ? -19.094 -1.984 47.147 1.00 92.94 410 TYR A O 1
ATOM 3208 N N . CYS A 1 411 ? -20.097 -1.207 45.289 1.00 91.75 411 CYS A N 1
ATOM 3209 C CA . CYS A 1 411 ? -21.089 -0.388 45.988 1.00 91.75 411 CYS A CA 1
ATOM 3210 C C . CYS A 1 411 ? -22.073 -1.228 46.820 1.00 91.75 411 CYS A C 1
ATOM 3212 O O . CYS A 1 411 ? -22.335 -0.884 47.972 1.00 91.75 411 CYS A O 1
ATOM 3214 N N . ILE A 1 412 ? -22.578 -2.345 46.285 1.00 91.94 412 ILE A N 1
ATOM 3215 C CA . ILE A 1 412 ? -23.501 -3.252 46.989 1.00 91.94 412 ILE A CA 1
ATOM 3216 C C . ILE A 1 412 ? -22.852 -3.808 48.260 1.00 91.94 412 ILE A C 1
ATOM 3218 O O . ILE A 1 412 ? -23.482 -3.784 49.323 1.00 91.94 412 ILE A O 1
ATOM 3222 N N . LEU A 1 413 ? -21.597 -4.260 48.147 1.00 90.75 413 LEU A N 1
ATOM 3223 C CA . LEU A 1 413 ? -20.825 -4.878 49.231 1.00 90.75 413 LEU A CA 1
ATOM 3224 C C . LEU A 1 413 ? -20.114 -3.867 50.149 1.00 90.75 413 LEU A C 1
ATOM 3226 O O . LEU A 1 413 ? -19.598 -4.252 51.198 1.00 90.75 413 LEU A O 1
ATOM 3230 N N . GLY A 1 414 ? -20.093 -2.582 49.785 1.00 89.06 414 GLY A N 1
ATOM 3231 C CA . GLY A 1 414 ? -19.489 -1.514 50.584 1.00 89.06 414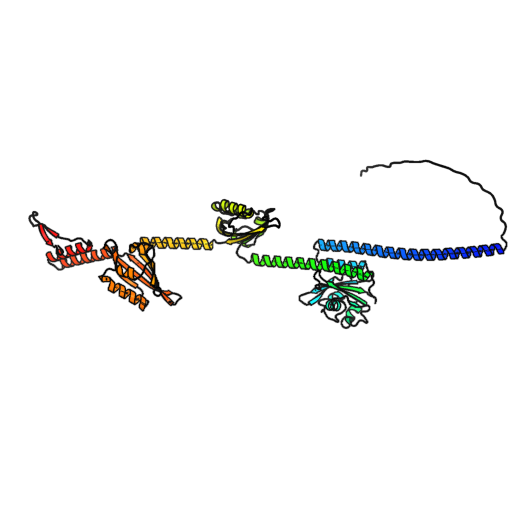 GLY A CA 1
ATOM 3232 C C . GLY A 1 414 ? -17.959 -1.568 50.651 1.00 89.06 414 GLY A C 1
ATOM 3233 O O . GLY A 1 414 ? -17.389 -1.230 51.689 1.00 89.06 414 GLY A O 1
ATOM 3234 N N . TYR A 1 415 ? -17.296 -2.011 49.579 1.00 90.31 415 TYR A N 1
ATOM 3235 C CA . TYR A 1 415 ? -15.832 -2.025 49.470 1.00 90.31 415 TYR A CA 1
ATOM 3236 C C . TYR A 1 415 ? -15.309 -0.881 48.596 1.00 90.31 415 TYR A C 1
ATOM 3238 O O . TYR A 1 415 ? -15.970 -0.439 47.657 1.00 90.31 415 TYR A O 1
ATOM 3246 N N . ASP A 1 416 ? -14.080 -0.442 48.877 1.00 89.06 416 ASP A N 1
ATOM 3247 C CA . ASP A 1 416 ? -13.345 0.478 48.008 1.00 89.06 416 ASP A CA 1
ATOM 3248 C C . ASP A 1 416 ? -12.842 -0.236 46.739 1.00 89.06 416 ASP A C 1
ATOM 3250 O O . ASP A 1 416 ? -12.482 -1.414 46.780 1.00 89.06 416 ASP A O 1
ATOM 3254 N N . ARG A 1 417 ? -12.776 0.484 45.611 1.00 89.50 417 ARG A N 1
ATOM 3255 C CA . ARG A 1 417 ? -12.348 -0.071 44.313 1.00 89.50 417 ARG A CA 1
ATOM 3256 C C . ARG A 1 417 ? -10.868 -0.451 44.257 1.00 89.50 417 ARG A C 1
ATOM 3258 O O . ARG A 1 417 ? -10.479 -1.217 43.381 1.00 89.50 417 ARG A O 1
ATOM 3265 N N . ALA A 1 418 ? -10.036 0.085 45.148 1.00 89.38 418 ALA A N 1
ATOM 3266 C CA . ALA A 1 418 ? -8.633 -0.300 45.269 1.00 89.38 418 ALA A CA 1
ATOM 3267 C C . ALA A 1 418 ? -8.463 -1.699 45.888 1.00 89.38 418 ALA A C 1
ATOM 3269 O O . ALA A 1 418 ? -7.389 -2.297 45.785 1.00 89.38 418 ALA A O 1
ATOM 3270 N N . MET A 1 419 ? -9.509 -2.226 46.530 1.00 88.50 419 MET A N 1
ATOM 3271 C CA . MET A 1 419 ? -9.507 -3.558 47.117 1.00 88.50 419 MET A CA 1
ATOM 3272 C C . MET A 1 419 ? -9.551 -4.625 46.011 1.00 88.50 419 MET A C 1
ATOM 3274 O O . MET A 1 419 ? -10.397 -4.570 45.125 1.00 88.50 419 MET A O 1
ATOM 3278 N N . LYS A 1 420 ? -8.673 -5.634 46.071 1.00 89.06 420 LYS A N 1
ATOM 3279 C CA . LYS A 1 420 ? -8.676 -6.779 45.146 1.00 89.06 420 LYS A CA 1
ATOM 3280 C C . LYS A 1 420 ? -9.567 -7.932 45.640 1.00 89.06 420 LYS A C 1
ATOM 3282 O O . LYS A 1 420 ? -9.206 -8.572 46.631 1.00 89.06 420 LYS A O 1
ATOM 3287 N N . PRO A 1 421 ? -10.697 -8.228 44.970 1.00 89.94 421 PRO A N 1
ATOM 3288 C CA . PRO A 1 421 ? -11.637 -9.256 45.404 1.00 89.94 421 PRO A CA 1
ATOM 3289 C C . PRO A 1 421 ? -10.985 -10.635 45.411 1.00 89.94 421 PRO A C 1
ATOM 3291 O O . PRO A 1 421 ? -10.250 -11.009 44.499 1.00 89.94 421 PRO A O 1
ATOM 3294 N N . ASN A 1 422 ? -11.275 -11.389 46.462 1.00 88.19 422 ASN A N 1
ATOM 3295 C CA . ASN A 1 422 ? -10.908 -12.786 46.603 1.00 88.19 422 ASN A CA 1
ATOM 3296 C C . ASN A 1 422 ? -11.997 -13.506 47.410 1.00 88.19 422 ASN A C 1
ATOM 3298 O O . ASN A 1 422 ? -12.843 -12.877 48.053 1.00 88.19 422 ASN A O 1
ATOM 3302 N N . LEU A 1 423 ? -11.991 -14.831 47.330 1.00 84.75 423 LEU A N 1
ATOM 3303 C CA . LEU A 1 423 ? -13.056 -15.663 47.875 1.00 84.75 423 LEU A CA 1
ATOM 3304 C C . LEU A 1 423 ? -13.072 -15.709 49.408 1.00 84.75 423 LEU A C 1
ATOM 3306 O O . LEU A 1 423 ? -14.139 -15.806 50.007 1.00 84.75 423 LEU A O 1
ATOM 3310 N N . GLU A 1 424 ? -11.905 -15.605 50.038 1.00 85.12 424 GLU A N 1
ATOM 3311 C CA . GLU A 1 424 ? -11.770 -15.596 51.496 1.00 85.12 424 GLU A CA 1
ATOM 3312 C C . GLU A 1 424 ? -12.456 -14.361 52.092 1.00 85.12 424 GLU A C 1
ATOM 3314 O O . GLU A 1 424 ? -13.334 -14.487 52.944 1.00 85.12 424 GLU A O 1
ATOM 3319 N N . LEU A 1 425 ? -12.179 -13.181 51.532 1.00 82.69 425 LEU A N 1
ATOM 3320 C CA . LEU A 1 425 ? -12.824 -11.927 51.925 1.00 82.69 425 LEU A CA 1
ATOM 3321 C C . LEU A 1 425 ? -14.352 -11.965 51.731 1.00 82.69 425 LEU A C 1
ATOM 3323 O O . LEU A 1 425 ? -15.108 -11.402 52.525 1.00 82.69 425 LEU A O 1
ATOM 3327 N N . LEU A 1 426 ? -14.818 -12.625 50.666 1.00 85.62 426 LEU A N 1
ATOM 3328 C CA . LEU A 1 426 ? -16.246 -12.833 50.422 1.00 85.62 426 LEU A CA 1
ATOM 3329 C C . LEU A 1 426 ? -16.876 -13.688 51.526 1.00 85.62 426 LEU A C 1
ATOM 3331 O O . LEU A 1 426 ? -17.910 -13.305 52.063 1.00 85.62 426 LEU A O 1
ATOM 3335 N N . LEU A 1 427 ? -16.252 -14.806 51.899 1.00 87.50 427 LEU A N 1
ATOM 3336 C CA . LEU A 1 427 ? -16.750 -15.707 52.945 1.00 87.50 427 LEU A CA 1
ATOM 3337 C C . LEU A 1 427 ? -16.759 -15.057 54.333 1.00 87.50 427 LEU A C 1
ATOM 3339 O O . LEU A 1 427 ? -17.688 -15.283 55.111 1.00 87.50 427 LEU A O 1
ATOM 3343 N N . GLU A 1 428 ? -15.773 -14.212 54.638 1.00 87.69 428 GLU A N 1
ATOM 3344 C CA . GLU A 1 428 ? -15.754 -13.424 55.876 1.00 87.69 428 GLU A CA 1
ATOM 3345 C C . GLU A 1 428 ? -16.981 -12.514 55.990 1.00 87.69 428 GLU A C 1
ATOM 3347 O O . GLU A 1 428 ? -17.564 -12.388 57.073 1.00 87.69 428 GLU A O 1
ATOM 3352 N N . ARG A 1 429 ? -17.393 -11.932 54.856 1.00 89.38 429 ARG A N 1
ATOM 3353 C CA . ARG A 1 429 ? -18.533 -11.021 54.730 1.00 89.38 429 ARG A CA 1
ATOM 3354 C C . ARG A 1 429 ? -19.891 -11.724 54.856 1.00 89.38 429 ARG A C 1
ATOM 3356 O O . ARG A 1 429 ? -20.874 -11.066 55.202 1.00 89.38 429 ARG A O 1
ATOM 3363 N N . VAL A 1 430 ? -19.966 -13.030 54.602 1.00 93.56 430 VAL A N 1
ATOM 3364 C CA . VAL A 1 430 ? -21.201 -13.822 54.733 1.00 93.56 430 VAL A CA 1
ATOM 3365 C C . VAL A 1 430 ? -21.616 -13.935 56.202 1.00 93.56 430 VAL A C 1
ATOM 3367 O O . VAL A 1 430 ? -20.789 -14.198 57.083 1.00 93.56 430 VAL A O 1
ATOM 3370 N N . HIS A 1 431 ? -22.916 -13.778 56.465 1.00 93.19 431 HIS A N 1
ATOM 3371 C CA . HIS A 1 431 ? -23.499 -13.965 57.792 1.00 93.19 431 HIS A CA 1
ATOM 3372 C C . HIS A 1 431 ? -23.145 -15.356 58.358 1.00 93.19 431 HIS A C 1
ATOM 3374 O O . HIS A 1 431 ? -23.254 -16.337 57.623 1.00 93.19 431 HIS A O 1
ATOM 3380 N N . PRO A 1 432 ? -22.762 -15.492 59.645 1.00 91.12 432 PRO A N 1
ATOM 3381 C CA . PRO A 1 432 ? -22.264 -16.750 60.212 1.00 91.12 432 PRO A CA 1
ATOM 3382 C C . PRO A 1 432 ? -23.147 -17.974 59.948 1.00 91.12 432 PRO A C 1
ATOM 3384 O O . PRO A 1 432 ? -22.628 -19.048 59.658 1.00 91.12 432 PRO A O 1
ATOM 3387 N N . GLU A 1 433 ? -24.468 -17.799 59.995 1.00 92.50 433 GLU A N 1
ATOM 3388 C CA . GLU A 1 433 ? -25.448 -18.863 59.727 1.00 92.50 433 GLU A CA 1
ATOM 3389 C C . GLU A 1 433 ? -25.488 -19.315 58.257 1.00 92.50 433 GLU A C 1
ATOM 3391 O O . GLU A 1 433 ? -25.825 -20.463 57.984 1.00 92.50 433 GLU A O 1
ATOM 3396 N N . ASP A 1 434 ? -25.112 -18.447 57.313 1.00 95.06 434 ASP A N 1
ATOM 3397 C CA . ASP A 1 434 ? -25.184 -18.728 55.874 1.00 95.06 434 ASP A CA 1
ATOM 3398 C C . ASP A 1 434 ? -23.845 -19.249 55.319 1.00 95.06 434 ASP A C 1
ATOM 3400 O O . ASP A 1 434 ? -23.792 -19.767 54.204 1.00 95.06 434 ASP A O 1
ATOM 3404 N N . ARG A 1 435 ? -22.747 -19.171 56.089 1.00 92.56 435 ARG A N 1
ATOM 3405 C CA . ARG A 1 435 ? -21.391 -19.547 55.633 1.00 92.56 435 ARG A CA 1
ATOM 3406 C C . ARG A 1 435 ? -21.297 -20.981 55.125 1.00 92.56 435 ARG A C 1
ATOM 3408 O O . ARG A 1 435 ? -20.672 -21.219 54.096 1.00 92.56 435 ARG A O 1
ATOM 3415 N N . ALA A 1 436 ? -21.932 -21.927 55.819 1.00 92.06 436 ALA A N 1
ATOM 3416 C CA . ALA A 1 436 ? -21.922 -23.334 55.419 1.00 92.06 436 ALA A CA 1
ATOM 3417 C C . ALA A 1 436 ? -22.605 -23.548 54.057 1.00 92.06 436 ALA A C 1
ATOM 3419 O O . ALA A 1 436 ? -22.100 -24.300 53.224 1.00 92.06 436 ALA A O 1
ATOM 3420 N N . LEU A 1 437 ? -23.716 -22.844 53.811 1.00 92.69 437 LEU A N 1
ATOM 3421 C CA . LEU A 1 437 ? -24.428 -22.880 52.535 1.00 92.69 437 LEU A CA 1
ATOM 3422 C C . LEU A 1 437 ? -23.573 -22.281 51.413 1.00 92.69 437 LEU A C 1
ATOM 3424 O O . LEU A 1 437 ? -23.415 -22.899 50.362 1.00 92.69 437 LEU A O 1
ATOM 3428 N N . VAL A 1 438 ? -22.998 -21.095 51.637 1.00 93.06 438 VAL A N 1
ATOM 3429 C CA . VAL A 1 438 ? -22.189 -20.411 50.616 1.00 93.06 438 VAL A CA 1
ATOM 3430 C C . VAL A 1 438 ? -20.940 -21.221 50.264 1.00 93.06 438 VAL A C 1
ATOM 3432 O O . VAL A 1 438 ? -20.646 -21.386 49.080 1.00 93.06 438 VAL A O 1
ATOM 3435 N N . GLN A 1 439 ? -20.256 -21.802 51.255 1.00 91.44 439 GLN A N 1
ATOM 3436 C CA . GLN A 1 439 ? -19.109 -22.682 51.016 1.00 91.44 439 GLN A CA 1
ATOM 3437 C C . GLN A 1 439 ? -19.497 -23.898 50.168 1.00 91.44 439 GLN A C 1
ATOM 3439 O O . GLN A 1 439 ? -18.825 -24.210 49.190 1.00 91.44 439 GLN A O 1
ATOM 3444 N N . GLN A 1 440 ? -20.626 -24.541 50.475 1.00 91.31 440 GLN A N 1
ATOM 3445 C CA . GLN A 1 440 ? -21.110 -25.674 49.688 1.00 91.31 440 GLN A CA 1
ATOM 3446 C C . GLN A 1 440 ? -21.396 -25.284 48.229 1.00 91.31 440 GLN A C 1
ATOM 3448 O O . GLN A 1 440 ? -21.105 -26.056 47.313 1.00 91.31 440 GLN A O 1
ATOM 3453 N N . MET A 1 441 ? -21.970 -24.101 47.992 1.00 91.19 441 MET A N 1
ATOM 3454 C CA . MET A 1 441 ? -22.240 -23.614 46.634 1.00 91.19 441 MET A CA 1
ATOM 3455 C C . MET A 1 441 ? -20.944 -23.335 45.866 1.00 91.19 441 MET A C 1
ATOM 3457 O O . MET A 1 441 ? -20.829 -23.720 44.703 1.00 91.19 441 MET A O 1
ATOM 3461 N N . ILE A 1 442 ? -19.945 -22.751 46.529 1.00 89.12 442 ILE A N 1
ATOM 3462 C CA . ILE A 1 442 ? -18.597 -22.556 45.984 1.00 89.12 442 ILE A CA 1
ATOM 3463 C C . ILE A 1 442 ? -17.953 -23.897 45.615 1.00 89.12 442 ILE A C 1
ATOM 3465 O O . ILE A 1 442 ? -17.453 -24.041 44.502 1.00 89.12 442 ILE A O 1
ATOM 3469 N N . ASP A 1 443 ? -17.988 -24.890 46.504 1.00 89.06 443 ASP A N 1
ATOM 3470 C CA . ASP A 1 443 ? -17.366 -26.200 46.272 1.00 89.06 443 ASP A CA 1
ATOM 3471 C C . ASP A 1 443 ? -18.014 -26.930 45.084 1.00 89.06 443 ASP A C 1
ATOM 3473 O O . ASP A 1 443 ? -17.343 -27.574 44.276 1.00 89.06 443 ASP A O 1
ATOM 3477 N N . ARG A 1 444 ? -19.336 -26.789 44.922 1.00 87.75 444 ARG A N 1
ATOM 3478 C CA . ARG A 1 444 ? -20.065 -27.321 43.758 1.00 87.75 444 ARG A CA 1
ATOM 3479 C C . ARG A 1 444 ? -19.711 -26.590 42.463 1.00 87.75 444 ARG A C 1
ATOM 3481 O O . ARG A 1 444 ? -19.613 -27.230 41.411 1.00 87.75 444 ARG A O 1
ATOM 3488 N N . ALA A 1 445 ? -19.519 -25.276 42.527 1.00 85.75 445 ALA A N 1
ATOM 3489 C CA . ALA A 1 445 ? -19.087 -24.476 41.388 1.00 85.75 445 ALA A CA 1
ATOM 3490 C C . ALA A 1 445 ? -17.660 -24.838 40.950 1.00 85.75 445 ALA A C 1
ATOM 3492 O O . ALA A 1 445 ? -17.431 -25.059 39.761 1.00 85.75 445 ALA A O 1
ATOM 3493 N N . THR A 1 446 ? -16.722 -24.987 41.889 1.00 85.00 446 THR A N 1
ATOM 3494 C CA . THR A 1 446 ? -15.324 -25.332 41.582 1.00 85.00 446 THR A CA 1
ATOM 3495 C C . THR A 1 446 ? -15.141 -26.794 41.174 1.00 85.00 446 THR A C 1
ATOM 3497 O O . THR A 1 446 ? -14.390 -27.072 40.242 1.00 85.00 446 THR A O 1
ATOM 3500 N N . GLY A 1 447 ? -15.838 -27.731 41.825 1.00 81.00 447 GLY A N 1
ATOM 3501 C CA . GLY A 1 447 ? -15.701 -29.167 41.564 1.00 81.00 447 GLY A CA 1
ATOM 3502 C C . GLY A 1 447 ? -16.511 -29.682 40.371 1.00 81.00 447 GLY A C 1
ATOM 3503 O O . GLY A 1 447 ? -16.116 -30.663 39.744 1.00 81.00 447 GLY A O 1
ATOM 3504 N N . GLY A 1 448 ? -17.642 -29.041 40.052 1.00 77.06 448 GLY A N 1
ATOM 3505 C CA . GLY A 1 448 ? -18.577 -29.516 39.026 1.00 77.06 448 GLY A CA 1
ATOM 3506 C C . GLY A 1 448 ? -18.882 -28.530 37.900 1.00 77.06 448 GLY A C 1
ATOM 3507 O O . GLY A 1 448 ? -19.556 -28.920 36.950 1.00 77.06 448 GLY A O 1
ATOM 3508 N N . GLY A 1 449 ? -18.440 -27.269 37.991 1.00 80.62 449 GLY A N 1
ATOM 3509 C CA . GLY A 1 449 ? -18.849 -26.221 37.048 1.00 80.62 449 GLY A CA 1
ATOM 3510 C C . GLY A 1 449 ? -20.360 -25.976 37.068 1.00 80.62 449 GLY A C 1
ATOM 3511 O O . GLY A 1 449 ? -20.955 -25.725 36.026 1.00 80.62 449 GLY A O 1
ATOM 3512 N N . THR A 1 450 ? -20.995 -26.140 38.233 1.00 86.81 450 THR A N 1
ATOM 3513 C CA . THR A 1 450 ? -22.444 -25.946 38.380 1.00 86.81 450 THR A CA 1
ATOM 3514 C 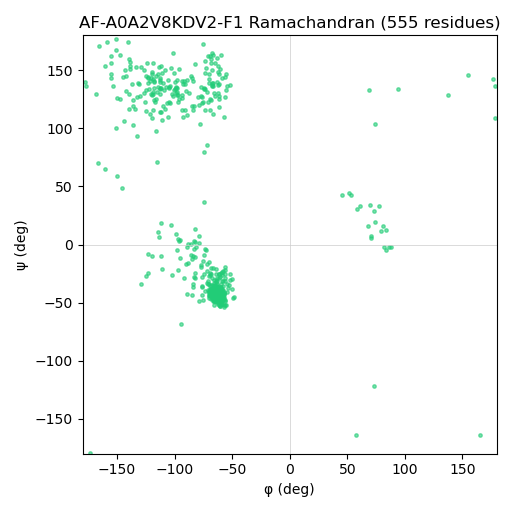C . THR A 1 450 ? -22.757 -24.455 38.436 1.00 86.81 450 THR A C 1
ATOM 3516 O O . THR A 1 450 ? -22.085 -23.731 39.169 1.00 86.81 450 THR A O 1
ATOM 3519 N N . ASP A 1 451 ? -23.788 -24.018 37.710 1.00 91.25 451 ASP A N 1
ATOM 3520 C CA . ASP A 1 451 ? -24.312 -22.652 37.799 1.00 91.25 451 ASP A CA 1
ATOM 3521 C C . ASP A 1 451 ? -24.686 -22.295 39.250 1.00 91.25 451 ASP A C 1
ATOM 3523 O O . ASP A 1 451 ? -25.120 -23.141 40.040 1.00 91.25 451 ASP A O 1
ATOM 3527 N N . LEU A 1 452 ? -24.502 -21.025 39.600 1.00 92.50 452 LEU A N 1
ATOM 3528 C CA . LEU A 1 452 ? -24.839 -20.479 40.906 1.00 92.50 452 LEU A CA 1
ATOM 3529 C C . LEU A 1 452 ? -26.197 -19.789 40.827 1.00 92.50 452 LEU A C 1
ATOM 3531 O O . LEU A 1 452 ? -26.402 -18.935 39.971 1.00 92.50 452 LEU A O 1
ATOM 3535 N N . ASP A 1 453 ? -27.091 -20.134 41.743 1.00 94.75 453 ASP A N 1
ATOM 3536 C CA . ASP A 1 453 ? -28.347 -19.425 41.975 1.00 94.75 453 ASP A CA 1
ATOM 3537 C C . ASP A 1 453 ? -28.722 -19.599 43.448 1.00 94.75 453 ASP A C 1
ATOM 3539 O O . ASP A 1 453 ? -29.146 -20.679 43.871 1.00 94.75 453 ASP A O 1
ATOM 3543 N N . PHE A 1 454 ? -28.438 -18.583 44.261 1.00 94.81 454 PHE A N 1
ATOM 3544 C CA . PHE A 1 454 ? -28.753 -18.611 45.686 1.00 94.81 454 PHE A CA 1
ATOM 3545 C C . PHE A 1 454 ? -28.788 -17.219 46.307 1.00 94.81 454 PHE A C 1
ATOM 3547 O O . PHE A 1 454 ? -28.098 -16.288 45.888 1.00 94.81 454 PHE A O 1
ATOM 3554 N N . GLU A 1 455 ? -29.567 -17.099 47.373 1.00 95.69 455 GLU A N 1
ATOM 3555 C CA . GLU A 1 455 ? -29.644 -15.904 48.201 1.00 95.69 455 GLU A CA 1
ATOM 3556 C C . GLU A 1 455 ? -28.923 -16.146 49.524 1.00 95.69 455 GLU A C 1
ATOM 3558 O O . GLU A 1 455 ? -29.011 -17.232 50.096 1.00 95.69 455 GLU A O 1
ATOM 3563 N N . HIS A 1 456 ? -28.216 -15.137 50.022 1.00 95.06 456 HIS A N 1
ATOM 3564 C CA . HIS A 1 456 ? -27.587 -15.192 51.338 1.00 95.06 456 HIS A CA 1
ATOM 3565 C C . HIS A 1 456 ? -27.485 -13.799 51.961 1.00 95.06 456 HIS A C 1
ATOM 3567 O O . HIS A 1 456 ? -27.687 -12.775 51.299 1.00 95.06 456 HIS A O 1
ATOM 3573 N N . ARG A 1 457 ? -27.178 -13.762 53.256 1.00 94.56 457 ARG A N 1
ATOM 3574 C CA . ARG A 1 457 ? -26.975 -12.532 54.018 1.00 94.56 457 ARG A CA 1
ATOM 3575 C C . ARG A 1 457 ? -25.505 -12.129 54.035 1.00 94.56 457 ARG A C 1
ATOM 3577 O O . ARG A 1 457 ? -24.624 -12.958 54.272 1.00 94.56 457 ARG A O 1
ATOM 3584 N N . VAL A 1 458 ? -25.256 -10.834 53.872 1.00 93.69 458 VAL A N 1
ATOM 3585 C CA . VAL A 1 458 ? -23.937 -10.208 54.020 1.00 93.69 458 VAL A CA 1
ATOM 3586 C C . VAL A 1 458 ? -23.950 -9.185 55.155 1.00 93.69 458 VAL A C 1
ATOM 3588 O O . VAL A 1 458 ? -24.921 -8.446 55.333 1.00 93.69 458 VAL A O 1
ATOM 3591 N N . LEU A 1 459 ? -22.868 -9.159 55.934 1.00 91.38 459 LEU A N 1
ATOM 3592 C CA . LEU A 1 459 ? -22.671 -8.262 57.074 1.00 91.38 459 LEU A CA 1
ATOM 3593 C C . LEU A 1 459 ? -21.936 -6.994 56.643 1.00 91.38 459 LEU A C 1
ATOM 3595 O O . LEU A 1 459 ? -20.749 -7.027 56.339 1.00 91.38 459 LEU A O 1
ATOM 3599 N N . MET A 1 460 ? -22.611 -5.856 56.624 1.00 89.50 460 MET A N 1
ATOM 3600 C CA . MET A 1 460 ? -22.024 -4.576 56.226 1.00 89.50 460 MET A CA 1
ATOM 3601 C C . MET A 1 460 ? -21.070 -4.024 57.305 1.00 89.50 460 MET A C 1
ATOM 3603 O O . MET A 1 460 ? -21.165 -4.423 58.466 1.00 89.50 460 MET A O 1
ATOM 3607 N N . PRO A 1 461 ? -20.119 -3.124 56.961 1.00 82.62 461 PRO A N 1
ATOM 3608 C CA . PRO A 1 461 ? -19.142 -2.607 57.931 1.00 82.62 461 PRO A CA 1
ATOM 3609 C C . PRO A 1 461 ? -19.773 -1.839 59.102 1.00 82.62 461 PRO A C 1
ATOM 3611 O O . PRO A 1 461 ? -19.185 -1.758 60.174 1.00 82.62 461 PRO A O 1
ATOM 3614 N N . ASP A 1 462 ? -20.965 -1.282 58.894 1.00 80.94 462 ASP A N 1
ATOM 3615 C CA . ASP A 1 462 ? -21.778 -0.587 59.896 1.00 80.94 462 ASP A CA 1
ATOM 3616 C C . ASP A 1 462 ? -22.615 -1.544 60.774 1.00 80.94 462 ASP A C 1
ATOM 3618 O O . ASP A 1 462 ? -23.367 -1.093 61.635 1.00 80.94 462 ASP A O 1
ATOM 3622 N N . GLY A 1 463 ? -22.490 -2.861 60.570 1.00 80.06 463 GLY A N 1
ATOM 3623 C CA . GLY A 1 463 ? -23.243 -3.897 61.277 1.00 80.06 463 GLY A CA 1
ATOM 3624 C C . GLY A 1 463 ? -24.609 -4.217 60.665 1.00 80.06 463 GLY A C 1
ATOM 3625 O O . GLY A 1 463 ? -25.289 -5.121 61.150 1.00 80.06 463 GLY A O 1
ATOM 3626 N N . MET A 1 464 ? -25.023 -3.527 59.596 1.00 85.94 464 MET A N 1
ATOM 3627 C CA . MET A 1 464 ? -26.286 -3.813 58.915 1.00 85.94 464 MET A CA 1
ATOM 3628 C C . MET A 1 464 ? -26.230 -5.149 58.168 1.00 85.94 464 MET A C 1
ATOM 3630 O O . MET A 1 464 ? -25.235 -5.484 57.531 1.00 85.94 464 MET A O 1
ATOM 3634 N N . VAL A 1 465 ? -27.333 -5.899 58.176 1.00 89.56 465 VAL A N 1
ATOM 3635 C CA . VAL A 1 465 ? -27.478 -7.105 57.349 1.00 89.56 465 VAL A CA 1
ATOM 3636 C C . VAL A 1 465 ? -28.162 -6.740 56.036 1.00 89.56 465 VAL A C 1
ATOM 3638 O O . VAL A 1 465 ? -29.266 -6.183 56.039 1.00 89.56 465 VAL A O 1
ATOM 3641 N N . LYS A 1 466 ? -27.530 -7.091 54.915 1.00 91.94 466 LYS A N 1
ATOM 3642 C CA . LYS A 1 466 ? -28.148 -7.055 53.585 1.00 91.94 466 LYS A CA 1
ATOM 3643 C C . LYS A 1 466 ? -28.412 -8.462 53.072 1.00 91.94 466 LYS A C 1
ATOM 3645 O O . LYS A 1 466 ? -27.664 -9.385 53.380 1.00 91.94 466 LYS A O 1
ATOM 3650 N N . TYR A 1 467 ? -29.447 -8.603 52.254 1.00 93.69 467 TYR A N 1
ATOM 3651 C CA . TYR A 1 467 ? -29.718 -9.824 51.504 1.00 93.69 467 TYR A CA 1
ATOM 3652 C C . TYR A 1 467 ? -29.260 -9.629 50.069 1.00 93.69 467 TYR A C 1
ATOM 3654 O O . TYR A 1 467 ? -29.660 -8.663 49.419 1.00 93.69 467 TYR A O 1
ATOM 3662 N N . VAL A 1 468 ? -28.451 -10.557 49.571 1.00 95.56 468 VAL A N 1
ATOM 3663 C CA . VAL A 1 468 ? -27.979 -10.539 48.189 1.00 95.56 468 VAL A CA 1
ATOM 3664 C C . VAL A 1 468 ? -28.389 -11.812 47.466 1.00 95.56 468 VAL A C 1
ATOM 3666 O O . VAL A 1 468 ? -28.360 -12.901 48.040 1.00 95.56 468 VAL A O 1
ATOM 3669 N N . HIS A 1 469 ? -28.775 -11.669 46.202 1.00 96.62 469 HIS A N 1
ATOM 3670 C CA . HIS A 1 469 ? -29.045 -12.780 45.294 1.00 96.62 469 HIS A CA 1
ATOM 3671 C C . HIS A 1 469 ? -27.887 -12.902 44.313 1.00 96.62 469 HIS A C 1
ATOM 3673 O O . HIS A 1 469 ? -27.540 -11.936 43.633 1.00 96.62 469 HIS A O 1
ATOM 3679 N N . VAL A 1 470 ? -27.259 -14.074 44.283 1.00 95.69 470 VAL A N 1
ATOM 3680 C CA . VAL A 1 470 ? -26.137 -14.383 43.400 1.00 95.69 470 VAL A CA 1
ATOM 3681 C C . VAL A 1 470 ? -26.650 -15.305 42.309 1.00 95.69 470 VAL A C 1
ATOM 3683 O O . VAL A 1 470 ? -27.116 -16.405 42.606 1.00 95.69 470 VAL A O 1
ATOM 3686 N N . VAL A 1 471 ? -26.511 -14.875 41.058 1.00 95.81 471 VAL A N 1
ATOM 3687 C CA . VAL A 1 471 ? -26.783 -15.708 39.883 1.00 95.81 471 VAL A CA 1
ATOM 3688 C C . VAL A 1 471 ? -25.547 -15.700 38.999 1.00 95.81 471 VAL A C 1
ATOM 3690 O O . VAL A 1 471 ? -25.105 -14.633 38.588 1.00 95.81 471 VAL A O 1
ATOM 3693 N N . ALA A 1 472 ? -24.966 -16.853 38.687 1.00 94.88 472 ALA A N 1
ATOM 3694 C CA . ALA A 1 472 ? -23.808 -16.933 37.801 1.00 94.88 472 ALA A CA 1
ATOM 3695 C C . ALA A 1 472 ? -23.846 -18.184 36.941 1.00 94.88 472 ALA A C 1
ATOM 3697 O O . ALA A 1 472 ? -24.227 -19.258 37.401 1.00 94.88 472 ALA A O 1
ATOM 3698 N N . ARG A 1 473 ? -23.383 -18.045 35.702 1.00 93.25 473 ARG A N 1
ATOM 3699 C CA . ARG A 1 473 ? -23.290 -19.158 34.767 1.00 93.25 473 ARG A CA 1
ATOM 3700 C C . ARG A 1 473 ? -21.848 -19.608 34.612 1.00 93.25 473 ARG A C 1
ATOM 3702 O O . ARG A 1 473 ? -20.963 -18.772 34.427 1.00 93.25 473 ARG A O 1
ATOM 3709 N N . ALA A 1 474 ? -21.630 -20.916 34.646 1.00 91.81 474 ALA A N 1
ATOM 3710 C CA . ALA A 1 474 ? -20.349 -21.515 34.323 1.00 91.81 474 ALA A CA 1
ATOM 3711 C C . ALA A 1 474 ? -20.136 -21.514 32.804 1.00 91.81 474 ALA A C 1
ATOM 3713 O O . ALA A 1 474 ? -20.951 -22.011 32.023 1.00 91.81 474 ALA A O 1
ATOM 3714 N N . THR A 1 475 ? -19.002 -20.978 32.380 1.00 87.94 475 THR A N 1
ATOM 3715 C CA . THR A 1 475 ? -18.526 -20.990 30.998 1.00 87.94 475 THR A CA 1
ATOM 3716 C C . THR A 1 475 ? -17.137 -21.615 30.943 1.00 87.94 475 THR A C 1
ATOM 3718 O O . THR A 1 475 ? -16.428 -21.683 31.948 1.00 87.94 475 THR A O 1
ATOM 3721 N N . LYS A 1 476 ? -16.758 -22.144 29.779 1.00 85.31 476 LYS A N 1
ATOM 3722 C CA . LYS A 1 476 ? -15.408 -22.667 29.550 1.00 85.31 476 LYS A CA 1
ATOM 3723 C C . LYS A 1 476 ? -14.640 -21.663 28.706 1.00 85.31 476 LYS A C 1
ATOM 3725 O O . LYS A 1 476 ? -15.072 -21.361 27.596 1.00 85.31 476 LYS A O 1
ATOM 3730 N N . ALA A 1 477 ? -13.515 -21.185 29.222 1.00 76.69 477 ALA A N 1
ATOM 3731 C CA . ALA A 1 477 ? -12.564 -20.396 28.451 1.00 76.69 477 ALA A CA 1
ATOM 3732 C C . ALA A 1 477 ? -11.915 -21.257 27.348 1.00 76.69 477 ALA A C 1
ATOM 3734 O O . ALA A 1 477 ? -11.915 -22.488 27.436 1.00 76.69 477 ALA A O 1
ATOM 3735 N N . GLU A 1 478 ? -11.295 -20.631 26.340 1.00 76.56 478 GLU A N 1
ATOM 3736 C CA . GLU A 1 478 ? -10.553 -21.340 25.275 1.00 76.56 478 GLU A CA 1
ATOM 3737 C C . GLU A 1 478 ? -9.441 -22.250 25.820 1.00 76.56 478 GLU A C 1
ATOM 3739 O O . GLU A 1 478 ? -9.142 -23.292 25.243 1.00 76.56 478 GLU A O 1
ATOM 3744 N N . SER A 1 479 ? -8.869 -21.906 26.977 1.00 73.31 479 SER A N 1
ATOM 3745 C CA . SER A 1 479 ? -7.876 -22.717 27.691 1.00 73.31 479 SER A CA 1
ATOM 3746 C C . SER A 1 479 ? -8.454 -23.972 28.365 1.00 73.31 479 SER A C 1
ATOM 3748 O O . SER A 1 479 ? -7.707 -24.753 28.950 1.00 73.31 479 SER A O 1
ATOM 3750 N N . GLY A 1 480 ? -9.777 -24.159 28.332 1.00 76.62 480 GLY A N 1
ATOM 3751 C CA . GLY A 1 480 ? -10.497 -25.222 29.035 1.00 76.62 480 GLY A CA 1
ATOM 3752 C C . GLY A 1 480 ? -10.777 -24.931 30.514 1.00 76.62 480 GLY A C 1
ATOM 3753 O O . GLY A 1 480 ? -11.433 -25.741 31.170 1.00 76.62 480 GLY A O 1
ATOM 3754 N N . ALA A 1 481 ? -10.316 -23.791 31.042 1.00 82.25 481 ALA A N 1
ATOM 3755 C CA . ALA A 1 481 ? -10.589 -23.368 32.414 1.00 82.25 481 ALA A CA 1
ATOM 3756 C C . ALA A 1 481 ? -12.063 -22.972 32.607 1.00 82.25 481 ALA A C 1
ATOM 3758 O O . ALA A 1 481 ? -12.693 -22.427 31.699 1.00 82.25 481 ALA A O 1
ATOM 3759 N N . ILE A 1 482 ? -12.603 -23.233 33.801 1.00 87.44 482 ILE A N 1
ATOM 3760 C CA . ILE A 1 482 ? -13.955 -22.806 34.178 1.00 87.44 482 ILE A CA 1
ATOM 3761 C C . ILE A 1 482 ? -13.912 -21.330 34.583 1.00 87.44 482 ILE A C 1
ATOM 3763 O O . ILE A 1 482 ? -13.130 -20.934 35.452 1.00 87.44 482 ILE A O 1
ATOM 3767 N N . GLU A 1 483 ? -14.780 -20.536 33.966 1.00 91.25 483 GLU A N 1
ATOM 3768 C CA . GLU A 1 483 ? -14.992 -19.124 34.257 1.00 91.25 483 GLU A CA 1
ATOM 3769 C C . GLU A 1 483 ? -16.474 -18.871 34.530 1.00 91.25 483 GLU A C 1
ATOM 3771 O O . GLU A 1 483 ? -17.345 -19.280 33.762 1.00 91.25 483 GLU A O 1
ATOM 3776 N N . PHE A 1 484 ? -16.766 -18.192 35.631 1.00 92.44 484 PHE A N 1
ATOM 3777 C CA . PHE A 1 484 ? -18.111 -17.775 35.988 1.00 92.44 484 PHE A CA 1
ATOM 3778 C C . PHE A 1 484 ? -18.325 -16.322 35.606 1.00 92.44 484 PHE A C 1
ATOM 3780 O O . PHE A 1 484 ? -17.537 -15.462 35.992 1.00 92.44 484 PHE A O 1
ATOM 3787 N N . VAL A 1 485 ? -19.430 -16.045 34.920 1.00 93.50 485 VAL A N 1
ATOM 3788 C CA . VAL A 1 485 ? -19.929 -14.684 34.707 1.00 93.50 485 VAL A CA 1
ATOM 3789 C C . VAL A 1 485 ? -21.298 -14.593 35.359 1.00 93.50 485 VAL A C 1
ATOM 3791 O O . VAL A 1 485 ? -22.182 -15.410 35.085 1.00 93.50 485 VAL A O 1
ATOM 3794 N N . GLY A 1 486 ? -21.462 -13.633 36.263 1.00 94.38 486 GLY A N 1
ATOM 3795 C CA . GLY A 1 486 ? -22.645 -13.551 37.105 1.00 94.38 486 GLY A CA 1
ATOM 3796 C C . GLY A 1 486 ? -23.018 -12.148 37.542 1.00 94.38 486 GLY A C 1
ATOM 3797 O O . GLY A 1 486 ? -22.334 -11.164 37.253 1.00 94.38 486 GLY A O 1
ATOM 3798 N N . ALA A 1 487 ? -24.138 -12.084 38.245 1.00 95.81 487 ALA A N 1
ATOM 3799 C CA . ALA A 1 487 ? -24.725 -10.902 38.828 1.00 95.81 487 ALA A CA 1
ATOM 3800 C C . ALA A 1 487 ? -24.915 -11.086 40.339 1.00 95.81 487 ALA A C 1
ATOM 3802 O O . ALA A 1 487 ? -25.240 -12.176 40.817 1.00 95.81 487 ALA A O 1
ATOM 3803 N N . LEU A 1 488 ? -24.717 -9.998 41.076 1.00 95.62 488 LEU A N 1
ATOM 3804 C CA . LEU A 1 488 ? -24.995 -9.871 42.500 1.00 95.62 488 LEU A CA 1
ATOM 3805 C C . LEU A 1 488 ? -26.040 -8.768 42.671 1.00 95.62 488 LEU A C 1
ATOM 3807 O O . LEU A 1 488 ? -25.764 -7.611 42.358 1.00 95.62 488 LEU A O 1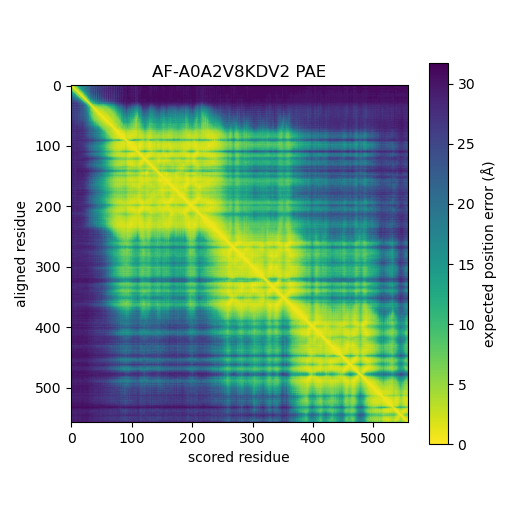
ATOM 3811 N N . MET A 1 489 ? -27.225 -9.113 43.161 1.00 96.00 489 MET A N 1
ATOM 3812 C CA . MET A 1 489 ? -28.340 -8.175 43.323 1.00 96.00 489 MET A CA 1
ATOM 3813 C C . MET A 1 489 ? -28.590 -7.894 44.803 1.00 96.00 489 MET A C 1
ATOM 3815 O O . MET A 1 489 ? -28.695 -8.839 45.584 1.00 96.00 489 MET A O 1
ATOM 3819 N N . ASP A 1 490 ? -28.740 -6.627 45.196 1.00 94.69 490 ASP A N 1
ATOM 3820 C CA . ASP A 1 490 ? -29.218 -6.273 46.542 1.00 94.69 490 ASP A CA 1
ATOM 3821 C C . ASP A 1 490 ? -30.742 -6.462 46.617 1.00 94.69 490 ASP A C 1
ATOM 3823 O O . ASP A 1 490 ? -31.519 -5.654 46.108 1.00 94.69 490 ASP A O 1
ATOM 3827 N N . VAL A 1 491 ? -31.178 -7.546 47.260 1.00 94.12 491 VAL A N 1
ATOM 3828 C CA . VAL A 1 491 ? -32.595 -7.916 47.408 1.00 94.12 491 VAL A CA 1
ATOM 3829 C C . VAL A 1 491 ? -33.135 -7.603 48.804 1.00 94.12 491 VAL A C 1
ATOM 3831 O O . VAL A 1 491 ? -34.191 -8.105 49.190 1.00 94.12 491 VAL A O 1
ATOM 3834 N N . THR A 1 492 ? -32.441 -6.755 49.570 1.00 91.12 492 THR A N 1
ATOM 3835 C CA . THR A 1 492 ? -32.802 -6.423 50.957 1.00 91.12 492 THR A CA 1
ATOM 3836 C C . THR A 1 492 ? -34.210 -5.841 51.072 1.00 91.12 492 THR A C 1
ATOM 3838 O O . THR A 1 492 ? -34.979 -6.266 51.932 1.00 91.12 492 THR A O 1
ATOM 3841 N N . GLU A 1 493 ? -34.585 -4.902 50.196 1.00 88.69 493 GLU A N 1
ATOM 3842 C CA . GLU A 1 493 ? -35.930 -4.302 50.205 1.00 88.69 493 GLU A CA 1
ATOM 3843 C C . GLU A 1 493 ? -37.017 -5.338 49.896 1.00 88.69 493 GLU A C 1
ATOM 3845 O O . GLU A 1 493 ? -38.019 -5.408 50.610 1.00 88.69 493 GLU A O 1
ATOM 3850 N N . ARG A 1 494 ? -36.783 -6.204 48.900 1.00 91.88 494 ARG A N 1
ATOM 3851 C CA . ARG A 1 494 ? -37.698 -7.304 48.571 1.00 91.88 494 ARG A CA 1
ATOM 3852 C C . ARG A 1 494 ? -37.868 -8.250 49.758 1.00 91.88 494 ARG A C 1
ATOM 3854 O O . ARG A 1 494 ? -38.996 -8.578 50.112 1.00 91.88 494 ARG A O 1
ATOM 3861 N N . LYS A 1 495 ? -36.772 -8.651 50.409 1.00 89.69 495 LYS A N 1
ATOM 3862 C CA . LYS A 1 495 ? -36.822 -9.552 51.569 1.00 89.69 495 LYS A CA 1
ATOM 3863 C C . LYS A 1 495 ? -37.556 -8.952 52.756 1.00 89.69 495 LYS A C 1
ATOM 3865 O O . LYS A 1 495 ? -38.358 -9.642 53.375 1.00 89.69 495 LYS A O 1
ATOM 3870 N N . ARG A 1 496 ? -37.349 -7.666 53.043 1.00 85.62 496 ARG A N 1
ATOM 3871 C CA . ARG A 1 496 ? -38.100 -6.967 54.098 1.00 85.62 496 ARG A CA 1
ATOM 3872 C C . ARG A 1 496 ? -39.600 -6.941 53.802 1.00 85.62 496 ARG A C 1
ATOM 3874 O O . ARG A 1 496 ? -40.389 -7.202 54.703 1.00 85.62 496 ARG A O 1
ATOM 3881 N N . ALA A 1 497 ? -39.991 -6.698 52.551 1.00 87.38 497 ALA A N 1
ATOM 3882 C CA . ALA A 1 497 ? -41.396 -6.739 52.148 1.00 87.38 497 ALA A CA 1
ATOM 3883 C C . ALA A 1 497 ? -42.001 -8.153 52.262 1.00 87.38 497 ALA A C 1
ATOM 3885 O O . ALA A 1 497 ? -43.116 -8.302 52.758 1.00 87.38 497 ALA A O 1
ATOM 3886 N N . GLU A 1 498 ? -41.265 -9.195 51.856 1.00 88.94 498 GLU A N 1
ATOM 3887 C CA . GLU A 1 498 ? -41.693 -10.597 51.998 1.00 88.94 498 GLU A CA 1
ATOM 3888 C C . GLU A 1 498 ? -41.929 -10.974 53.468 1.00 88.94 498 GLU A C 1
ATOM 3890 O O . GLU A 1 498 ? -42.968 -11.552 53.794 1.00 88.94 498 GLU A O 1
ATOM 3895 N N . VAL A 1 499 ? -40.997 -10.619 54.360 1.00 86.12 499 VAL A N 1
ATOM 3896 C CA . VAL A 1 499 ? -41.124 -10.900 55.799 1.00 86.12 499 VAL A CA 1
ATOM 3897 C C . VAL A 1 499 ? -42.274 -10.108 56.418 1.00 86.12 499 VAL A C 1
ATOM 3899 O O . VAL A 1 499 ? -43.030 -10.678 57.204 1.00 86.12 499 VAL A O 1
ATOM 3902 N N . LEU A 1 500 ? -42.469 -8.842 56.027 1.00 86.75 500 LEU A N 1
ATOM 3903 C CA . LEU A 1 500 ? -43.595 -8.030 56.493 1.00 86.75 500 LEU A CA 1
ATOM 3904 C C . LEU A 1 500 ? -44.934 -8.715 56.173 1.00 86.75 500 LEU A C 1
ATOM 3906 O O . LEU A 1 500 ? -45.733 -8.980 57.070 1.00 86.75 500 LEU A O 1
ATOM 3910 N N . VAL A 1 501 ? -45.147 -9.079 54.906 1.00 89.00 501 VAL A N 1
ATOM 3911 C CA . VAL A 1 501 ? -46.385 -9.737 54.457 1.00 89.00 501 VAL A CA 1
ATOM 3912 C C . VAL A 1 501 ? -46.571 -11.100 55.132 1.00 89.00 501 VAL A C 1
ATOM 3914 O O . VAL A 1 501 ? -47.681 -11.452 55.541 1.00 89.00 501 VAL A O 1
ATOM 3917 N N . ALA A 1 502 ? -45.499 -11.885 55.274 1.00 87.12 502 ALA A N 1
ATOM 3918 C CA . ALA A 1 502 ? -45.558 -13.183 55.941 1.00 87.12 502 ALA A CA 1
ATOM 3919 C C . ALA A 1 502 ? -45.909 -13.055 57.433 1.00 87.12 502 ALA A C 1
ATOM 3921 O O . ALA A 1 502 ? -46.713 -13.841 57.945 1.00 87.12 502 ALA A O 1
ATOM 3922 N N . GLY A 1 503 ? -45.344 -12.062 58.124 1.00 86.44 503 GLY A N 1
ATOM 3923 C CA . GLY A 1 503 ? -45.635 -11.779 59.525 1.00 86.44 503 GLY A CA 1
ATOM 3924 C C . GLY A 1 503 ? -47.063 -11.286 59.741 1.00 86.44 503 GLY A C 1
ATOM 3925 O O . GLY A 1 503 ? -47.766 -11.838 60.588 1.00 86.44 503 GLY A O 1
ATOM 3926 N N . GLU A 1 504 ? -47.541 -10.343 58.922 1.00 88.19 504 GLU A N 1
ATOM 3927 C CA . GLU A 1 504 ? -48.940 -9.891 58.939 1.00 88.19 504 GLU A CA 1
ATOM 3928 C C . GLU A 1 504 ? -49.911 -11.061 58.745 1.00 88.19 504 GLU A C 1
ATOM 3930 O O . GLU A 1 504 ? -50.846 -11.246 59.529 1.00 88.19 504 GLU A O 1
ATOM 3935 N N . LYS A 1 505 ? -49.653 -11.913 57.744 1.00 90.56 505 LYS A N 1
ATOM 3936 C CA . LYS A 1 505 ? -50.459 -13.110 57.488 1.00 90.56 505 LYS A CA 1
ATOM 3937 C C . LYS A 1 505 ? -50.464 -14.057 58.689 1.00 90.56 505 LYS A C 1
ATOM 3939 O O . LYS A 1 505 ? -51.531 -14.513 59.096 1.00 90.56 505 LYS A O 1
ATOM 3944 N N . LYS A 1 506 ? -49.298 -14.339 59.278 1.00 89.31 506 LYS A N 1
ATOM 3945 C CA . LYS A 1 506 ? -49.172 -15.211 60.456 1.00 89.31 506 LYS A CA 1
ATOM 3946 C C . LYS A 1 506 ? -49.976 -14.671 61.642 1.00 89.31 506 LYS A C 1
ATOM 3948 O O . LYS A 1 506 ? -50.667 -15.441 62.305 1.00 89.31 506 LYS A O 1
ATOM 3953 N N . LEU A 1 507 ? -49.927 -13.362 61.884 1.00 90.62 507 LEU A N 1
ATOM 3954 C CA . LEU A 1 507 ? -50.684 -12.710 62.954 1.00 90.62 507 LEU A CA 1
ATOM 3955 C C . LEU A 1 507 ? -52.198 -12.798 62.725 1.00 90.62 507 LEU A C 1
ATOM 3957 O O . LEU A 1 507 ? -52.935 -13.168 63.640 1.00 90.62 507 LEU A O 1
ATOM 3961 N N . LEU A 1 508 ? -52.664 -12.541 61.499 1.00 90.25 508 LEU A N 1
ATOM 3962 C CA . LEU A 1 508 ? -54.076 -12.695 61.135 1.00 90.25 508 LEU A CA 1
ATOM 3963 C C . LEU A 1 508 ? -54.555 -14.145 61.288 1.00 90.25 508 LEU A C 1
ATOM 3965 O O . LEU A 1 508 ? -55.640 -14.382 61.820 1.00 90.25 508 LEU A O 1
ATOM 3969 N N . GLU A 1 509 ? -53.741 -15.123 60.885 1.00 92.31 509 GLU A N 1
ATOM 3970 C CA . GLU A 1 509 ? -54.047 -16.543 61.079 1.00 92.31 509 GLU A CA 1
ATOM 3971 C C . GLU A 1 509 ? -54.142 -16.918 62.564 1.00 92.31 509 GLU A C 1
ATOM 3973 O O . GLU A 1 509 ? -55.045 -17.665 62.947 1.00 92.31 509 GLU A O 1
ATOM 3978 N N . MET A 1 510 ? -53.253 -16.392 63.414 1.00 92.44 510 MET A N 1
ATOM 3979 C CA . MET A 1 510 ? -53.314 -16.619 64.862 1.00 92.44 510 MET A CA 1
ATOM 3980 C C . MET A 1 510 ? -54.624 -16.094 65.461 1.00 92.44 510 MET A C 1
ATOM 3982 O O . MET A 1 510 ? -55.253 -16.807 66.248 1.00 92.44 510 MET A O 1
ATOM 3986 N N . ILE A 1 511 ? -55.056 -14.893 65.060 1.00 92.38 511 ILE A N 1
ATOM 3987 C CA . ILE A 1 511 ? -56.324 -14.290 65.500 1.00 92.38 511 ILE A CA 1
ATOM 3988 C C . ILE A 1 511 ? -57.513 -15.130 65.017 1.00 92.38 511 ILE A C 1
ATOM 3990 O O . ILE A 1 511 ? -58.379 -15.486 65.815 1.00 92.38 511 ILE A O 1
ATOM 3994 N N . ALA A 1 512 ? -57.536 -15.509 63.737 1.00 91.12 512 ALA A N 1
ATOM 3995 C CA . ALA A 1 512 ? -58.630 -16.281 63.146 1.00 91.12 512 ALA A CA 1
ATOM 3996 C C . ALA A 1 512 ? -58.792 -17.678 63.772 1.00 91.12 512 ALA A C 1
ATOM 3998 O O . ALA A 1 512 ? -59.910 -18.169 63.910 1.00 91.12 512 ALA A O 1
ATOM 3999 N N . ARG A 1 513 ? -57.688 -18.314 64.189 1.00 93.75 513 ARG A N 1
ATOM 4000 C CA . ARG A 1 513 ? -57.696 -19.615 64.884 1.00 93.75 513 ARG A CA 1
ATOM 4001 C C . ARG A 1 513 ? -58.065 -19.521 66.371 1.00 93.75 513 ARG A C 1
ATOM 4003 O O . ARG A 1 513 ? -58.069 -20.545 67.047 1.00 93.75 513 ARG A O 1
ATOM 4010 N N . GLY A 1 514 ? -58.357 -18.325 66.887 1.00 91.88 514 GLY A N 1
ATOM 4011 C CA . GLY A 1 514 ? -58.721 -18.121 68.291 1.00 91.88 514 GLY A CA 1
ATOM 4012 C C . GLY A 1 514 ? -57.545 -18.254 69.261 1.00 91.88 514 GLY A C 1
ATOM 4013 O O . GLY A 1 514 ? -57.741 -18.659 70.406 1.00 91.88 514 GLY A O 1
ATOM 4014 N N . SER A 1 515 ? -56.320 -17.943 68.820 1.00 94.56 515 SER A N 1
ATOM 4015 C CA . SER A 1 515 ? -55.148 -17.925 69.708 1.00 94.56 515 SER A CA 1
ATOM 4016 C C . SER A 1 515 ? -55.337 -16.905 70.837 1.00 94.56 515 SER A C 1
ATOM 4018 O O . SER A 1 515 ? -56.012 -15.890 70.665 1.00 94.56 515 SER A O 1
ATOM 4020 N N . SER A 1 516 ? -54.720 -17.147 71.999 1.00 93.69 516 SER A N 1
ATOM 4021 C CA . SER A 1 516 ? -54.839 -16.231 73.141 1.00 93.69 516 SER A CA 1
ATOM 4022 C C . SER A 1 516 ? -54.279 -14.837 72.819 1.00 93.69 516 SER A C 1
ATOM 4024 O O . SER A 1 516 ? -53.284 -14.718 72.100 1.00 93.69 516 SER A O 1
ATOM 4026 N N . LEU A 1 517 ? -54.873 -13.784 73.401 1.00 90.94 517 LEU A N 1
ATOM 4027 C CA . LEU A 1 517 ? -54.397 -12.405 73.225 1.00 90.94 517 LEU A CA 1
ATOM 4028 C C . LEU A 1 517 ? -52.913 -12.266 73.601 1.00 90.94 517 LEU A C 1
ATOM 4030 O O . LEU A 1 517 ? -52.164 -11.628 72.873 1.00 90.94 517 LEU A O 1
ATOM 4034 N N . ALA A 1 518 ? -52.470 -12.916 74.682 1.00 89.56 518 ALA A N 1
ATOM 4035 C CA . ALA A 1 518 ? -51.070 -12.896 75.103 1.00 89.56 518 ALA A CA 1
ATOM 4036 C C . ALA A 1 518 ? -50.130 -13.459 74.022 1.00 89.56 518 ALA A C 1
ATOM 4038 O O . ALA A 1 518 ? -49.107 -12.853 73.728 1.00 89.56 518 ALA A O 1
ATOM 4039 N N . SER A 1 519 ? -50.502 -14.568 73.374 1.00 91.31 519 SER A N 1
ATOM 4040 C CA . SER A 1 519 ? -49.708 -15.168 72.292 1.00 91.31 519 SER A CA 1
ATOM 4041 C C . SER A 1 519 ? -49.638 -14.280 71.048 1.00 91.31 519 SER A C 1
ATOM 4043 O O . SER A 1 519 ? -48.600 -14.221 70.397 1.00 91.31 519 SER A O 1
ATOM 4045 N N . VAL A 1 520 ? -50.734 -13.592 70.707 1.00 92.50 520 VAL A N 1
ATOM 4046 C CA . VAL A 1 520 ? -50.769 -12.659 69.568 1.00 92.50 520 VAL A CA 1
ATOM 4047 C C . VAL A 1 520 ? -49.913 -11.424 69.853 1.00 92.50 520 VAL A C 1
ATOM 4049 O O . VAL A 1 520 ? -49.159 -11.001 68.983 1.00 92.50 520 VAL A O 1
ATOM 4052 N N . LEU A 1 521 ? -49.984 -10.872 71.069 1.00 93.31 521 LEU A N 1
ATOM 4053 C CA . LEU A 1 521 ? -49.157 -9.733 71.479 1.00 93.31 521 LEU A CA 1
ATOM 4054 C C . LEU A 1 521 ? -47.666 -10.097 71.548 1.00 93.31 521 LEU A C 1
ATOM 4056 O O . LEU A 1 521 ? -46.839 -9.309 71.104 1.00 93.31 521 LEU A O 1
ATOM 4060 N N . ASP A 1 522 ? -47.320 -11.294 72.032 1.00 92.88 522 ASP A N 1
ATOM 4061 C CA . ASP A 1 522 ? -45.938 -11.799 72.030 1.00 92.88 522 ASP A CA 1
ATOM 4062 C C . ASP A 1 522 ? -45.385 -11.909 70.604 1.00 92.88 522 ASP A C 1
ATOM 4064 O O . ASP A 1 522 ? -44.301 -11.407 70.304 1.00 92.88 522 ASP A O 1
ATOM 4068 N N . ALA A 1 523 ? -46.173 -12.494 69.695 1.00 91.00 523 ALA A N 1
ATOM 4069 C CA . ALA A 1 523 ? -45.815 -12.598 68.286 1.00 91.00 523 ALA A CA 1
ATOM 4070 C C . ALA A 1 523 ? -45.692 -11.222 67.608 1.00 91.00 523 ALA A C 1
ATOM 4072 O O . ALA A 1 523 ? -44.796 -11.041 66.789 1.00 91.00 523 ALA A O 1
ATOM 4073 N N . LEU A 1 524 ? -46.546 -10.253 67.962 1.00 91.81 524 LEU A N 1
ATOM 4074 C CA . LEU A 1 524 ? -46.462 -8.867 67.489 1.00 91.81 524 LEU A CA 1
ATOM 4075 C C . LEU A 1 524 ? -45.181 -8.175 67.959 1.00 91.81 524 LEU A C 1
ATOM 4077 O O . LEU A 1 524 ? -44.529 -7.522 67.147 1.00 91.81 524 LEU A O 1
ATOM 4081 N N . CYS A 1 525 ? -44.802 -8.328 69.234 1.00 91.19 525 CYS A N 1
ATOM 4082 C CA . CYS A 1 525 ? -43.541 -7.786 69.738 1.00 91.19 525 CYS A CA 1
ATOM 4083 C C . CYS A 1 525 ? -42.356 -8.388 68.981 1.00 91.19 525 CYS A C 1
ATOM 4085 O O . CYS A 1 525 ? -41.590 -7.638 68.389 1.00 91.19 525 CYS A O 1
ATOM 4087 N N . ARG A 1 526 ? -42.259 -9.723 68.901 1.00 88.56 526 ARG A N 1
ATOM 4088 C CA . ARG A 1 526 ? -41.169 -10.402 68.173 1.00 88.56 526 ARG A CA 1
ATOM 4089 C C . ARG A 1 526 ? -41.094 -9.980 66.706 1.00 88.56 526 ARG A C 1
ATOM 4091 O O . ARG A 1 526 ? -40.007 -9.781 66.182 1.00 88.56 526 ARG A O 1
ATOM 4098 N N . PHE A 1 527 ? -42.243 -9.827 66.050 1.00 88.50 527 PHE A N 1
ATOM 4099 C CA . PHE A 1 527 ? -42.307 -9.362 64.667 1.00 88.50 527 PHE A CA 1
ATOM 4100 C C . PHE A 1 527 ? -41.822 -7.912 64.517 1.00 88.50 527 PHE A C 1
ATOM 4102 O O . PHE A 1 527 ? -41.073 -7.602 63.594 1.00 88.50 527 PHE A O 1
ATOM 4109 N N . GLY A 1 528 ? -42.203 -7.027 65.444 1.00 84.81 528 GLY A N 1
ATOM 4110 C CA . GLY A 1 528 ? -41.715 -5.648 65.480 1.00 84.81 528 GLY A CA 1
ATOM 4111 C C . GLY A 1 528 ? -40.207 -5.552 65.731 1.00 84.81 528 GLY A C 1
ATOM 4112 O O . GLY A 1 528 ? -39.541 -4.733 65.095 1.00 84.81 528 GLY A O 1
ATOM 4113 N N . GLU A 1 529 ? -39.672 -6.407 66.605 1.00 86.50 529 GLU A N 1
ATOM 4114 C CA . GLU A 1 529 ? -38.233 -6.535 66.877 1.00 86.50 529 GLU A CA 1
ATOM 4115 C C . GLU A 1 529 ? -37.485 -7.002 65.621 1.00 86.50 529 GLU A C 1
ATOM 4117 O O . GLU A 1 529 ? -36.551 -6.343 65.169 1.00 86.50 529 GLU A O 1
ATOM 4122 N N . GLU A 1 530 ? -37.965 -8.066 64.972 1.00 81.12 530 GLU A N 1
ATOM 4123 C CA . GLU A 1 530 ? -37.379 -8.606 63.738 1.00 81.12 530 GLU A CA 1
ATOM 4124 C C . GLU A 1 530 ? -37.361 -7.580 62.588 1.00 81.12 530 GLU A C 1
ATOM 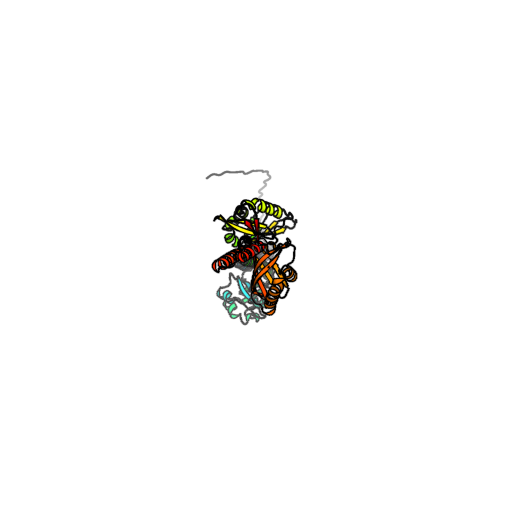4126 O O . GLU A 1 530 ? -36.386 -7.494 61.839 1.00 81.12 530 GLU A O 1
ATOM 4131 N N . MET A 1 531 ? -38.403 -6.751 62.464 1.00 78.06 531 MET A N 1
ATOM 4132 C CA . MET A 1 531 ? -38.491 -5.702 61.437 1.00 78.06 531 MET A CA 1
ATOM 4133 C C . MET A 1 531 ? -37.647 -4.465 61.720 1.00 78.06 531 MET A C 1
ATOM 4135 O O . MET A 1 531 ? -37.211 -3.790 60.784 1.00 78.06 531 MET A O 1
ATOM 4139 N N . SER A 1 532 ? -37.402 -4.172 62.992 1.00 74.25 532 SER A N 1
ATOM 4140 C CA . SER A 1 532 ? -36.692 -2.964 63.417 1.00 74.25 532 SER A CA 1
ATOM 4141 C C . SER A 1 532 ? -35.205 -3.216 63.694 1.00 74.25 532 SER A C 1
ATOM 4143 O O . SER A 1 532 ? -34.455 -2.269 63.937 1.00 74.25 532 SER A O 1
ATOM 4145 N N . GLY A 1 533 ? -34.753 -4.473 63.627 1.00 69.88 533 GLY A N 1
ATOM 4146 C CA . GLY A 1 533 ? -33.375 -4.859 63.918 1.00 69.88 533 GLY A CA 1
ATOM 4147 C C . GLY A 1 533 ? -33.083 -4.806 65.419 1.00 69.88 533 GLY A C 1
ATOM 4148 O O . GLY A 1 533 ? -33.741 -5.473 66.205 1.00 69.88 533 GLY A O 1
ATOM 4149 N N . ASN A 1 534 ? -32.097 -4.009 65.840 1.00 69.19 534 ASN A N 1
ATOM 4150 C CA . ASN A 1 534 ? -31.641 -3.902 67.239 1.00 69.19 534 ASN A CA 1
ATOM 4151 C C . ASN A 1 534 ? -32.598 -3.110 68.164 1.00 69.19 534 ASN A C 1
ATOM 4153 O O . ASN A 1 534 ? -32.155 -2.361 69.036 1.00 69.19 534 ASN A O 1
ATOM 4157 N N . VAL A 1 535 ? -33.911 -3.238 67.980 1.00 81.00 535 VAL A N 1
ATOM 4158 C CA . VAL A 1 535 ? -34.923 -2.560 68.802 1.00 81.00 535 VAL A CA 1
ATOM 4159 C C . VAL A 1 535 ? -35.728 -3.609 69.552 1.00 81.00 535 VAL A C 1
ATOM 4161 O O . VAL A 1 535 ? -36.206 -4.558 68.945 1.00 81.00 535 VAL A O 1
ATOM 4164 N N . LEU A 1 536 ? -35.892 -3.416 70.861 1.00 89.75 536 LEU A N 1
ATOM 4165 C CA . LEU A 1 536 ? -36.755 -4.240 71.708 1.00 89.75 536 LEU A CA 1
ATOM 4166 C C . LEU A 1 536 ? -38.159 -3.632 71.766 1.00 89.75 536 LEU A C 1
ATOM 4168 O O . LEU A 1 536 ? -38.300 -2.411 71.889 1.00 89.75 536 LEU A O 1
ATOM 4172 N N . VAL A 1 537 ? -39.197 -4.465 71.694 1.00 91.44 537 VAL A N 1
ATOM 4173 C CA . VAL A 1 537 ? -40.591 -4.011 71.598 1.00 91.44 537 VAL A CA 1
ATOM 4174 C C . VAL A 1 537 ? -41.393 -4.511 72.794 1.00 91.44 537 VAL A C 1
ATOM 4176 O O . VAL A 1 537 ? -41.412 -5.695 73.122 1.00 91.44 537 VAL A O 1
ATOM 4179 N N . SER A 1 538 ? -42.126 -3.593 73.425 1.00 93.81 538 SER A N 1
ATOM 4180 C CA . SER A 1 538 ? -43.141 -3.930 74.422 1.00 93.81 538 SER A CA 1
ATOM 4181 C C . SER A 1 538 ? -44.492 -3.336 74.046 1.00 93.81 538 SER A C 1
ATOM 4183 O O . SER A 1 538 ? -44.580 -2.242 73.487 1.00 93.81 538 SER A O 1
ATOM 4185 N N . ILE A 1 539 ? -45.558 -4.064 74.369 1.00 94.00 539 ILE A N 1
ATOM 4186 C CA . ILE A 1 539 ? -46.940 -3.620 74.217 1.00 94.00 539 ILE A CA 1
ATOM 4187 C C . ILE A 1 539 ? -47.573 -3.530 75.604 1.00 94.00 539 ILE A C 1
ATOM 4189 O O . ILE A 1 539 ? -47.611 -4.508 76.357 1.00 94.00 539 ILE A O 1
ATOM 4193 N N . LEU A 1 540 ? -48.116 -2.355 75.925 1.00 93.12 540 LEU A N 1
ATOM 4194 C CA . LEU A 1 540 ? -48.894 -2.098 77.135 1.00 93.12 540 LEU A CA 1
ATOM 4195 C C . LEU A 1 540 ? -50.373 -1.943 76.774 1.00 93.12 540 LEU A C 1
ATOM 4197 O O . LEU A 1 540 ? -50.728 -1.263 75.814 1.00 93.12 540 LEU A O 1
ATOM 4201 N N . LEU A 1 541 ? -51.240 -2.573 77.560 1.00 91.56 541 LEU A N 1
ATOM 4202 C CA . LEU A 1 541 ? -52.688 -2.516 77.401 1.00 91.56 541 LEU A CA 1
ATOM 4203 C C . LEU A 1 541 ? -53.274 -1.487 78.364 1.00 91.56 541 LEU A C 1
ATOM 4205 O O . LEU A 1 541 ? -52.950 -1.480 79.551 1.00 91.56 541 LEU A O 1
ATOM 4209 N N . VAL A 1 542 ? -54.175 -0.642 77.879 1.00 91.50 542 VAL A N 1
ATOM 4210 C CA . VAL A 1 542 ? -54.899 0.312 78.727 1.00 91.50 542 VAL A CA 1
ATOM 4211 C C . VAL A 1 542 ? -55.965 -0.438 79.533 1.00 91.50 542 VAL A C 1
ATOM 4213 O O . VAL A 1 542 ? -56.686 -1.280 78.995 1.00 91.50 542 VAL A O 1
ATOM 4216 N N . SER A 1 543 ? -56.066 -0.162 80.833 1.00 86.50 543 SER A N 1
ATOM 4217 C CA . SER A 1 543 ? -57.120 -0.724 81.680 1.00 86.50 543 SER A CA 1
ATOM 4218 C C . SER A 1 543 ? -58.511 -0.222 81.266 1.00 86.50 543 SER A C 1
ATOM 4220 O O . SER A 1 543 ? -58.629 0.864 80.705 1.00 86.50 543 SER A O 1
ATOM 4222 N N . PRO A 1 544 ? -59.595 -0.958 81.582 1.00 83.81 544 PRO A N 1
ATOM 4223 C CA . PRO A 1 544 ? -60.952 -0.575 81.171 1.00 83.81 544 PRO A CA 1
ATOM 4224 C C . PRO A 1 544 ? -61.420 0.809 81.653 1.00 83.81 544 PRO A C 1
ATOM 4226 O O . PRO A 1 544 ? -62.314 1.395 81.055 1.00 83.81 544 PRO A O 1
ATOM 4229 N N . ASP A 1 545 ? -60.830 1.336 82.728 1.00 87.88 545 ASP A N 1
ATOM 4230 C CA . ASP A 1 545 ? -61.109 2.674 83.266 1.00 87.88 545 ASP A CA 1
ATOM 4231 C C . ASP A 1 545 ? -60.334 3.803 82.555 1.00 87.88 545 ASP A C 1
ATOM 4233 O O . ASP A 1 545 ? -60.521 4.973 82.889 1.00 87.88 545 ASP A O 1
ATOM 4237 N N . GLY A 1 546 ? -59.452 3.465 81.607 1.00 87.00 546 GLY A N 1
ATOM 4238 C CA . GLY A 1 546 ? -58.605 4.406 80.878 1.00 87.00 546 GLY A CA 1
ATOM 4239 C C . GLY A 1 546 ? -57.482 5.037 81.706 1.00 87.00 546 GLY A C 1
ATOM 4240 O O . GLY A 1 546 ? -56.838 5.966 81.225 1.00 87.00 546 GLY A O 1
ATOM 4241 N N . LYS A 1 547 ? -57.257 4.591 82.950 1.00 88.06 547 LYS A N 1
ATOM 4242 C CA . LYS A 1 547 ? -56.399 5.296 83.924 1.00 88.06 547 LYS A CA 1
ATOM 4243 C C . LYS A 1 547 ? -55.101 4.580 84.285 1.00 88.06 547 LYS A C 1
ATOM 4245 O O . LYS A 1 547 ? -54.257 5.184 84.942 1.00 88.06 547 LYS A O 1
ATOM 4250 N N . SER A 1 548 ? -54.913 3.325 83.883 1.00 88.44 548 SER A N 1
ATOM 4251 C CA . SER A 1 548 ? -53.689 2.566 84.160 1.00 88.44 548 SER A CA 1
ATOM 4252 C C . SER A 1 548 ? -53.237 1.743 82.954 1.00 88.44 548 SER A C 1
ATOM 4254 O O . SER A 1 548 ? -54.029 1.413 82.071 1.00 88.44 548 SER A O 1
ATOM 4256 N N . LEU A 1 549 ? -51.947 1.417 82.911 1.00 89.44 549 LEU A N 1
ATOM 4257 C CA . LEU A 1 549 ? -51.371 0.517 81.916 1.00 89.44 549 LEU A CA 1
ATOM 4258 C C . LEU A 1 549 ? -51.108 -0.842 82.561 1.00 89.44 549 LEU A C 1
ATOM 4260 O O . LEU A 1 549 ? -50.599 -0.929 83.677 1.00 89.44 549 LEU A O 1
ATOM 4264 N N . ARG A 1 550 ? -51.459 -1.908 81.848 1.00 88.69 550 ARG A N 1
ATOM 4265 C CA . ARG A 1 550 ? -51.176 -3.296 82.209 1.00 88.69 550 ARG A CA 1
ATOM 4266 C C . ARG A 1 550 ? -50.222 -3.887 81.184 1.00 88.69 550 ARG A C 1
ATOM 4268 O O . ARG A 1 550 ? -50.279 -3.545 80.006 1.00 88.69 550 ARG A O 1
ATOM 4275 N N . HIS A 1 551 ? -49.358 -4.788 81.630 1.00 89.81 551 HIS A N 1
ATOM 4276 C CA . HIS A 1 551 ? -48.447 -5.490 80.737 1.00 89.81 551 HIS A CA 1
ATOM 4277 C C . HIS A 1 551 ? -49.231 -6.315 79.701 1.00 89.81 551 HIS A C 1
ATOM 4279 O O . HIS A 1 551 ? -50.072 -7.135 80.075 1.00 89.81 551 HIS A O 1
ATOM 4285 N N . GLY A 1 552 ? -48.955 -6.083 78.416 1.00 89.06 552 GLY A N 1
ATOM 4286 C CA . GLY A 1 552 ? -49.467 -6.881 77.304 1.00 89.06 552 GLY A CA 1
ATOM 4287 C C . GLY A 1 552 ? -48.467 -7.960 76.903 1.00 89.06 552 GLY A C 1
ATOM 4288 O O . GLY A 1 552 ? -48.722 -9.140 77.131 1.00 89.06 552 GLY A O 1
ATOM 4289 N N . ALA A 1 553 ? -47.327 -7.547 76.343 1.00 93.38 553 ALA A N 1
ATOM 4290 C CA . ALA A 1 553 ? -46.225 -8.434 75.968 1.00 93.38 553 ALA A CA 1
ATOM 4291 C C . ALA A 1 553 ? -44.880 -7.693 75.925 1.00 93.38 553 ALA A C 1
ATOM 4293 O O . ALA A 1 553 ? -44.830 -6.517 75.563 1.00 93.38 553 ALA A O 1
ATOM 4294 N N . ALA A 1 554 ? -43.807 -8.400 76.269 1.00 90.56 554 ALA A N 1
ATOM 4295 C CA . ALA A 1 554 ? -42.424 -7.926 76.257 1.00 90.56 554 ALA A CA 1
ATOM 4296 C C . ALA A 1 554 ? -41.467 -9.146 76.237 1.00 90.56 554 ALA A C 1
ATOM 4298 O O . ALA A 1 554 ? -40.801 -9.417 77.228 1.00 90.56 554 ALA A O 1
ATOM 4299 N N . PRO A 1 555 ? -41.459 -9.959 75.162 1.00 88.31 555 PRO A N 1
ATOM 4300 C CA . PRO A 1 555 ? -40.751 -11.248 75.121 1.00 88.31 555 PRO A CA 1
ATOM 4301 C C . PRO A 1 555 ? -39.239 -11.155 75.322 1.00 88.31 555 PRO A C 1
ATOM 4303 O O . PRO A 1 555 ? -38.624 -12.126 75.765 1.00 88.31 555 PRO A O 1
ATOM 4306 N N . SER A 1 556 ? -38.658 -10.022 74.939 1.00 86.69 556 SER A N 1
ATOM 4307 C CA . SER A 1 556 ? -37.212 -9.815 74.860 1.00 86.69 556 SER A CA 1
ATOM 4308 C C . SER A 1 556 ? -36.708 -8.765 75.865 1.00 86.69 556 SER A C 1
ATOM 4310 O O . SER A 1 556 ? -35.560 -8.334 75.755 1.00 86.69 556 SER A O 1
ATOM 4312 N N . LEU A 1 557 ? -37.553 -8.341 76.819 1.00 82.56 557 LEU A N 1
ATOM 4313 C CA . LEU A 1 557 ? -37.279 -7.313 77.840 1.00 82.56 557 LEU A CA 1
ATOM 4314 C C . LEU A 1 557 ? -37.374 -7.852 79.270 1.00 82.56 557 LEU A C 1
ATOM 4316 O O . LEU A 1 557 ? -38.212 -8.747 79.522 1.00 82.56 557 LEU A O 1
#

Foldseek 3Di:
DDDDDDDDDDDDDDDDDDDDDDDDDDDDDDDDPVVVVVVVVVVVVVVVVVVVVVVVVVVVVVVVVVVVLVVVLVVLLVVLLVVLVVCLVVVHDLLVSQQSLQVSCCVSDPQKWKFWWWQDPVLRFTAGRYGPPADPLLNVVRGGQAQDCQRAQFSNCLNVVAKDWFLALVPDRSCPVPSVSCVVRLWTIKIKHFQAAPVGHTTTIMMMIGSHRDTDDPVNVVSRVSSSVSSNSSSVSVVVVVVVVVVVVVVLVVQQPDLWWKWKFFVVVTATPDIHCNCCVQQVDGVVV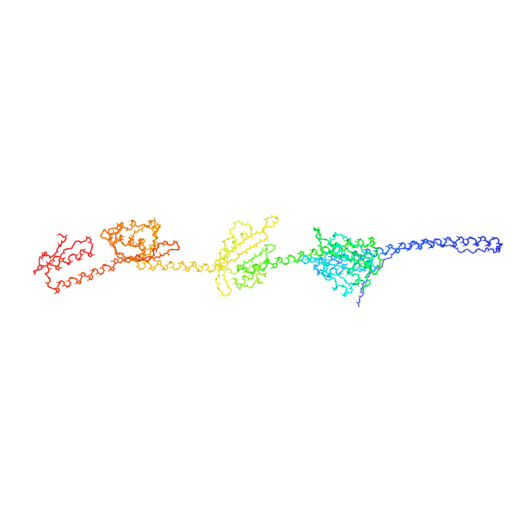CRVPVCVQLVQFDPVCSVVVVVLVVCVLQVHPGQQQFDWGWGQHPVRDIWIKGKGWDFDADPVRHTGMIIIIIDTCRVVVVVVVVVVVVVVVVLVVCVVQLKKKKKAFLVVQAIDIDPSVCVSQVHDPVDGDGDVVVLVQFDPVCSVVVVVQVCCCNVPVDWDWDKGWGQHPVRDIWIKTKTWHWDADPVRTTMIIIMIGGCRVVVLVVLVVVLVVVLVVCVVVVHDQLVSQQSVQVSVCVNVPPDFDFDWDQDPVNPDTDGRDGPPD

Radius of gyration: 57.53 Å; Cα contacts (8 Å, |Δi|>4): 811; chains: 1; bounding box: 130×88×180 Å

Solvent-accessible surface area (backbone atoms only — not comparable to full-atom values): 30702 Å² total; per-residue (Å²): 137,83,87,90,91,88,80,91,86,86,85,88,86,82,88,87,92,86,87,80,94,78,91,79,90,80,83,91,75,85,76,55,74,68,54,54,52,52,53,50,52,54,50,50,55,47,51,51,51,51,50,54,51,51,51,50,51,52,51,53,54,48,53,51,52,51,52,49,53,55,48,55,37,51,51,52,46,54,54,45,51,52,54,50,52,50,40,54,73,69,67,53,64,63,50,66,51,46,29,51,51,24,49,45,50,34,68,58,36,81,75,41,43,32,35,36,28,36,48,40,81,87,80,56,22,31,29,64,54,24,43,81,86,56,59,65,85,56,53,66,71,39,59,62,41,57,59,30,93,61,35,39,40,50,22,18,7,54,54,71,69,40,72,28,79,38,37,36,38,92,75,41,74,39,20,69,94,51,31,72,66,41,47,76,73,48,43,19,15,37,38,12,37,48,19,45,40,101,88,68,47,80,48,24,29,39,32,44,32,24,62,52,70,47,75,87,48,76,65,53,54,54,52,49,54,53,48,36,49,54,49,24,55,47,51,52,53,51,51,52,51,50,53,49,51,53,50,51,50,52,50,47,59,56,48,53,69,38,80,42,25,41,39,32,32,36,56,83,72,76,40,54,77,46,68,28,69,31,38,31,75,73,51,61,44,63,64,72,54,37,64,74,36,72,61,51,69,60,71,30,30,30,79,92,41,32,63,61,52,51,51,54,50,54,44,34,67,71,68,47,100,54,79,48,69,71,40,74,45,44,33,43,27,86,91,65,50,76,40,34,35,38,34,32,56,49,74,42,61,45,98,88,69,44,66,41,34,41,32,37,42,39,36,81,41,40,68,60,55,49,52,53,50,50,49,53,50,50,53,52,50,51,54,50,52,24,54,76,64,46,30,11,39,37,39,37,34,64,84,79,56,49,46,45,69,36,76,41,34,32,60,76,69,71,50,64,86,89,61,81,62,45,69,67,66,51,54,70,34,31,32,81,89,43,37,67,58,54,50,52,53,50,52,42,31,73,75,65,55,44,63,45,76,52,73,47,43,33,54,38,98,88,70,47,78,41,33,35,37,38,40,29,45,57,40,71,45,97,87,68,43,52,32,33,50,30,38,42,29,68,40,38,70,60,50,54,52,53,51,49,54,51,49,53,50,51,51,52,50,40,56,75,73,66,53,54,68,55,61,53,38,33,51,48,26,54,51,51,17,69,75,59,54,98,41,85,40,70,44,72,37,72,39,98,84,74,80,48,78,39,89,48,27,43,83,84,111

Nearest PDB structures (foldseek):
  8js5-assembly1_B  TM=7.298E-01  e=1.464E-13  Bradyrhizobium diazoefficiens USDA 110
  9bkv-assembly1_B  TM=6.814E-01  e=1.000E-13  Escherichia coli
  9ce0-assembly1_B  TM=6.205E-01  e=1.995E-12  Escherichia coli
  3h9w-assembly1_A-2  TM=8.916E-01  e=3.927E-07  Marinobacter nauticus VT8
  8qmo-assembly1_D  TM=7.129E-01  e=3.054E-05  Homo sapiens

pLDDT: mean 86.57, std 14.51, range [27.3, 98.12]

Sequence (557 aa):
MAFPGALWDSTGCHSVHNAGLGVESESEQMPTVNNIAQTVEDSVAAAERLRLELERYRSELGECRKRMGELEQGEALLAGEKRILEMIAKSSLLEPILDALCRLVEEVSNGSLATILLLDSESNRLWHAAAPSLPSTYTEGMGGIVIGPSVGSCGTAAYRREPVIVCDIAADPLWADYRNVALAHGLRASWSTPIFSSSGNLLGTFAILSREPCSPTPQHHHITQQITHLASIAIERKRTEAALQESEERFRRMADAIPEVIWFTALEPEKVLYVSPSFERIWGLPVNKLYKNPRLWIEAIHPDDRQRVTSTFSHWVAGEQVNYHNVEYRIVQPDGAIRWIHERGVLSLNPEGKPCLASGISTDITERKRAEEELRRSEAYLAEAQKLSRTGSFGWNVSTGGITWSNETYCILGYDRAMKPNLELLLERVHPEDRALVQQMIDRATGGGTDLDFEHRVLMPDGMVKYVHVVARATKAESGAIEFVGALMDVTERKRAEVLVAGEKKLLEMIARGSSLASVLDALCRFGEEMSGNVLVSILLVSPDGKSLRHGAAPSL

Secondary structure (DSSP, 8-state):
----------------------------PPPPHHHHHHHHHHHHHHHHHHHHHHHHHHHHHHHHHHHHHHHHHHHHHHHHHHHHHHHHHTT--HHHHHHHHHHHHHHHSTTEEEEEEEEETTTTEEEEEE-TTS-HHHHGGGTTEEP-TTSHHHHHHHHHTS-EEES-TTT-GGGTTTHHHHHHTT--EEEEEEEE-TTS-EEEEEEEEESS--PPPHHHHHHHHHHHHHHHHHHHHHHHHHHHHHHHHHHHHHHHHSSSEEEEEEETTEEEEEE-THHHHHHSS-HHHHHH-TTHHHHTB-HHHHHHHHHHHHHHHTT----TTSEEEEEE-TTS-EEEEEEEEEEEEPTTS-EEEEEEEEEE-HHHHHHHHHHHHHHHHHHHHHHHTTEEEEEEETTT--EEE-HHHHHHHT--TTS---HHHHHHHB-TTTHHHHHHHHHHHHHH-PPEEEEEEEE-TTS-EEEEEEEEEEEE-TTS-EEEEEEEEE-HHHHHHHHHHHHHHHHHHHHHTT--HHHHHHHHHHHHHHHHSS----EEEEPTTSS-EEEEE-TT-

Mean predicted aligned error: 15.59 Å